Protein AF-0000000076553376 (afdb_homodimer)

Structure (mmCIF, N/CA/C/O backbone):
data_AF-0000000076553376-model_v1
#
loop_
_entity.id
_entity.type
_entity.pdbx_description
1 polymer 'DinB family protein'
#
loop_
_atom_site.group_PDB
_atom_site.id
_atom_site.type_symbol
_atom_site.label_atom_id
_atom_site.label_alt_id
_atom_site.label_comp_id
_atom_site.label_asym_id
_atom_site.label_entity_id
_atom_site.label_seq_id
_atom_site.pdbx_PDB_ins_code
_atom_site.Cartn_x
_atom_site.Cartn_y
_atom_site.Cartn_z
_atom_site.occupancy
_atom_site.B_iso_or_equiv
_atom_site.auth_seq_id
_atom_site.auth_comp_id
_atom_site.auth_asym_id
_atom_site.auth_atom_id
_atom_site.pdbx_PDB_model_num
ATOM 1 N N . MET A 1 1 ? -42.312 53.125 -124.375 1 21.48 1 MET A N 1
ATOM 2 C CA . MET A 1 1 ? -41.781 51.969 -123.688 1 21.48 1 MET A CA 1
ATOM 3 C C . MET A 1 1 ? -40.25 52.031 -123.562 1 21.48 1 MET A C 1
ATOM 5 O O . MET A 1 1 ? -39.625 51.219 -122.938 1 21.48 1 MET A O 1
ATOM 9 N N . GLU A 1 2 ? -39.625 52.812 -124.562 1 23.09 2 GLU A N 1
ATOM 10 C CA . GLU A 1 2 ? -38.375 53.094 -125.25 1 23.09 2 GLU A CA 1
ATOM 11 C C . GLU A 1 2 ? -37.406 53.844 -124.375 1 23.09 2 GLU A C 1
ATOM 13 O O . GLU A 1 2 ? -37.75 54.844 -123.75 1 23.09 2 GLU A O 1
ATOM 18 N N . SER A 1 3 ? -36.219 53.219 -123.938 1 23.19 3 SER A N 1
ATOM 19 C CA . SER A 1 3 ? -35.188 52.812 -122.938 1 23.19 3 SER A CA 1
ATOM 20 C C . SER A 1 3 ? -34.125 53.875 -122.812 1 23.19 3 SER A C 1
ATOM 22 O O . SER A 1 3 ? -32.969 53.562 -122.438 1 23.19 3 SER A O 1
ATOM 24 N N . CYS A 1 4 ? -34.344 55.125 -123.188 1 19.12 4 CYS A N 1
ATOM 25 C CA . CYS A 1 4 ? -33.375 56.031 -123.75 1 19.12 4 CYS A CA 1
ATOM 26 C C . CYS A 1 4 ? -32.5 56.688 -122.688 1 19.12 4 CYS A C 1
ATOM 28 O O . CYS A 1 4 ? -31.922 57.75 -122.938 1 19.12 4 CYS A O 1
ATOM 30 N N . TRP A 1 5 ? -32.812 56.281 -121.25 1 20.38 5 TRP A N 1
ATOM 31 C CA . TRP A 1 5 ? -32.562 57.312 -120.25 1 20.38 5 TRP A CA 1
ATOM 32 C C . TRP A 1 5 ? -31.062 57.469 -120 1 20.38 5 TRP A C 1
ATOM 34 O O . TRP A 1 5 ? -30.656 57.875 -118.938 1 20.38 5 TRP A O 1
ATOM 44 N N . ARG A 1 6 ? -30.172 56.812 -120.625 1 17.61 6 ARG A N 1
ATOM 45 C CA . ARG A 1 6 ? -28.953 56.156 -120.188 1 17.61 6 ARG A CA 1
ATOM 46 C C . ARG A 1 6 ? -27.875 57.156 -119.812 1 17.61 6 ARG A C 1
ATOM 48 O O . ARG A 1 6 ? -26.969 56.844 -119 1 17.61 6 ARG A O 1
ATOM 55 N N . PHE A 1 7 ? -27.781 58.406 -120.312 1 17.81 7 PHE A N 1
ATOM 56 C CA . PHE A 1 7 ? -26.484 58.562 -121 1 17.81 7 PHE A CA 1
ATOM 57 C C . PHE A 1 7 ? -25.453 59.062 -119.938 1 17.81 7 PHE A C 1
ATOM 59 O O . PHE A 1 7 ? -24.328 58.562 -119.938 1 17.81 7 PHE A O 1
ATOM 66 N N . VAL A 1 8 ? -25.703 60.281 -119.312 1 19.06 8 VAL A N 1
ATOM 67 C CA . VAL A 1 8 ? -24.625 61.25 -119.438 1 19.06 8 VAL A CA 1
ATOM 68 C C . VAL A 1 8 ? -23.578 61.062 -118.375 1 19.06 8 VAL A C 1
ATOM 70 O O . VAL A 1 8 ? -23.906 61.156 -117.188 1 19.06 8 VAL A O 1
ATOM 73 N N . ARG A 1 9 ? -22.297 60.562 -118.5 1 18.06 9 ARG A N 1
ATOM 74 C CA . ARG A 1 9 ? -21.109 59.844 -118.062 1 18.06 9 ARG A CA 1
ATOM 75 C C . ARG A 1 9 ? -20.156 60.75 -117.312 1 18.06 9 ARG A C 1
ATOM 77 O O . ARG A 1 9 ? -19.062 60.344 -116.938 1 18.06 9 ARG A O 1
ATOM 84 N N . HIS A 1 10 ? -20.562 62.094 -117.062 1 17.69 10 HIS A N 1
ATOM 85 C CA . HIS A 1 10 ? -19.391 62.938 -117.125 1 17.69 10 HIS A CA 1
ATOM 86 C C . HIS A 1 10 ? -18.469 62.688 -115.938 1 17.69 10 HIS A C 1
ATOM 88 O O . HIS A 1 10 ? -18.953 62.469 -114.812 1 17.69 10 HIS A O 1
ATOM 94 N N . PHE A 1 11 ? -17.125 62.594 -115.938 1 18.25 11 PHE A N 1
ATOM 95 C CA . PHE A 1 11 ? -15.828 62 -115.625 1 18.25 11 PHE A CA 1
ATOM 96 C C . PHE A 1 11 ? -15.258 62.594 -114.375 1 18.25 11 PHE A C 1
ATOM 98 O O . PHE A 1 11 ? -15.773 63.594 -113.812 1 18.25 11 PHE A O 1
ATOM 105 N N . LEU A 1 12 ? -13.93 63 -114.188 1 17.67 12 LEU A N 1
ATOM 106 C CA . LEU A 1 12 ? -12.711 62.438 -113.625 1 17.67 12 LEU A CA 1
ATOM 107 C C . LEU A 1 12 ? -12.227 63.25 -112.438 1 17.67 12 LEU A C 1
ATOM 109 O O . LEU A 1 12 ? -11.906 62.656 -111.375 1 17.67 12 LEU A O 1
ATOM 113 N N . LEU A 1 13 ? -11.727 64.562 -112.5 1 17.48 13 LEU A N 1
ATOM 114 C CA . LEU A 1 13 ? -10.281 64.688 -112.312 1 17.48 13 LEU A CA 1
ATOM 115 C C . LEU A 1 13 ? -9.938 64.938 -110.812 1 17.48 13 LEU A C 1
ATOM 117 O O . LEU A 1 13 ? -10.797 65.312 -110 1 17.48 13 LEU A O 1
ATOM 121 N N . ALA A 1 14 ? -8.711 65.625 -110.375 1 17.72 14 ALA A N 1
ATOM 122 C CA . ALA A 1 14 ? -7.41 65.375 -109.75 1 17.72 14 ALA A CA 1
ATOM 123 C C . ALA A 1 14 ? -7.344 66 -108.375 1 17.72 14 ALA A C 1
ATOM 125 O O . ALA A 1 14 ? -6.898 65.375 -107.438 1 17.72 14 ALA A O 1
ATOM 126 N N . ILE A 1 15 ? -7.496 67.375 -108.125 1 18.7 15 ILE A N 1
ATOM 127 C CA . ILE A 1 15 ? -6.277 68.062 -107.688 1 18.7 15 ILE A CA 1
ATOM 128 C C . ILE A 1 15 ? -6.152 67.938 -106.125 1 18.7 15 ILE A C 1
ATOM 130 O O . ILE A 1 15 ? -7.148 67.688 -105.438 1 18.7 15 ILE A O 1
ATOM 134 N N . ARG A 1 16 ? -5.367 68.875 -105.438 1 19.78 16 ARG A N 1
ATOM 135 C CA . ARG A 1 16 ? -4.168 69 -104.625 1 19.78 16 ARG A CA 1
ATOM 136 C C . ARG A 1 16 ? -4.523 69.125 -103.125 1 19.78 16 ARG A C 1
ATOM 138 O O . ARG A 1 16 ? -5.672 69.375 -102.812 1 19.78 16 ARG A O 1
ATOM 145 N N . TYR A 1 17 ? -3.547 69.438 -102.188 1 19.33 17 TYR A N 1
ATOM 146 C CA . TYR A 1 17 ? -2.801 69 -101 1 19.33 17 TYR A CA 1
ATOM 147 C C . TYR A 1 17 ? -3.326 69.625 -99.75 1 19.33 17 TYR A C 1
ATOM 149 O O . TYR A 1 17 ? -3.254 69.062 -98.625 1 19.33 17 TYR A O 1
ATOM 157 N N . SER A 1 18 ? -3.871 70.938 -99.75 1 17.12 18 SER A N 1
ATOM 158 C CA . SER A 1 18 ? -3.111 71.812 -98.875 1 17.12 18 SER A CA 1
ATOM 159 C C . SER A 1 18 ? -3.426 71.562 -97.375 1 17.12 18 SER A C 1
ATOM 161 O O . SER A 1 18 ? -2.52 71.312 -96.562 1 17.12 18 SER A O 1
ATOM 163 N N . ASN A 1 19 ? -4.18 72.5 -96.625 1 18.8 19 ASN A N 1
ATOM 164 C CA . ASN A 1 19 ? -3.803 73.375 -95.562 1 18.8 19 ASN A CA 1
ATOM 165 C C . ASN A 1 19 ? -4.238 72.875 -94.188 1 18.8 19 ASN A C 1
ATOM 167 O O . ASN A 1 19 ? -4.422 73.625 -93.25 1 18.8 19 ASN A O 1
ATOM 171 N N . ALA A 1 20 ? -4.629 71.625 -93.938 1 19.34 20 ALA A N 1
ATOM 172 C CA . ALA A 1 20 ? -5.512 71.25 -92.875 1 19.34 20 ALA A CA 1
ATOM 173 C C . ALA A 1 20 ? -4.762 71.312 -91.5 1 19.34 20 ALA A C 1
ATOM 175 O O . ALA A 1 20 ? -4.039 70.375 -91.188 1 19.34 20 ALA A O 1
ATOM 176 N N . CYS A 1 21 ? -4.312 72.438 -91 1 20.36 21 CYS A N 1
ATOM 177 C CA . CYS A 1 21 ? -3.383 72.688 -89.938 1 20.36 21 CYS A CA 1
ATOM 178 C C . CYS A 1 21 ? -4.012 72.375 -88.562 1 20.36 21 CYS A C 1
ATOM 180 O O . CYS A 1 21 ? -4.367 73.25 -87.812 1 20.36 21 CYS A O 1
ATOM 182 N N . ARG A 1 22 ? -5.242 71.75 -88.625 1 18.44 22 ARG A N 1
ATOM 183 C CA . ARG A 1 22 ? -6.027 71.875 -87.375 1 18.44 22 ARG A CA 1
ATOM 184 C C . ARG A 1 22 ? -5.199 71.5 -86.188 1 18.44 22 ARG A C 1
ATOM 186 O O . ARG A 1 22 ? -4.203 70.812 -86.25 1 18.44 22 ARG A O 1
ATOM 193 N N . LEU A 1 23 ? -5.949 71.5 -84.938 1 20.89 23 LEU A N 1
ATOM 194 C CA . LEU A 1 23 ? -5.953 71.875 -83.562 1 20.89 23 LEU A CA 1
ATOM 195 C C . LEU A 1 23 ? -5.32 70.75 -82.688 1 20.89 23 LEU A C 1
ATOM 197 O O . LEU A 1 23 ? -5.805 69.625 -82.688 1 20.89 23 LEU A O 1
ATOM 201 N N . VAL A 1 24 ? -4.09 70.875 -82.375 1 19.34 24 VAL A N 1
ATOM 202 C CA . VAL A 1 24 ? -2.961 70.062 -81.938 1 19.34 24 VAL A CA 1
ATOM 203 C C . VAL A 1 24 ? -3.322 69.312 -80.625 1 19.34 24 VAL A C 1
ATOM 205 O O . VAL A 1 24 ? -3.188 68.062 -80.562 1 19.34 24 VAL A O 1
ATOM 208 N N . LEU A 1 25 ? -3.029 69.875 -79.438 1 19.28 25 LEU A N 1
ATOM 209 C CA . LEU A 1 25 ? -1.933 69.375 -78.625 1 19.28 25 LEU A CA 1
ATOM 210 C C . LEU A 1 25 ? -2.451 68.438 -77.5 1 19.28 25 LEU A C 1
ATOM 212 O O . LEU A 1 25 ? -1.857 67.375 -77.25 1 19.28 25 LEU A O 1
ATOM 216 N N . MET A 1 26 ? -3.299 69 -76.5 1 21.97 26 MET A N 1
ATOM 217 C CA . MET A 1 26 ? -2.908 68.875 -75.062 1 21.97 26 MET A CA 1
ATOM 218 C C . MET A 1 26 ? -3.324 67.562 -74.438 1 21.97 26 MET A C 1
ATOM 220 O O . MET A 1 26 ? -4.508 67.25 -74.438 1 21.97 26 MET A O 1
ATOM 224 N N . PHE A 1 27 ? -2.574 66.5 -74.375 1 21 27 PHE A N 1
ATOM 225 C CA . PHE A 1 27 ? -2.629 65 -74.312 1 21 27 PHE A CA 1
ATOM 226 C C . PHE A 1 27 ? -3.199 64.562 -72.938 1 21 27 PHE A C 1
ATOM 228 O O . PHE A 1 27 ? -4.145 63.781 -72.875 1 21 27 PHE A O 1
ATOM 235 N N . GLU A 1 28 ? -2.354 64.312 -72 1 23.14 28 GLU A N 1
ATOM 236 C CA . GLU A 1 28 ? -2.121 63 -71.375 1 23.14 28 GLU A CA 1
ATOM 237 C C . GLU A 1 28 ? -2.926 62.875 -70.062 1 23.14 28 GLU A C 1
ATOM 239 O O . GLU A 1 28 ? -2.354 62.781 -68.938 1 23.14 28 GLU A O 1
ATOM 244 N N . VAL A 1 29 ? -3.811 63.625 -69.625 1 23.05 29 VAL A N 1
ATOM 245 C CA . VAL A 1 29 ? -4.137 63.844 -68.25 1 23.05 29 VAL A CA 1
ATOM 246 C C . VAL A 1 29 ? -4.492 62.531 -67.562 1 23.05 29 VAL A C 1
ATOM 248 O O . VAL A 1 29 ? -4.977 61.594 -68.25 1 23.05 29 VAL A O 1
ATOM 251 N N . ARG A 1 30 ? -4.414 62.438 -66.125 1 24.72 30 ARG A N 1
ATOM 252 C CA . ARG A 1 30 ? -4.125 61.656 -64.875 1 24.72 30 ARG A CA 1
ATOM 253 C C . ARG A 1 30 ? -5.32 60.781 -64.5 1 24.72 30 ARG A C 1
ATOM 255 O O . ARG A 1 30 ? -5.965 61.031 -63.469 1 24.72 30 ARG A O 1
ATOM 262 N N . MET A 1 31 ? -6.164 60.438 -65.25 1 23.36 31 MET A N 1
ATOM 263 C CA . MET A 1 31 ? -7.449 60.031 -64.688 1 23.36 31 MET A CA 1
ATOM 264 C C . MET A 1 31 ? -7.312 58.719 -63.906 1 23.36 31 MET A C 1
ATOM 266 O O . MET A 1 31 ? -8.312 58.125 -63.531 1 23.36 31 MET A O 1
ATOM 270 N N . MET A 1 32 ? -6.133 58.156 -63.844 1 24.84 32 MET A N 1
ATOM 271 C CA . MET A 1 32 ? -6.316 56.719 -63.562 1 24.84 32 MET A CA 1
ATOM 272 C C . MET A 1 32 ? -7.09 56.531 -62.281 1 24.84 32 MET A C 1
ATOM 274 O O . MET A 1 32 ? -6.879 57.25 -61.312 1 24.84 32 MET A O 1
ATOM 278 N N . ARG A 1 33 ? -8.195 55.656 -62.344 1 25.16 33 ARG A N 1
ATOM 279 C CA . ARG A 1 33 ? -9.195 55.062 -61.469 1 25.16 33 ARG A CA 1
ATOM 280 C C . ARG A 1 33 ? -8.539 54.375 -60.281 1 25.16 33 ARG A C 1
ATOM 282 O O . ARG A 1 33 ? -7.555 53.656 -60.438 1 25.16 33 ARG A O 1
ATOM 289 N N . LEU A 1 34 ? -8.562 54.969 -59.062 1 29.98 34 LEU A N 1
ATOM 290 C CA . LEU A 1 34 ? -8.211 54.531 -57.719 1 29.98 34 LEU A CA 1
ATOM 291 C C . LEU A 1 34 ? -8.781 53.156 -57.438 1 29.98 34 LEU A C 1
ATOM 293 O O . LEU A 1 34 ? -10 52.938 -57.469 1 29.98 34 LEU A O 1
ATOM 297 N N . VAL A 1 35 ? -8.234 52.156 -58 1 29.33 35 VAL A N 1
ATOM 298 C CA . VAL A 1 35 ? -8.602 50.781 -57.656 1 29.33 35 VAL A CA 1
ATOM 299 C C . VAL A 1 35 ? -8.484 50.594 -56.125 1 29.33 35 VAL A C 1
ATOM 301 O O . VAL A 1 35 ? -7.41 50.781 -55.562 1 29.33 35 VAL A O 1
ATOM 304 N N . ARG A 1 36 ? -9.602 50.969 -55.406 1 27.48 36 ARG A N 1
ATOM 305 C CA . ARG A 1 36 ? -9.742 50.688 -54 1 27.48 36 ARG A CA 1
ATOM 306 C C . ARG A 1 36 ? -9.406 49.219 -53.688 1 27.48 36 ARG A C 1
ATOM 308 O O . ARG A 1 36 ? -10.055 48.312 -54.188 1 27.48 36 ARG A O 1
ATOM 315 N N . VAL A 1 37 ? -8.156 48.875 -53.812 1 29.25 37 VAL A N 1
ATOM 316 C CA . VAL A 1 37 ? -7.812 47.531 -53.344 1 29.25 37 VAL A CA 1
ATOM 317 C C . VAL A 1 37 ? -8.328 47.312 -51.938 1 29.25 37 VAL A C 1
ATOM 319 O O . VAL A 1 37 ? -7.941 48.062 -51 1 29.25 37 VAL A O 1
ATOM 322 N N . ALA A 1 38 ? -9.625 46.969 -51.906 1 33.06 38 ALA A N 1
ATOM 323 C CA . ALA A 1 38 ? -10.148 46.5 -50.625 1 33.06 38 ALA A CA 1
ATOM 324 C C . ALA A 1 38 ? -9.234 45.469 -50 1 33.06 38 ALA A C 1
ATOM 326 O O . ALA A 1 38 ? -9.008 44.406 -50.562 1 33.06 38 ALA A O 1
ATOM 327 N N . CYS A 1 39 ? -8.133 45.969 -49.531 1 29.78 39 CYS A N 1
ATOM 328 C CA . CYS A 1 39 ? -7.34 45.062 -48.688 1 29.78 39 CYS A CA 1
ATOM 329 C C . CYS A 1 39 ? -8.219 44.312 -47.688 1 29.78 39 CYS A C 1
ATOM 331 O O . CYS A 1 39 ? -8.828 44.938 -46.812 1 29.78 39 CYS A O 1
ATOM 333 N N . VAL A 1 40 ? -8.953 43.344 -48.312 1 34.66 40 VAL A N 1
ATOM 334 C CA . VAL A 1 40 ? -9.602 42.406 -47.375 1 34.66 40 VAL A CA 1
ATOM 335 C C . VAL A 1 40 ? -8.609 42 -46.281 1 34.66 40 VAL A C 1
ATOM 337 O O . VAL A 1 40 ? -7.586 41.375 -46.562 1 34.66 40 VAL A O 1
ATOM 340 N N . ALA A 1 41 ? -8.398 42.938 -45.375 1 34.41 41 ALA A N 1
ATOM 341 C CA . ALA A 1 41 ? -7.734 42.469 -44.156 1 34.41 41 ALA A CA 1
ATOM 342 C C . ALA A 1 41 ? -8.305 41.125 -43.719 1 34.41 41 ALA A C 1
ATOM 344 O O . ALA A 1 41 ? -9.492 41 -43.375 1 34.41 41 ALA A O 1
ATOM 345 N N . LEU A 1 42 ? -7.848 40.062 -44.406 1 35.34 42 LEU A N 1
ATOM 346 C CA . LEU A 1 42 ? -8.062 38.781 -43.781 1 35.34 42 LEU A CA 1
ATOM 347 C C . LEU A 1 42 ? -7.641 38.812 -42.312 1 35.34 42 LEU A C 1
ATOM 349 O O . LEU A 1 42 ? -6.453 38.969 -42 1 35.34 42 LEU A O 1
ATOM 353 N N . ALA A 1 43 ? -8.508 39.469 -41.531 1 36.41 43 ALA A N 1
ATOM 354 C CA . ALA A 1 43 ? -8.312 39.219 -40.094 1 36.41 43 ALA A CA 1
ATOM 355 C C . ALA A 1 43 ? -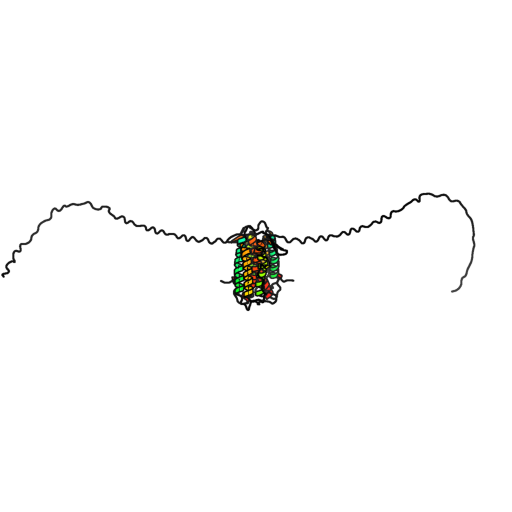8.039 37.75 -39.844 1 36.41 43 ALA A C 1
ATOM 357 O O . ALA A 1 43 ? -8.906 36.906 -40.062 1 36.41 43 ALA A O 1
ATOM 358 N N . VAL A 1 44 ? -6.766 37.344 -40.156 1 39.03 44 VAL A N 1
ATOM 359 C CA . VAL A 1 44 ? -6.387 36.094 -39.531 1 39.03 44 VAL A CA 1
ATOM 360 C C . VAL A 1 44 ? -6.797 36.094 -38.062 1 39.03 44 VAL A C 1
ATOM 362 O O . VAL A 1 44 ? -6.234 36.812 -37.25 1 39.03 44 VAL A O 1
ATOM 365 N N . SER A 1 45 ? -8.094 36.062 -37.812 1 40.62 45 SER A N 1
ATOM 366 C CA . SER A 1 45 ? -8.406 35.656 -36.438 1 40.62 45 SER A CA 1
ATOM 367 C C . SER A 1 45 ? -7.496 34.531 -35.969 1 40.62 45 SER A C 1
ATOM 369 O O . SER A 1 45 ? -7.562 33.406 -36.5 1 40.62 45 SER A O 1
ATOM 371 N N . GLY A 1 46 ? -6.285 34.938 -35.719 1 38.41 46 GLY A N 1
ATOM 372 C CA . GLY A 1 46 ? -5.605 33.938 -34.938 1 38.41 46 GLY A CA 1
ATOM 373 C C . GLY A 1 46 ? -6.484 33.344 -33.844 1 38.41 46 GLY A C 1
ATOM 374 O O . GLY A 1 46 ? -6.891 34.031 -32.906 1 38.41 46 GLY A O 1
ATOM 375 N N . VAL A 1 47 ? -7.273 32.406 -34.219 1 43.34 47 VAL A N 1
ATOM 376 C CA . VAL A 1 47 ? -7.766 31.547 -33.125 1 43.34 47 VAL A CA 1
ATOM 377 C C . VAL A 1 47 ? -6.625 31.219 -32.188 1 43.34 47 VAL A C 1
ATOM 379 O O . VAL A 1 47 ? -5.688 30.5 -32.531 1 43.34 47 VAL A O 1
ATOM 382 N N . ALA A 1 48 ? -6.301 32.25 -31.328 1 41.38 48 ALA A N 1
ATOM 383 C CA . ALA A 1 48 ? -5.574 31.703 -30.188 1 41.38 48 ALA A CA 1
ATOM 384 C C . ALA A 1 48 ? -6.199 30.406 -29.703 1 41.38 48 ALA A C 1
ATOM 386 O O . ALA A 1 48 ? -7.34 30.391 -29.234 1 41.38 48 ALA A O 1
ATOM 387 N N . PHE A 1 49 ? -5.859 29.266 -30.375 1 43 49 PHE A N 1
ATOM 388 C CA . PHE A 1 49 ? -6.027 28.078 -29.547 1 43 49 PHE A CA 1
ATOM 389 C C . PHE A 1 49 ? -5.562 28.328 -28.125 1 43 49 PHE A C 1
ATOM 391 O O . PHE A 1 49 ? -4.363 28.297 -27.844 1 43 49 PHE A O 1
ATOM 398 N N . GLY A 1 50 ? -6.273 29.219 -27.422 1 40.75 50 GLY A N 1
ATOM 399 C CA . GLY A 1 50 ? -6.016 29.078 -26 1 40.75 50 GLY A CA 1
ATOM 400 C C . GLY A 1 50 ? -5.805 27.641 -25.562 1 40.75 50 GLY A C 1
ATOM 401 O O . GLY A 1 50 ? -6.727 26.828 -25.625 1 40.75 50 GLY A O 1
ATOM 402 N N . GLN A 1 51 ? -4.676 27.125 -25.734 1 41.28 51 GLN A N 1
ATOM 403 C CA . GLN A 1 51 ? -4.523 25.891 -24.969 1 41.28 51 GLN A CA 1
ATOM 404 C C . GLN A 1 51 ? -5.195 26.016 -23.594 1 41.28 51 GLN A C 1
ATOM 406 O O . GLN A 1 51 ? -4.965 26.984 -22.875 1 41.28 51 GLN A O 1
ATOM 411 N N . ALA A 1 52 ? -6.43 25.484 -23.453 1 45.97 52 ALA A N 1
ATOM 412 C CA . ALA A 1 52 ? -6.996 25.375 -22.109 1 45.97 52 ALA A CA 1
ATOM 413 C C . ALA A 1 52 ? -5.906 25.141 -21.062 1 45.97 52 ALA A C 1
ATOM 415 O O . ALA A 1 52 ? -4.98 24.359 -21.297 1 45.97 52 ALA A O 1
ATOM 416 N N . PRO A 1 53 ? -5.711 25.938 -20.188 1 42.12 53 PRO A N 1
ATOM 417 C CA . PRO A 1 53 ? -4.723 25.578 -19.172 1 42.12 53 PRO A CA 1
ATOM 418 C C . PRO A 1 53 ? -4.797 24.109 -18.766 1 42.12 53 PRO A C 1
ATOM 420 O O . PRO A 1 53 ? -5.891 23.547 -18.656 1 42.12 53 PRO A O 1
ATOM 423 N N . VAL A 1 54 ? -3.859 23.359 -19.25 1 44.38 54 VAL A N 1
ATOM 424 C CA . VAL A 1 54 ? -3.793 22.047 -18.641 1 44.38 54 VAL A CA 1
ATOM 425 C C . VAL A 1 54 ? -4.195 22.141 -17.172 1 44.38 54 VAL A C 1
ATOM 427 O O . VAL A 1 54 ? -3.73 23.016 -16.438 1 44.38 54 VAL A O 1
ATOM 430 N N . ALA A 1 55 ? -5.504 21.859 -16.828 1 46.5 55 ALA A N 1
ATOM 431 C CA . ALA A 1 55 ? -6.031 21.906 -15.469 1 46.5 55 ALA A CA 1
ATOM 432 C C . ALA A 1 55 ? -4.945 21.578 -14.453 1 46.5 55 ALA A C 1
ATOM 434 O O . ALA A 1 55 ? -4.297 20.531 -14.539 1 46.5 55 ALA A O 1
ATOM 435 N N . SER A 1 56 ? -4.273 22.562 -13.977 1 54.09 56 SER A N 1
ATOM 436 C CA . SER A 1 56 ? -3.254 22.422 -12.945 1 54.09 56 SER A CA 1
ATOM 437 C C . SER A 1 56 ? -3.648 21.359 -11.922 1 54.09 56 SER A C 1
ATOM 439 O O . SER A 1 56 ? -4.746 21.406 -11.367 1 54.09 56 SER A O 1
ATOM 441 N N . VAL A 1 57 ? -3.072 20.109 -12.031 1 64.5 57 VAL A N 1
ATOM 442 C CA . VAL A 1 57 ? -3.275 19.109 -10.992 1 64.5 57 VAL A CA 1
ATOM 443 C C . VAL A 1 57 ? -3.111 19.75 -9.617 1 64.5 57 VAL A C 1
ATOM 445 O O . VAL A 1 57 ? -2.139 20.469 -9.375 1 64.5 57 VAL A O 1
ATOM 448 N N . ALA A 1 58 ? -4.285 19.797 -8.828 1 70.06 58 ALA A N 1
ATOM 449 C CA . ALA A 1 58 ? -4.219 20.344 -7.473 1 70.06 58 ALA A CA 1
ATOM 450 C C . ALA A 1 58 ? -2.967 19.859 -6.746 1 70.06 58 ALA A C 1
ATOM 452 O O . ALA A 1 58 ? -2.572 18.703 -6.887 1 70.06 58 ALA A O 1
ATOM 453 N N . THR A 1 59 ? -2.248 20.859 -6.172 1 82.31 59 THR A N 1
ATOM 454 C CA . THR A 1 59 ? -1.03 20.516 -5.445 1 82.31 59 THR A CA 1
ATOM 455 C C . THR A 1 59 ? -1.237 20.672 -3.939 1 82.31 59 THR A C 1
ATOM 457 O O . THR A 1 59 ? -2.236 21.25 -3.5 1 82.31 59 THR A O 1
ATOM 460 N N . GLY A 1 60 ? -0.502 19.953 -3.199 1 94.44 60 GLY A N 1
ATOM 461 C CA . GLY A 1 60 ? -0.561 20 -1.747 1 94.44 60 GLY A CA 1
ATOM 462 C C . GLY A 1 60 ? -0.833 18.641 -1.123 1 94.44 60 GLY A C 1
ATOM 463 O O . GLY A 1 60 ? -1.171 17.688 -1.824 1 94.44 60 GLY A O 1
ATOM 464 N N . PRO A 1 61 ? -0.667 18.625 0.187 1 97.56 61 PRO A N 1
ATOM 465 C CA . PRO A 1 61 ? -0.765 17.328 0.863 1 97.56 61 PRO A CA 1
ATOM 466 C C . PRO A 1 61 ? -2.143 16.688 0.714 1 97.56 61 PRO A C 1
ATOM 468 O O . PRO A 1 61 ? -2.246 15.484 0.511 1 97.56 61 PRO A O 1
ATOM 471 N N . ALA A 1 62 ? -3.23 17.438 0.792 1 98.44 62 ALA A N 1
ATOM 472 C CA . ALA A 1 62 ? -4.57 16.875 0.653 1 98.44 62 ALA A CA 1
ATOM 473 C C . ALA A 1 62 ? -4.793 16.344 -0.757 1 98.44 62 ALA A C 1
ATOM 475 O O . ALA A 1 62 ? -5.281 15.219 -0.931 1 98.44 62 ALA A O 1
ATOM 476 N N . ALA A 1 63 ? -4.43 17.078 -1.735 1 98.12 63 ALA A N 1
ATOM 477 C CA . ALA A 1 63 ? -4.633 16.703 -3.131 1 98.12 63 ALA A CA 1
ATOM 478 C C . ALA A 1 63 ? -3.844 15.438 -3.473 1 98.12 63 ALA A C 1
ATOM 480 O O . ALA A 1 63 ? -4.293 14.617 -4.277 1 98.12 63 ALA A O 1
ATOM 481 N N . GLU A 1 64 ? -2.676 15.281 -2.959 1 98.06 64 GLU A N 1
ATOM 482 C CA . GLU A 1 64 ? -1.857 14.102 -3.199 1 98.06 64 GLU A CA 1
ATOM 483 C C . GLU A 1 64 ? -2.559 12.836 -2.713 1 98.06 64 GLU A C 1
ATOM 485 O O . GLU A 1 64 ? -2.59 11.828 -3.42 1 98.06 64 GLU A O 1
ATOM 490 N N . ALA A 1 65 ? -3.107 12.883 -1.514 1 98.62 65 ALA A N 1
ATOM 491 C CA . ALA A 1 65 ? -3.844 11.742 -0.976 1 98.62 65 ALA A CA 1
ATOM 492 C C . ALA A 1 65 ? -5.102 11.461 -1.792 1 98.62 65 ALA A C 1
ATOM 494 O O . ALA A 1 65 ? -5.426 10.312 -2.08 1 98.62 65 ALA A O 1
ATOM 495 N N . GLN A 1 66 ? -5.77 12.555 -2.15 1 98.75 66 GLN A N 1
ATOM 496 C CA . GLN A 1 66 ? -7.008 12.43 -2.91 1 98.75 66 GLN A CA 1
ATOM 497 C C . GLN A 1 66 ? -6.75 11.82 -4.285 1 98.75 66 GLN A C 1
ATOM 499 O O . GLN A 1 66 ? -7.523 10.977 -4.746 1 98.75 66 GLN A O 1
ATOM 504 N N . ARG A 1 67 ? -5.711 12.164 -4.926 1 97.94 67 ARG A N 1
ATOM 505 C CA . ARG A 1 67 ? -5.371 11.602 -6.227 1 97.94 67 ARG A CA 1
ATOM 506 C C . ARG A 1 67 ? -5.016 10.125 -6.105 1 97.94 67 ARG A C 1
ATOM 508 O O . ARG A 1 67 ? -5.453 9.305 -6.918 1 97.94 67 ARG A O 1
ATOM 515 N N . SER A 1 68 ? -4.191 9.812 -5.113 1 98.31 68 SER A N 1
ATOM 516 C CA . SER A 1 68 ? -3.83 8.414 -4.895 1 98.31 68 SER A CA 1
ATOM 517 C C . SER A 1 68 ? -5.062 7.562 -4.613 1 98.31 68 SER A C 1
ATOM 519 O O . SER A 1 68 ? -5.199 6.465 -5.152 1 98.31 68 SER A O 1
ATOM 521 N N . TYR A 1 69 ? -5.996 8.109 -3.811 1 98.88 69 TYR A N 1
ATOM 522 C CA . TYR A 1 69 ? -7.238 7.43 -3.473 1 98.88 69 TYR A CA 1
ATOM 523 C C . TYR A 1 69 ? -8.086 7.191 -4.719 1 98.88 69 TYR A C 1
ATOM 525 O O . TYR A 1 69 ? -8.586 6.086 -4.93 1 98.88 69 TYR A O 1
ATOM 533 N N . ALA A 1 70 ? -8.219 8.164 -5.539 1 98.5 70 ALA A N 1
ATOM 534 C CA . ALA A 1 70 ? -9.086 8.078 -6.711 1 98.5 70 ALA A CA 1
ATOM 535 C C . ALA A 1 70 ? -8.609 6.98 -7.664 1 98.5 70 ALA A C 1
ATOM 537 O O . ALA A 1 70 ? -9.422 6.207 -8.18 1 98.5 70 ALA A O 1
ATOM 538 N N . GLY A 1 71 ? -7.309 6.938 -7.875 1 97.62 71 GLY A N 1
ATOM 539 C CA . GLY A 1 71 ? -6.77 5.891 -8.734 1 97.62 71 GLY A CA 1
ATOM 540 C C . GLY A 1 71 ? -6.992 4.496 -8.18 1 97.62 71 GLY A C 1
ATOM 541 O O . GLY A 1 71 ? -7.328 3.576 -8.93 1 97.62 71 GLY A O 1
ATOM 542 N N . LEU A 1 72 ? -6.879 4.336 -6.926 1 98.5 72 LEU A N 1
ATOM 543 C CA . LEU A 1 72 ? -7.031 3.037 -6.277 1 98.5 72 LEU A CA 1
ATOM 544 C C . LEU A 1 72 ? -8.492 2.594 -6.289 1 98.5 72 LEU A C 1
ATOM 546 O O . LEU A 1 72 ? -8.789 1.415 -6.5 1 98.5 72 LEU A O 1
ATOM 550 N N . LYS A 1 73 ? -9.375 3.561 -5.957 1 98.88 73 LYS A N 1
ATOM 551 C CA . LYS A 1 73 ? -10.805 3.256 -6.004 1 98.88 73 LYS A CA 1
ATOM 552 C C . LYS A 1 73 ? -11.188 2.639 -7.344 1 98.88 73 LYS A C 1
ATOM 554 O O . LYS A 1 73 ? -11.805 1.569 -7.387 1 98.88 73 LYS A O 1
ATOM 559 N N . ASP A 1 74 ? -10.758 3.221 -8.383 1 98.5 74 ASP A N 1
ATOM 560 C CA . ASP A 1 74 ? -11.086 2.736 -9.719 1 98.5 74 ASP A CA 1
ATOM 561 C C . ASP A 1 74 ? -10.516 1.338 -9.953 1 98.5 74 ASP A C 1
ATOM 563 O O . ASP A 1 74 ? -11.227 0.441 -10.406 1 98.5 74 ASP A O 1
ATOM 567 N N . ASN A 1 75 ? -9.305 1.146 -9.602 1 98.81 75 ASN A N 1
ATOM 568 C CA . ASN A 1 75 ? -8.625 -0.128 -9.789 1 98.81 75 ASN A CA 1
ATOM 569 C C . ASN A 1 75 ? -9.297 -1.251 -9.008 1 98.81 75 ASN A C 1
ATOM 571 O O . ASN A 1 75 ? -9.492 -2.348 -9.531 1 98.81 75 ASN A O 1
ATOM 575 N N . ILE A 1 76 ? -9.633 -0.996 -7.773 1 98.94 76 ILE A N 1
ATOM 576 C CA . ILE A 1 76 ? -10.172 -2.043 -6.914 1 98.94 76 ILE A CA 1
ATOM 577 C C . ILE A 1 76 ? -11.594 -2.391 -7.355 1 98.94 76 ILE A C 1
ATOM 579 O O . ILE A 1 76 ? -11.945 -3.566 -7.457 1 98.94 76 ILE A O 1
ATOM 583 N N . LEU A 1 77 ? -12.383 -1.393 -7.676 1 98.94 77 LEU A N 1
ATOM 584 C CA . LEU A 1 77 ? -13.742 -1.664 -8.125 1 98.94 77 LEU A CA 1
ATOM 585 C C . LEU A 1 77 ? -13.734 -2.426 -9.445 1 98.94 77 LEU A C 1
ATOM 587 O O . LEU A 1 77 ? -14.492 -3.383 -9.617 1 98.94 77 LEU A O 1
ATOM 591 N N . LYS A 1 78 ? -12.875 -2.084 -10.367 1 98.88 78 LYS A N 1
ATOM 592 C CA . LYS A 1 78 ? -12.766 -2.789 -11.641 1 98.88 78 LYS A CA 1
ATOM 593 C C . LYS A 1 78 ? -12.273 -4.219 -11.438 1 98.88 78 LYS A C 1
ATOM 595 O O . LYS A 1 78 ? -12.703 -5.133 -12.141 1 98.88 78 LYS A O 1
ATOM 600 N N . SER A 1 79 ? -11.391 -4.379 -10.508 1 98.94 79 SER A N 1
ATOM 601 C CA . SER A 1 79 ? -10.898 -5.723 -10.211 1 98.94 79 SER A CA 1
ATOM 602 C C . SER A 1 79 ? -12.016 -6.617 -9.695 1 98.94 79 SER A C 1
ATOM 604 O O . SER A 1 79 ? -12.141 -7.77 -10.109 1 98.94 79 SER A O 1
ATOM 606 N N . ALA A 1 80 ? -12.789 -6.066 -8.781 1 98.94 80 ALA A N 1
ATOM 607 C CA . ALA A 1 80 ? -13.906 -6.824 -8.234 1 98.94 80 ALA A CA 1
ATOM 608 C C . ALA A 1 80 ? -14.906 -7.195 -9.32 1 98.94 80 ALA A C 1
ATOM 610 O O . ALA A 1 80 ? -15.469 -8.297 -9.312 1 98.94 80 ALA A O 1
ATOM 611 N N . ASP A 1 81 ? -15.07 -6.293 -10.203 1 98.69 81 ASP A N 1
ATOM 612 C CA . ASP A 1 81 ? -15.992 -6.531 -11.305 1 98.69 81 ASP A CA 1
ATOM 613 C C . ASP A 1 81 ? -15.422 -7.555 -12.289 1 98.69 81 ASP A C 1
ATOM 615 O O . ASP A 1 81 ? -16.156 -8.406 -12.789 1 98.69 81 ASP A O 1
ATOM 619 N N . ARG A 1 82 ? -14.172 -7.559 -12.523 1 98.5 82 ARG A N 1
ATOM 620 C CA . ARG A 1 82 ? -13.5 -8.352 -13.547 1 98.5 82 ARG A CA 1
ATOM 621 C C . ARG A 1 82 ? -13.414 -9.82 -13.133 1 98.5 82 ARG A C 1
ATOM 623 O O . ARG A 1 82 ? -13.492 -10.719 -13.977 1 98.5 82 ARG A O 1
ATOM 630 N N . MET A 1 83 ? -13.266 -10.094 -11.875 1 98.88 83 MET A N 1
ATOM 631 C CA . MET A 1 83 ? -13.172 -11.477 -11.406 1 98.88 83 MET A CA 1
ATOM 632 C C . MET A 1 83 ? -14.508 -12.195 -11.578 1 98.88 83 MET A C 1
ATOM 634 O O . MET A 1 83 ? -15.531 -11.727 -11.086 1 98.88 83 MET A O 1
ATOM 638 N N . PRO A 1 84 ? -14.539 -13.312 -12.289 1 98.81 84 PRO A N 1
ATOM 639 C CA . PRO A 1 84 ? -15.789 -14.062 -12.43 1 98.81 84 PRO A CA 1
ATOM 640 C C . PRO A 1 84 ? -16.312 -14.602 -11.094 1 98.81 84 PRO A C 1
ATOM 642 O O . PRO A 1 84 ? -15.516 -14.961 -10.219 1 98.81 84 PRO A O 1
ATOM 645 N N . ALA A 1 85 ? -17.625 -14.641 -11.031 1 98.75 85 ALA A N 1
ATOM 646 C CA . ALA A 1 85 ? -18.266 -15.062 -9.789 1 98.75 85 ALA A CA 1
ATOM 647 C C . ALA A 1 85 ? -17.719 -16.406 -9.32 1 98.75 85 ALA A C 1
ATOM 649 O O . ALA A 1 85 ? -17.5 -16.609 -8.125 1 98.75 85 ALA A O 1
ATOM 650 N N . GLU A 1 86 ? -17.438 -17.359 -10.148 1 98.38 86 GLU A N 1
ATOM 651 C CA . GLU A 1 86 ? -17 -18.703 -9.805 1 98.38 86 GLU A CA 1
ATOM 652 C C . GLU A 1 86 ? -15.57 -18.688 -9.258 1 98.38 86 GLU A C 1
ATOM 654 O O . GLU A 1 86 ? -15.133 -19.656 -8.641 1 98.38 86 GLU A O 1
ATOM 659 N N . SER A 1 87 ? -14.859 -17.547 -9.445 1 98.69 87 SER A N 1
ATOM 660 C CA . SER A 1 87 ? -13.469 -17.453 -9.008 1 98.69 87 SER A CA 1
ATOM 661 C C . SER A 1 87 ? -13.336 -16.609 -7.746 1 98.69 87 SER A C 1
ATOM 663 O O . SER A 1 87 ? -12.219 -16.281 -7.328 1 98.69 87 SER A O 1
ATOM 665 N N . TYR A 1 88 ? -14.414 -16.219 -7.133 1 98.88 88 TYR A N 1
ATOM 666 C CA . TYR A 1 88 ? -14.352 -15.422 -5.91 1 98.88 88 TYR A CA 1
ATOM 667 C C . TYR A 1 88 ? -13.828 -16.25 -4.746 1 98.88 88 TYR A C 1
ATOM 669 O O . TYR A 1 88 ? -13.375 -15.703 -3.738 1 98.88 88 TYR A O 1
ATOM 677 N N . SER A 1 89 ? -13.859 -17.578 -4.828 1 98.62 89 SER A N 1
ATOM 678 C CA . SER A 1 89 ? -13.312 -18.438 -3.783 1 98.62 89 SER A CA 1
ATOM 679 C C . SER A 1 89 ? -11.859 -18.812 -4.074 1 98.62 89 SER A C 1
ATOM 681 O O . SER A 1 89 ? -11.25 -19.562 -3.318 1 98.62 89 SER A O 1
ATOM 683 N N . PHE A 1 90 ? -11.336 -18.234 -5.098 1 98.75 90 PHE A N 1
ATOM 684 C CA . PHE A 1 90 ? -9.977 -18.562 -5.523 1 98.75 90 PHE A CA 1
ATOM 685 C C . PHE A 1 90 ? -8.961 -18.062 -4.512 1 98.75 90 PHE A C 1
ATOM 687 O O . PHE A 1 90 ? -9.055 -16.922 -4.039 1 98.75 90 PHE A O 1
ATOM 694 N N . LYS A 1 91 ? -7.996 -18.859 -4.195 1 98.38 91 LYS A N 1
ATOM 695 C CA . LYS A 1 91 ? -6.754 -18.531 -3.502 1 98.38 91 LYS A CA 1
ATOM 696 C C . LYS A 1 91 ? -5.586 -19.344 -4.051 1 98.38 91 LYS A C 1
ATOM 698 O O . LYS A 1 91 ? -5.746 -20.531 -4.391 1 98.38 91 LYS A O 1
ATOM 703 N N . PRO A 1 92 ? -4.438 -18.703 -4.137 1 97.62 92 PRO A N 1
ATOM 704 C CA . PRO A 1 92 ? -3.33 -19.406 -4.793 1 97.62 92 PRO A CA 1
ATOM 705 C C . PRO A 1 92 ? -2.707 -20.484 -3.906 1 97.62 92 PRO A C 1
ATOM 707 O O . PRO A 1 92 ? -2.107 -21.438 -4.414 1 97.62 92 PRO A O 1
ATOM 710 N N . THR A 1 93 ? -2.709 -20.234 -2.625 1 96.81 93 THR A N 1
ATOM 711 C CA . THR A 1 93 ? -2.25 -21.219 -1.65 1 96.81 93 THR A CA 1
ATOM 712 C C . THR A 1 93 ? -3.234 -21.328 -0.49 1 96.81 93 THR A C 1
ATOM 714 O O . THR A 1 93 ? -4.012 -20.406 -0.237 1 96.81 93 THR A O 1
ATOM 717 N N . PRO A 1 94 ? -3.229 -22.422 0.255 1 96.5 94 PRO A N 1
ATOM 718 C CA . PRO A 1 94 ? -4.23 -22.609 1.304 1 96.5 94 PRO A CA 1
ATOM 719 C C . PRO A 1 94 ? -4.094 -21.609 2.447 1 96.5 94 PRO A C 1
ATOM 721 O O . PRO A 1 94 ? -5.055 -21.375 3.178 1 96.5 94 PRO A O 1
ATOM 724 N N . GLU A 1 95 ? -2.934 -20.953 2.559 1 94.75 95 GLU A N 1
ATOM 725 C CA . GLU A 1 95 ? -2.619 -20.141 3.738 1 94.75 95 GLU A CA 1
ATOM 726 C C . GLU A 1 95 ? -3.037 -18.688 3.545 1 94.75 95 GLU A C 1
ATOM 728 O O . GLU A 1 95 ? -2.939 -17.891 4.469 1 94.75 95 GLU A O 1
ATOM 733 N N . VAL A 1 96 ? -3.537 -18.438 2.342 1 97.06 96 VAL A N 1
ATOM 734 C CA . VAL A 1 96 ? -3.828 -17.031 2.084 1 97.06 96 VAL A CA 1
ATOM 735 C C . VAL A 1 96 ? -5.332 -16.828 1.912 1 97.06 96 VAL A C 1
ATOM 737 O O . VAL A 1 96 ? -6.082 -17.797 1.814 1 97.06 96 VAL A O 1
ATOM 740 N N . ARG A 1 97 ? -5.719 -15.555 1.94 1 98.25 97 ARG A N 1
ATOM 741 C CA . ARG A 1 97 ? -7.121 -15.18 1.759 1 98.25 97 ARG A CA 1
ATOM 742 C C . ARG A 1 97 ? -7.598 -15.516 0.349 1 98.25 97 ARG A C 1
ATOM 744 O O . ARG A 1 97 ? -6.832 -15.406 -0.613 1 98.25 97 ARG A O 1
ATOM 751 N N . THR A 1 98 ? -8.953 -15.898 0.258 1 98.81 98 THR A N 1
ATOM 752 C CA . THR A 1 98 ? -9.594 -15.969 -1.05 1 98.81 98 THR A CA 1
ATOM 753 C C . THR A 1 98 ? -9.75 -14.578 -1.653 1 98.81 98 THR A C 1
ATOM 755 O O . THR A 1 98 ? -9.602 -13.57 -0.957 1 98.81 98 THR A O 1
ATOM 758 N N . PHE A 1 99 ? -10.031 -14.539 -2.961 1 98.94 99 PHE A N 1
ATOM 759 C CA . PHE A 1 99 ? -10.336 -13.266 -3.607 1 98.94 99 PHE A CA 1
ATOM 760 C C . PHE A 1 99 ? -11.445 -12.531 -2.867 1 98.94 99 PHE A C 1
ATOM 762 O O . PHE A 1 99 ? -11.312 -11.344 -2.561 1 98.94 99 PHE A O 1
ATOM 769 N N . ALA A 1 100 ? -12.508 -13.219 -2.535 1 98.94 100 ALA A N 1
ATOM 770 C CA . ALA A 1 100 ? -13.648 -12.648 -1.822 1 98.94 100 ALA A CA 1
ATOM 771 C C . ALA A 1 100 ? -13.219 -12.07 -0.477 1 98.94 100 ALA A C 1
ATOM 773 O O . ALA A 1 100 ? -13.641 -10.969 -0.104 1 98.94 100 ALA A O 1
ATOM 774 N N . ARG A 1 101 ? -12.406 -12.773 0.206 1 98.88 101 ARG A N 1
ATOM 775 C CA . ARG A 1 101 ? -11.969 -12.328 1.527 1 98.88 101 ARG A CA 1
ATOM 776 C C . ARG A 1 101 ? -11.086 -11.094 1.428 1 98.88 101 ARG A C 1
ATOM 778 O O . ARG A 1 101 ? -11.141 -10.219 2.293 1 98.88 101 ARG A O 1
ATOM 785 N N . VAL A 1 102 ? -10.242 -10.992 0.372 1 98.94 102 VAL A N 1
ATOM 786 C CA . VAL A 1 102 ? -9.445 -9.789 0.157 1 98.94 102 VAL A CA 1
ATOM 787 C C . VAL A 1 102 ? -10.359 -8.594 -0.065 1 98.94 102 VAL A C 1
ATOM 789 O O . VAL A 1 102 ? -10.156 -7.527 0.522 1 98.94 102 VAL A O 1
ATOM 792 N N . VAL A 1 103 ? -11.391 -8.773 -0.872 1 98.94 103 VAL A N 1
ATOM 793 C CA . VAL A 1 103 ? -12.336 -7.695 -1.146 1 98.94 103 VAL A CA 1
ATOM 794 C C . VAL A 1 103 ? -13.039 -7.285 0.147 1 98.94 103 VAL A C 1
ATOM 796 O O . VAL A 1 103 ? -13.125 -6.094 0.463 1 98.94 103 VAL A O 1
ATOM 799 N N . ASN A 1 104 ? -13.453 -8.258 0.877 1 98.94 104 ASN A N 1
ATOM 800 C CA . ASN A 1 104 ? -14.102 -7.961 2.148 1 98.94 104 ASN A CA 1
ATOM 801 C C . ASN A 1 104 ? -13.156 -7.258 3.113 1 98.94 104 ASN A C 1
ATOM 803 O O . ASN A 1 104 ? -13.578 -6.402 3.893 1 98.94 104 ASN A O 1
ATOM 807 N N . HIS A 1 105 ? -11.922 -7.648 3.107 1 98.94 105 HIS A N 1
ATOM 808 C CA . HIS A 1 105 ? -10.938 -7.02 3.98 1 98.94 105 HIS A CA 1
ATOM 809 C C . HIS A 1 105 ? -10.773 -5.539 3.643 1 98.94 105 HIS A C 1
ATOM 811 O O . HIS A 1 105 ? -10.625 -4.707 4.539 1 98.94 105 HIS A O 1
ATOM 817 N N . VAL A 1 106 ? -10.812 -5.195 2.369 1 98.94 106 VAL A N 1
ATOM 818 C CA . VAL A 1 106 ? -10.805 -3.795 1.957 1 98.94 106 VAL A CA 1
ATOM 819 C C . VAL A 1 106 ? -12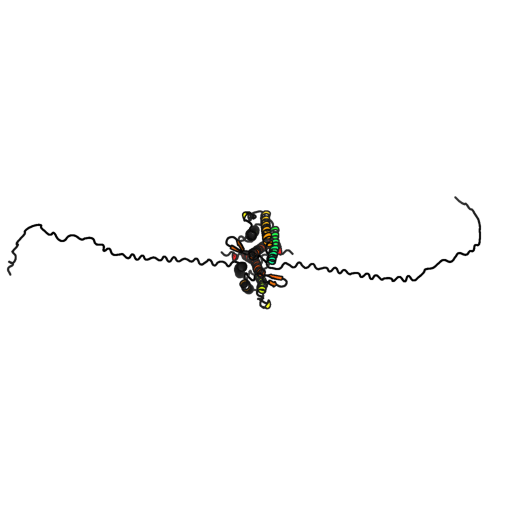.023 -3.078 2.537 1 98.94 106 VAL A C 1
ATOM 821 O O . VAL A 1 106 ? -11.891 -2.01 3.139 1 98.94 106 VAL A O 1
ATOM 824 N N . THR A 1 107 ? -13.141 -3.693 2.385 1 98.94 107 THR A N 1
ATOM 825 C CA . THR A 1 107 ? -14.398 -3.123 2.857 1 98.94 107 THR A CA 1
ATOM 826 C C . THR A 1 107 ? -14.344 -2.865 4.359 1 98.94 107 THR A C 1
ATOM 828 O O . THR A 1 107 ? -14.672 -1.771 4.82 1 98.94 107 THR A O 1
ATOM 831 N N . GLU A 1 108 ? -13.891 -3.83 5.066 1 98.75 108 GLU A N 1
ATOM 832 C CA . GLU A 1 108 ? -13.812 -3.73 6.52 1 98.75 108 GLU A CA 1
ATOM 833 C C . GLU A 1 108 ? -12.875 -2.6 6.945 1 98.75 108 GLU A C 1
ATOM 835 O O . GLU A 1 108 ? -13.219 -1.8 7.816 1 98.75 108 GLU A O 1
ATOM 840 N N . ALA A 1 109 ? -11.719 -2.58 6.402 1 98.69 109 ALA A N 1
ATOM 841 C CA . ALA A 1 109 ? -10.734 -1.561 6.742 1 98.69 109 ALA A CA 1
ATOM 842 C C . ALA A 1 109 ? -11.258 -0.161 6.438 1 98.69 109 ALA A C 1
ATOM 844 O O . ALA A 1 109 ? -11.094 0.761 7.238 1 98.69 109 ALA A O 1
ATOM 845 N N . GLN A 1 110 ? -11.914 -0.02 5.312 1 98.88 110 GLN A N 1
ATOM 846 C CA . GLN A 1 110 ? -12.453 1.273 4.906 1 98.88 110 GLN A CA 1
ATOM 847 C C . GLN A 1 110 ? -13.562 1.726 5.848 1 98.88 110 GLN A C 1
ATOM 849 O O . GLN A 1 110 ? -13.633 2.9 6.219 1 98.88 110 GLN A O 1
ATOM 854 N N . LEU A 1 111 ? -14.453 0.833 6.141 1 98.75 111 LEU A N 1
ATOM 855 C CA . LEU A 1 111 ? -15.531 1.194 7.055 1 98.75 111 LEU A CA 1
ATOM 856 C C . LEU A 1 111 ? -14.977 1.609 8.414 1 98.75 111 LEU A C 1
ATOM 858 O O . LEU A 1 111 ? -15.516 2.51 9.062 1 98.75 111 LEU A O 1
ATOM 862 N N . ARG A 1 112 ? -13.93 0.971 8.797 1 98.06 112 ARG A N 1
ATOM 863 C CA . ARG A 1 112 ? -13.289 1.345 10.055 1 98.06 112 ARG A CA 1
ATOM 864 C C . ARG A 1 112 ? -12.656 2.729 9.953 1 98.06 112 ARG A C 1
ATOM 866 O O . ARG A 1 112 ? -12.938 3.604 10.781 1 98.06 112 ARG A O 1
ATOM 873 N N . THR A 1 113 ? -11.82 3.016 9.016 1 98.56 113 THR A N 1
ATOM 874 C CA . THR A 1 113 ? -11.016 4.227 8.961 1 98.56 113 THR A CA 1
ATOM 875 C C . THR A 1 113 ? -11.836 5.402 8.43 1 98.56 113 THR A C 1
ATOM 877 O O . THR A 1 113 ? -11.875 6.465 9.047 1 98.56 113 THR A O 1
ATOM 880 N N . CYS A 1 114 ? -12.539 5.238 7.285 1 98.75 114 CYS A N 1
ATOM 881 C CA . CYS A 1 114 ? -13.344 6.316 6.73 1 98.75 114 CYS A CA 1
ATOM 882 C C . CYS A 1 114 ? -14.586 6.566 7.582 1 98.75 114 CYS A C 1
ATOM 884 O O . CYS A 1 114 ? -15.039 7.707 7.715 1 98.75 114 CYS A O 1
ATOM 886 N N . GLY A 1 115 ? -15.125 5.457 8.133 1 98.44 115 GLY A N 1
ATOM 887 C CA . GLY A 1 115 ? -16.203 5.641 9.094 1 98.44 115 GLY A CA 1
ATOM 888 C C . GLY A 1 115 ? -15.797 6.508 10.281 1 98.44 115 GLY A C 1
ATOM 889 O O . GLY A 1 115 ? -16.547 7.379 10.703 1 98.44 115 GLY A O 1
ATOM 890 N N . ALA A 1 116 ? -14.625 6.25 10.82 1 98.06 116 ALA A N 1
ATOM 891 C CA . ALA A 1 116 ? -14.117 7.059 11.93 1 98.06 116 ALA A CA 1
ATOM 892 C C . ALA A 1 116 ? -13.953 8.516 11.516 1 98.06 116 ALA A C 1
ATOM 894 O O . ALA A 1 116 ? -14.359 9.422 12.242 1 98.06 116 ALA A O 1
ATOM 895 N N . ALA A 1 117 ? -13.406 8.75 10.344 1 98.38 117 ALA A N 1
ATOM 896 C CA . ALA A 1 117 ? -13.188 10.109 9.844 1 98.38 117 ALA A CA 1
ATOM 897 C C . ALA A 1 117 ? -14.5 10.859 9.711 1 98.38 117 ALA A C 1
ATOM 899 O O . ALA A 1 117 ? -14.555 12.078 9.906 1 98.38 117 ALA A O 1
ATOM 900 N N . ASN A 1 118 ? -15.5 10.141 9.383 1 98.44 118 ASN A N 1
ATOM 901 C CA . ASN A 1 118 ? -16.812 10.75 9.148 1 98.44 118 ASN A CA 1
ATOM 902 C C . ASN A 1 118 ? -17.656 10.742 10.422 1 98.44 118 ASN A C 1
ATOM 904 O O . ASN A 1 118 ? -18.781 11.266 10.422 1 98.44 118 ASN A O 1
ATOM 908 N N . HIS A 1 119 ? -17.172 10.109 11.445 1 97.44 119 HIS A N 1
ATOM 909 C CA . HIS A 1 119 ? -17.922 9.906 12.68 1 97.44 119 HIS A CA 1
ATOM 910 C C . HIS A 1 119 ? -19.219 9.133 12.422 1 97.44 119 HIS A C 1
ATOM 912 O O . HIS A 1 119 ? -20.25 9.445 13.008 1 97.44 119 HIS A O 1
ATOM 918 N N . THR A 1 120 ? -19.109 8.211 11.5 1 97.62 120 THR A N 1
ATOM 919 C CA . THR A 1 120 ? -20.266 7.359 11.219 1 97.62 120 THR A CA 1
ATOM 920 C C . THR A 1 120 ? -20.422 6.289 12.289 1 97.62 120 THR A C 1
ATOM 922 O O . THR A 1 120 ? -19.484 5.527 12.562 1 97.62 120 THR A O 1
ATOM 925 N N . ALA A 1 121 ? -21.578 6.18 12.875 1 95.88 121 ALA A N 1
ATOM 926 C CA . ALA A 1 121 ? -21.828 5.141 13.867 1 95.88 121 ALA A CA 1
ATOM 927 C C . ALA A 1 121 ? -21.734 3.75 13.25 1 95.88 121 ALA A C 1
ATOM 929 O O . ALA A 1 121 ? -22.172 3.529 12.125 1 95.88 121 ALA A O 1
ATOM 930 N N . PRO A 1 122 ? -21.125 2.846 13.992 1 93.06 122 PRO A N 1
ATOM 931 C CA . PRO A 1 122 ? -21.031 1.481 13.469 1 93.06 122 PRO A CA 1
ATOM 932 C C . PRO A 1 122 ? -22.375 0.926 13.023 1 93.06 122 PRO A C 1
ATOM 934 O O . PRO A 1 122 ? -22.453 0.215 12.016 1 93.06 122 PRO A O 1
ATOM 937 N N . SER A 1 123 ? -23.391 1.3 13.688 1 95.75 123 SER A N 1
ATOM 938 C CA . SER A 1 123 ? -24.719 0.795 13.383 1 95.75 123 SER A CA 1
ATOM 939 C C . SER A 1 123 ? -25.234 1.351 12.055 1 95.75 123 SER A C 1
ATOM 941 O O . SER A 1 123 ? -26.156 0.798 11.461 1 95.75 123 SER A O 1
ATOM 943 N N . ALA A 1 124 ? -24.688 2.387 11.555 1 97.25 124 ALA A N 1
ATOM 944 C CA . ALA A 1 124 ? -25.125 3.033 10.32 1 97.25 124 ALA A CA 1
ATOM 945 C C . ALA A 1 124 ? -24.312 2.545 9.133 1 97.25 124 ALA A C 1
ATOM 947 O O . ALA A 1 124 ? -24.594 2.898 7.984 1 97.25 124 ALA A O 1
ATOM 948 N N . GLN A 1 125 ? -23.312 1.744 9.383 1 96.94 125 GLN A N 1
ATOM 949 C CA . GLN A 1 125 ? -22.453 1.242 8.32 1 96.94 125 GLN A CA 1
ATOM 950 C C . GLN A 1 125 ? -23.031 -0.03 7.703 1 96.94 125 GLN A C 1
ATOM 952 O O . GLN A 1 125 ? -23.75 -0.774 8.367 1 96.94 125 GLN A O 1
ATOM 957 N N . VAL A 1 126 ? -22.672 -0.192 6.484 1 97.38 126 VAL A N 1
ATOM 958 C CA . VAL A 1 126 ? -23.062 -1.418 5.801 1 97.38 126 VAL A CA 1
ATOM 959 C C . VAL A 1 126 ? -22.453 -2.627 6.512 1 97.38 126 VAL A C 1
ATOM 961 O O . VAL A 1 126 ? -21.344 -2.551 7.035 1 97.38 126 VAL A O 1
ATOM 964 N N . LYS A 1 127 ? -23.25 -3.707 6.512 1 97.5 127 LYS A N 1
ATOM 965 C CA . LYS A 1 127 ? -22.703 -4.965 7.023 1 97.5 127 LYS A CA 1
ATOM 966 C C . LYS A 1 127 ? -21.875 -5.688 5.965 1 97.5 127 LYS A C 1
ATOM 968 O O . LYS A 1 127 ? -22.312 -5.816 4.816 1 97.5 127 LYS A O 1
ATOM 973 N N . VAL A 1 128 ? -20.719 -6.102 6.367 1 98.62 128 VAL A N 1
ATOM 974 C CA . VAL A 1 128 ? -19.859 -6.859 5.457 1 98.62 128 VAL A CA 1
ATOM 975 C C . VAL A 1 128 ? -20.391 -8.289 5.328 1 98.62 128 VAL A C 1
ATOM 977 O O . VAL A 1 128 ? -20.562 -8.984 6.332 1 98.62 128 VAL A O 1
ATOM 980 N N . PRO A 1 129 ? -20.625 -8.734 4.113 1 98.69 129 PRO A N 1
ATOM 981 C CA . PRO A 1 129 ? -21.141 -10.094 3.938 1 98.69 129 PRO A CA 1
ATOM 982 C C . PRO A 1 129 ? -20.094 -11.164 4.242 1 98.69 129 PRO A C 1
ATOM 984 O O . PRO A 1 129 ? -18.891 -10.852 4.328 1 98.69 129 PRO A O 1
ATOM 987 N N . ALA A 1 130 ? -20.625 -12.391 4.418 1 98.44 130 ALA A N 1
ATOM 988 C CA . ALA A 1 130 ? -19.688 -13.516 4.508 1 98.44 130 ALA A CA 1
ATOM 989 C C . ALA A 1 130 ? -18.875 -13.656 3.229 1 98.44 130 ALA A C 1
ATOM 991 O O . ALA A 1 130 ? -19.312 -13.242 2.152 1 98.44 130 ALA A O 1
ATOM 992 N N . GLU A 1 131 ? -17.656 -14.242 3.391 1 96.31 131 GLU A N 1
ATOM 993 C CA . GLU A 1 131 ? -16.828 -14.406 2.201 1 96.31 131 GLU A CA 1
ATOM 994 C C . GLU A 1 131 ? -17.438 -15.438 1.252 1 96.31 131 GLU A C 1
ATOM 996 O O . GLU A 1 131 ? -17.016 -15.547 0.096 1 96.31 131 GLU A O 1
ATOM 1001 N N . THR A 1 132 ? -18.453 -16.172 1.679 1 97.88 132 THR A N 1
ATOM 1002 C CA . THR A 1 132 ? -19.141 -17.172 0.857 1 97.88 132 THR A CA 1
ATOM 1003 C C . THR A 1 132 ? -20.359 -16.562 0.183 1 97.88 132 THR A C 1
ATOM 1005 O O . THR A 1 132 ? -21.062 -17.25 -0.572 1 97.88 132 THR A O 1
ATOM 1008 N N . ALA A 1 133 ? -20.656 -15.297 0.485 1 98.44 133 ALA A N 1
ATOM 1009 C CA . ALA A 1 133 ? -21.766 -14.641 -0.191 1 98.44 133 ALA A CA 1
ATOM 1010 C C . ALA A 1 133 ? -21.516 -14.539 -1.693 1 98.44 133 ALA A C 1
ATOM 1012 O O . ALA A 1 133 ? -20.391 -14.766 -2.158 1 98.44 133 ALA A O 1
ATOM 1013 N N . ASP A 1 134 ? -22.641 -14.273 -2.447 1 98.25 134 ASP A N 1
ATOM 1014 C CA . ASP A 1 134 ? -22.484 -14.133 -3.891 1 98.25 134 ASP A CA 1
ATOM 1015 C C . ASP A 1 134 ? -21.719 -12.859 -4.238 1 98.25 134 ASP A C 1
ATOM 1017 O O . ASP A 1 134 ? -21.641 -11.938 -3.426 1 98.25 134 ASP A O 1
ATOM 1021 N N . LYS A 1 135 ? -21.188 -12.781 -5.441 1 98.75 135 LYS A N 1
ATOM 1022 C CA . LYS A 1 135 ? -20.391 -11.664 -5.949 1 98.75 135 LYS A CA 1
ATOM 1023 C C . LYS A 1 135 ? -21.141 -10.344 -5.824 1 98.75 135 LYS A C 1
ATOM 1025 O O . LYS A 1 135 ? -20.562 -9.328 -5.426 1 98.75 135 LYS A O 1
ATOM 1030 N N . ALA A 1 136 ? -22.359 -10.328 -6.16 1 98.75 136 ALA A N 1
ATOM 1031 C CA . ALA A 1 136 ? -23.141 -9.102 -6.16 1 98.75 136 ALA A CA 1
ATOM 1032 C C . ALA A 1 136 ? -23.172 -8.469 -4.766 1 98.75 136 ALA A C 1
ATOM 1034 O O . ALA A 1 136 ? -23 -7.258 -4.621 1 98.75 136 ALA A O 1
ATOM 1035 N N . ALA A 1 137 ? -23.375 -9.289 -3.754 1 98.81 137 ALA A N 1
ATOM 1036 C CA . ALA A 1 137 ? -23.422 -8.805 -2.379 1 98.81 137 ALA A CA 1
ATOM 1037 C C . ALA A 1 137 ? -22.078 -8.258 -1.934 1 98.81 137 ALA A C 1
ATOM 1039 O O . ALA A 1 137 ? -22 -7.227 -1.259 1 98.81 137 ALA A O 1
ATOM 1040 N N . ILE A 1 138 ? -21.016 -8.953 -2.275 1 98.94 138 ILE A N 1
ATOM 1041 C CA . ILE A 1 138 ? -19.656 -8.539 -1.91 1 98.94 138 ILE A CA 1
ATOM 1042 C C . ILE A 1 138 ? -19.312 -7.223 -2.596 1 98.94 138 ILE A C 1
ATOM 1044 O O . ILE A 1 138 ? -18.797 -6.301 -1.958 1 98.94 138 ILE A O 1
ATOM 1048 N N . VAL A 1 139 ? -19.656 -7.066 -3.844 1 98.94 139 VAL A N 1
ATOM 1049 C CA . VAL A 1 139 ? -19.359 -5.859 -4.605 1 98.94 139 VAL A CA 1
ATOM 1050 C C . VAL A 1 139 ? -20.203 -4.695 -4.098 1 98.94 139 VAL A C 1
ATOM 1052 O O . VAL A 1 139 ? -19.75 -3.555 -4.051 1 98.94 139 VAL A O 1
ATOM 1055 N N . GLU A 1 140 ? -21.422 -4.977 -3.75 1 98.75 140 GLU A N 1
ATOM 1056 C CA . GLU A 1 140 ? -22.281 -3.939 -3.184 1 98.75 140 GLU A CA 1
ATOM 1057 C C . GLU A 1 140 ? -21.688 -3.373 -1.897 1 98.75 140 GLU A C 1
ATOM 1059 O O . GLU A 1 140 ? -21.656 -2.156 -1.705 1 98.75 140 GLU A O 1
ATOM 1064 N N . ALA A 1 141 ? -21.234 -4.258 -1.032 1 98.88 141 ALA A N 1
ATOM 1065 C CA . ALA A 1 141 ? -20.625 -3.805 0.212 1 98.88 141 ALA A CA 1
ATOM 1066 C C . ALA A 1 141 ? -19.344 -3.014 -0.064 1 98.88 141 ALA A C 1
ATOM 1068 O O . ALA A 1 141 ? -19.094 -1.994 0.579 1 98.88 141 ALA A O 1
ATOM 1069 N N . LEU A 1 142 ? -18.547 -3.449 -0.981 1 98.94 142 LEU A N 1
ATOM 1070 C CA . LEU A 1 142 ? -17.344 -2.729 -1.384 1 98.94 142 LEU A CA 1
ATOM 1071 C C . LEU A 1 142 ? -17.688 -1.328 -1.877 1 98.94 142 LEU A C 1
ATOM 1073 O O . LEU A 1 142 ? -17.047 -0.35 -1.478 1 98.94 142 LEU A O 1
ATOM 1077 N N . THR A 1 143 ? -18.688 -1.263 -2.727 1 98.94 143 THR A N 1
ATOM 1078 C CA . THR A 1 143 ? -19.109 0.02 -3.277 1 98.94 143 THR A CA 1
ATOM 1079 C C . THR A 1 143 ? -19.562 0.965 -2.164 1 98.94 143 THR A C 1
ATOM 1081 O O . THR A 1 143 ? -19.203 2.148 -2.172 1 98.94 143 THR A O 1
ATOM 1084 N N . ALA A 1 144 ? -20.234 0.438 -1.239 1 98.81 144 ALA A N 1
ATOM 1085 C CA . ALA A 1 144 ? -20.703 1.246 -0.111 1 98.81 144 ALA A CA 1
ATOM 1086 C C . ALA A 1 144 ? -19.516 1.754 0.713 1 98.81 144 ALA A C 1
ATOM 1088 O O . ALA A 1 144 ? -19.547 2.879 1.217 1 98.81 144 ALA A O 1
ATOM 1089 N N . SER A 1 145 ? -18.547 0.905 0.92 1 98.88 145 SER A N 1
ATOM 1090 C CA . SER A 1 145 ? -17.375 1.356 1.678 1 98.88 145 SER A CA 1
ATOM 1091 C C . SER A 1 145 ? -16.625 2.453 0.933 1 98.88 145 SER A C 1
ATOM 1093 O O . SER A 1 145 ? -16.094 3.377 1.552 1 98.88 145 SER A O 1
ATOM 1095 N N . PHE A 1 146 ? -16.594 2.406 -0.397 1 98.94 146 PHE A N 1
ATOM 1096 C CA . PHE A 1 146 ? -15.969 3.471 -1.176 1 98.94 146 PHE A CA 1
ATOM 1097 C C . PHE A 1 146 ? -16.797 4.746 -1.107 1 98.94 146 PHE A C 1
ATOM 1099 O O . PHE A 1 146 ? -16.25 5.852 -1.129 1 98.94 146 PHE A O 1
ATOM 1106 N N . ASP A 1 147 ? -18.109 4.613 -1.024 1 98.88 147 ASP A N 1
ATOM 1107 C CA . ASP A 1 147 ? -18.938 5.793 -0.792 1 98.88 147 ASP A CA 1
ATOM 1108 C C . ASP A 1 147 ? -18.578 6.477 0.522 1 98.88 147 ASP A C 1
ATOM 1110 O O . ASP A 1 147 ? -18.516 7.703 0.594 1 98.88 147 ASP A O 1
ATOM 1114 N N . GLU A 1 148 ? -18.406 5.633 1.561 1 98.88 148 GLU A N 1
ATOM 1115 C CA . GLU A 1 148 ? -17.969 6.164 2.848 1 98.88 148 GLU A CA 1
ATOM 1116 C C . GLU A 1 148 ? -16.625 6.879 2.719 1 98.88 148 GLU A C 1
ATOM 1118 O O . GLU A 1 148 ? -16.438 7.957 3.281 1 98.88 148 GLU A O 1
ATOM 1123 N N . CYS A 1 149 ? -15.719 6.332 1.965 1 98.94 149 CYS A N 1
ATOM 1124 C CA . CYS A 1 149 ? -14.398 6.91 1.789 1 98.94 149 CYS A CA 1
ATOM 1125 C C . CYS A 1 149 ? -14.453 8.148 0.904 1 98.94 149 CYS A C 1
ATOM 1127 O O . CYS A 1 149 ? -13.695 9.102 1.104 1 98.94 149 CYS A O 1
ATOM 1129 N N . ASP A 1 150 ? -15.344 8.133 -0.083 1 98.94 150 ASP A N 1
ATOM 1130 C CA . ASP A 1 150 ? -15.531 9.336 -0.887 1 98.94 150 ASP A CA 1
ATOM 1131 C C . ASP A 1 150 ? -15.828 10.547 -0.004 1 98.94 150 ASP A C 1
ATOM 1133 O O . ASP A 1 150 ? -15.25 11.617 -0.195 1 98.94 150 ASP A O 1
ATOM 1137 N N . LYS A 1 151 ? -16.688 10.391 0.936 1 98.88 151 LYS A N 1
ATOM 1138 C CA . LYS A 1 151 ? -17.016 11.469 1.866 1 98.88 151 LYS A CA 1
ATOM 1139 C C . LYS A 1 151 ? -15.805 11.891 2.684 1 98.88 151 LYS A C 1
ATOM 1141 O O . LYS A 1 151 ? -15.539 13.086 2.826 1 98.88 151 LYS A O 1
ATOM 1146 N N . ALA A 1 152 ? -15.078 10.93 3.211 1 98.94 152 ALA A N 1
ATOM 1147 C CA . ALA A 1 152 ? -13.93 11.211 4.066 1 98.94 152 ALA A CA 1
ATOM 1148 C C . ALA A 1 152 ? -12.844 11.961 3.299 1 98.94 152 ALA A C 1
ATOM 1150 O O . ALA A 1 152 ? -12.281 12.93 3.803 1 98.94 152 ALA A O 1
ATOM 1151 N N . PHE A 1 153 ? -12.516 11.516 2.09 1 98.94 153 PHE A N 1
ATOM 1152 C CA . PHE A 1 153 ? -11.453 12.117 1.297 1 98.94 153 PHE A CA 1
ATOM 1153 C C . PHE A 1 153 ? -11.867 13.484 0.773 1 98.94 153 PHE A C 1
ATOM 1155 O O . PHE A 1 153 ? -11.031 14.383 0.635 1 98.94 153 PHE A O 1
ATOM 1162 N N . ALA A 1 154 ? -13.195 13.648 0.472 1 98.81 154 ALA A N 1
ATOM 1163 C CA . ALA A 1 154 ? -13.695 14.945 0.04 1 98.81 154 ALA A CA 1
ATOM 1164 C C . ALA A 1 154 ? -13.547 15.992 1.146 1 98.81 154 ALA A C 1
ATOM 1166 O O . ALA A 1 154 ? -13.383 17.188 0.867 1 98.81 154 ALA A O 1
ATOM 1167 N N . ALA A 1 155 ? -13.539 15.57 2.395 1 98.75 155 ALA A N 1
ATOM 1168 C CA . ALA A 1 155 ? -13.469 16.484 3.539 1 98.75 155 ALA A CA 1
ATOM 1169 C C . ALA A 1 155 ? -12.023 16.812 3.889 1 98.75 155 ALA A C 1
ATOM 1171 O O . ALA A 1 155 ? -11.766 17.688 4.719 1 98.75 155 ALA A O 1
ATOM 1172 N N . LEU A 1 156 ? -11.047 16.141 3.311 1 98.75 156 LEU A N 1
ATOM 1173 C CA . LEU A 1 156 ? -9.633 16.359 3.578 1 98.75 156 LEU A CA 1
ATOM 1174 C C . LEU A 1 156 ? -9.164 17.672 2.951 1 98.75 156 LEU A C 1
ATOM 1176 O O . LEU A 1 156 ? -9.375 17.906 1.757 1 98.75 156 LEU A O 1
ATOM 1180 N N . THR A 1 157 ? -8.586 18.562 3.738 1 98.38 157 THR A N 1
ATOM 1181 C CA . THR A 1 157 ? -7.988 19.812 3.279 1 98.38 157 THR A CA 1
ATOM 1182 C C . THR A 1 157 ? -6.594 20 3.877 1 98.38 157 THR A C 1
ATOM 1184 O O . THR A 1 157 ? -6.223 19.312 4.824 1 98.38 157 THR A O 1
ATOM 1187 N N . ASP A 1 158 ? -5.883 20.953 3.312 1 97.62 158 ASP A N 1
ATOM 1188 C CA . ASP A 1 158 ? -4.539 21.203 3.822 1 97.62 158 ASP A CA 1
ATOM 1189 C C . ASP A 1 158 ? -4.59 21.812 5.227 1 97.62 158 ASP A C 1
ATOM 1191 O O . ASP A 1 158 ? -3.584 21.812 5.938 1 97.62 158 ASP A O 1
ATOM 1195 N N . THR A 1 159 ? -5.703 22.234 5.688 1 97.38 159 THR A N 1
ATOM 1196 C CA . THR A 1 159 ? -5.789 22.922 6.969 1 97.38 159 THR A CA 1
ATOM 1197 C C . THR A 1 159 ? -6.242 21.969 8.07 1 97.38 159 THR A C 1
ATOM 1199 O O . THR A 1 159 ? -6.172 22.297 9.258 1 97.38 159 THR A O 1
ATOM 1202 N N . ASN A 1 160 ? -6.699 20.734 7.73 1 98.12 160 ASN A N 1
ATOM 1203 C CA . ASN A 1 160 ? -7.199 19.844 8.781 1 98.12 160 ASN A CA 1
ATOM 1204 C C . ASN A 1 160 ? -6.402 18.547 8.844 1 98.12 160 ASN A C 1
ATOM 1206 O O . ASN A 1 160 ? -6.879 17.547 9.375 1 98.12 160 ASN A O 1
ATOM 1210 N N . LEU A 1 161 ? -5.176 18.5 8.312 1 98.5 161 LEU A N 1
ATOM 1211 C CA . LEU A 1 161 ? -4.332 17.312 8.219 1 98.5 161 LEU A CA 1
ATOM 1212 C C . LEU A 1 161 ? -4.113 16.703 9.602 1 98.5 161 LEU A C 1
ATOM 1214 O O . LEU A 1 161 ? -4.055 15.469 9.734 1 98.5 161 LEU A O 1
ATOM 1218 N N . THR A 1 162 ? -4.082 17.531 10.633 1 98.06 162 THR A N 1
ATOM 1219 C CA . THR A 1 162 ? -3.576 17.062 11.922 1 98.06 162 THR A CA 1
ATOM 1220 C C . THR A 1 162 ? -4.723 16.828 12.898 1 98.06 162 THR A C 1
ATOM 1222 O O . THR A 1 162 ? -4.492 16.516 14.07 1 98.06 162 THR A O 1
ATOM 1225 N N . GLU A 1 163 ? -5.93 17.031 12.398 1 97.94 163 GLU A N 1
ATOM 1226 C CA . GLU A 1 163 ? -7.059 16.672 13.242 1 97.94 163 GLU A CA 1
ATOM 1227 C C . GLU A 1 163 ? -6.945 15.219 13.719 1 97.94 163 GLU A C 1
ATOM 1229 O O . GLU A 1 163 ? -6.594 14.328 12.938 1 97.94 163 GLU A O 1
ATOM 1234 N N . MET A 1 164 ? -7.285 15.008 15.008 1 97.5 164 MET A N 1
ATOM 1235 C CA . MET A 1 164 ? -7.098 13.68 15.586 1 97.5 164 MET A CA 1
ATOM 1236 C C . MET A 1 164 ? -8.43 12.953 15.734 1 97.5 164 MET A C 1
ATOM 1238 O O . MET A 1 164 ? -9.453 13.578 16 1 97.5 164 MET A O 1
ATOM 1242 N N . PHE A 1 165 ? -8.352 11.633 15.555 1 97.44 165 PHE A N 1
ATOM 1243 C CA . PHE A 1 165 ? -9.508 10.75 15.656 1 97.44 165 PHE A CA 1
ATOM 1244 C C . PHE A 1 165 ? -9.195 9.555 16.547 1 97.44 165 PHE A C 1
ATOM 1246 O O . PHE A 1 165 ? -8.062 9.062 16.562 1 97.44 165 PHE A O 1
ATOM 1253 N N . ASP A 1 166 ? -10.203 9.086 17.219 1 93.25 166 ASP A N 1
ATOM 1254 C CA . ASP A 1 166 ? -10.094 7.848 17.984 1 93.25 166 ASP A CA 1
ATOM 1255 C C . ASP A 1 166 ? -10.453 6.637 17.125 1 93.25 166 ASP A C 1
ATOM 1257 O O . ASP A 1 166 ? -11.477 6.641 16.438 1 93.25 166 ASP A O 1
ATOM 1261 N N . LEU A 1 167 ? -9.633 5.66 17.141 1 93.94 167 LEU A N 1
ATOM 1262 C CA . LEU A 1 167 ? -9.867 4.348 16.547 1 93.94 167 LEU A CA 1
ATOM 1263 C C . LEU A 1 167 ? -9.633 3.238 17.562 1 93.94 167 LEU A C 1
ATOM 1265 O O . LEU A 1 167 ? -8.555 2.639 17.594 1 93.94 167 LEU A O 1
ATOM 1269 N N . GLY A 1 168 ? -10.703 2.922 18.266 1 88.75 168 GLY A N 1
ATOM 1270 C CA . GLY A 1 168 ? -10.492 2.084 19.438 1 88.75 168 GLY A CA 1
ATOM 1271 C C . GLY A 1 168 ? -9.508 2.678 20.422 1 88.75 168 GLY A C 1
ATOM 1272 O O . GLY A 1 168 ? -9.688 3.811 20.875 1 88.75 168 GLY A O 1
ATOM 1273 N N . GLN A 1 169 ? -8.391 1.918 20.578 1 87.69 169 GLN A N 1
ATOM 1274 C CA . GLN A 1 169 ? -7.383 2.375 21.531 1 87.69 169 GLN A CA 1
ATOM 1275 C C . GLN A 1 169 ? -6.336 3.246 20.844 1 87.69 169 GLN A C 1
ATOM 1277 O O . GLN A 1 169 ? -5.484 3.846 21.5 1 87.69 169 GLN A O 1
ATOM 1282 N N . ALA A 1 170 ? -6.488 3.324 19.594 1 90.5 170 ALA A N 1
ATOM 1283 C CA . ALA A 1 170 ? -5.512 4.094 18.828 1 90.5 170 ALA A CA 1
ATOM 1284 C C . ALA A 1 170 ? -6.031 5.5 18.531 1 90.5 170 ALA A C 1
ATOM 1286 O O . ALA A 1 170 ? -7.246 5.719 18.469 1 90.5 170 ALA A O 1
ATOM 1287 N N . LYS A 1 171 ? -5.07 6.383 18.5 1 94.88 171 LYS A N 1
ATOM 1288 C CA . LYS A 1 171 ? -5.344 7.727 18 1 94.88 171 LYS A CA 1
ATOM 1289 C C . LYS A 1 171 ? -4.609 7.977 16.688 1 94.88 171 LYS A C 1
ATOM 1291 O O . LYS A 1 171 ? -3.43 7.645 16.547 1 94.88 171 LYS A O 1
ATOM 1296 N N . ARG A 1 172 ? -5.398 8.594 15.758 1 97.5 172 ARG A N 1
ATOM 1297 C CA . ARG A 1 172 ? -4.824 8.828 14.438 1 97.5 172 ARG A CA 1
ATOM 1298 C C . ARG A 1 172 ? -5.141 10.234 13.945 1 97.5 172 ARG A C 1
ATOM 1300 O O . ARG A 1 172 ? -6.227 10.758 14.203 1 97.5 172 ARG A O 1
ATOM 1307 N N . SER A 1 173 ? -4.191 10.797 13.273 1 98.44 173 SER A N 1
ATOM 1308 C CA . SER A 1 173 ? -4.445 12.062 12.586 1 98.44 173 SER A CA 1
ATOM 1309 C C . SER A 1 173 ? -5.266 11.844 11.32 1 98.44 173 SER A C 1
ATOM 1311 O O . SER A 1 173 ? -5.32 10.734 10.789 1 98.44 173 SER A O 1
ATOM 1313 N N . ARG A 1 174 ? -5.895 12.93 10.852 1 98.62 174 ARG A N 1
ATOM 1314 C CA . ARG A 1 174 ? -6.66 12.828 9.617 1 98.62 174 ARG A CA 1
ATOM 1315 C C . ARG A 1 174 ? -5.773 12.398 8.453 1 98.62 174 ARG A C 1
ATOM 1317 O O . ARG A 1 174 ? -6.141 11.508 7.684 1 98.62 174 ARG A O 1
ATOM 1324 N N . VAL A 1 175 ? -4.613 13 8.312 1 98.75 175 VAL A N 1
ATOM 1325 C CA . VAL A 1 175 ? -3.721 12.656 7.211 1 98.75 175 VAL A CA 1
ATOM 1326 C C . VAL A 1 175 ? -3.232 11.219 7.371 1 98.75 175 VAL A C 1
ATOM 1328 O O . VAL A 1 175 ? -3.057 10.5 6.383 1 98.75 175 VAL A O 1
ATOM 1331 N N . GLY A 1 176 ? -3.035 10.797 8.57 1 98.38 176 GLY A N 1
ATOM 1332 C CA . GLY A 1 176 ? -2.68 9.406 8.836 1 98.38 176 GLY A CA 1
ATOM 1333 C C . GLY A 1 176 ? -3.781 8.43 8.469 1 98.38 176 GLY A C 1
ATOM 1334 O O . GLY A 1 176 ? -3.512 7.363 7.914 1 98.38 176 GLY A O 1
ATOM 1335 N N . LEU A 1 177 ? -4.988 8.781 8.758 1 98.5 177 LEU A N 1
ATOM 1336 C CA . LEU A 1 177 ? -6.121 7.938 8.383 1 98.5 177 LEU A CA 1
ATOM 1337 C C . LEU A 1 177 ? -6.234 7.816 6.871 1 98.5 177 LEU A C 1
ATOM 1339 O O . LEU A 1 177 ? -6.387 6.711 6.344 1 98.5 177 LEU A O 1
ATOM 1343 N N . MET A 1 178 ? -6.137 8.914 6.215 1 98.88 178 MET A N 1
ATOM 1344 C CA . MET A 1 178 ? -6.336 8.938 4.77 1 98.88 178 MET A CA 1
ATOM 1345 C C . MET A 1 178 ? -5.223 8.172 4.059 1 98.88 178 MET A C 1
ATOM 1347 O O . MET A 1 178 ? -5.496 7.234 3.301 1 98.88 178 MET A O 1
ATOM 1351 N N . TRP A 1 179 ? -4.02 8.492 4.402 1 98.88 179 TRP A N 1
ATOM 1352 C CA . TRP A 1 179 ? -2.9 7.832 3.742 1 98.88 179 TRP A CA 1
ATOM 1353 C C . TRP A 1 179 ? -2.787 6.379 4.199 1 98.88 179 TRP A C 1
ATOM 1355 O O . TRP A 1 179 ? -2.391 5.508 3.42 1 98.88 179 TRP A O 1
ATOM 1365 N N . GLY A 1 180 ? -3.123 6.156 5.453 1 98.62 180 GLY A N 1
ATOM 1366 C CA . GLY A 1 180 ? -3.182 4.77 5.887 1 98.62 180 GLY A CA 1
ATOM 1367 C C . GLY A 1 180 ? -4.168 3.938 5.09 1 98.62 180 GLY A C 1
ATOM 1368 O O . GLY A 1 180 ? -3.883 2.789 4.742 1 98.62 180 GLY A O 1
ATOM 1369 N N . THR A 1 181 ? -5.301 4.488 4.82 1 98.94 181 THR A N 1
ATOM 1370 C CA . THR A 1 181 ? -6.305 3.828 3.99 1 98.94 181 THR A CA 1
ATOM 1371 C C . THR A 1 181 ? -5.77 3.596 2.58 1 98.94 181 THR A C 1
ATOM 1373 O O . THR A 1 181 ? -5.898 2.496 2.035 1 98.94 181 THR A O 1
ATOM 1376 N N . VAL A 1 182 ? -5.105 4.609 2.008 1 98.94 182 VAL A N 1
ATOM 1377 C CA . VAL A 1 182 ? -4.512 4.488 0.682 1 98.94 182 VAL A CA 1
ATOM 1378 C C . VAL A 1 182 ? -3.465 3.377 0.683 1 98.94 182 VAL A C 1
ATOM 1380 O O . VAL A 1 182 ? -3.445 2.533 -0.217 1 98.94 182 VAL A O 1
ATOM 1383 N N . SER A 1 183 ? -2.639 3.367 1.687 1 98.88 183 SER A N 1
ATOM 1384 C CA . SER A 1 183 ? -1.585 2.363 1.785 1 98.88 183 SER A CA 1
ATOM 1385 C C . SER A 1 183 ? -2.168 0.959 1.902 1 98.88 183 SER A C 1
ATOM 1387 O O . SER A 1 183 ? -1.752 0.047 1.186 1 98.88 183 SER A O 1
ATOM 1389 N N . HIS A 1 184 ? -3.117 0.784 2.768 1 98.88 184 HIS A N 1
ATOM 1390 C CA . HIS A 1 184 ? -3.785 -0.5 2.943 1 98.88 184 HIS A CA 1
ATOM 1391 C C . HIS A 1 184 ? -4.438 -0.964 1.645 1 98.88 184 HIS A C 1
ATOM 1393 O O . HIS A 1 184 ? -4.262 -2.113 1.233 1 98.88 184 HIS A O 1
ATOM 1399 N N . ASP A 1 185 ? -5.18 -0.078 1.062 1 98.94 185 ASP A N 1
ATOM 1400 C CA . ASP A 1 185 ? -5.906 -0.438 -0.149 1 98.94 185 ASP A CA 1
ATOM 1401 C C . ASP A 1 185 ? -4.949 -0.761 -1.292 1 98.94 185 ASP A C 1
ATOM 1403 O O . ASP A 1 185 ? -5.238 -1.617 -2.131 1 98.94 185 ASP A O 1
ATOM 1407 N N . ASN A 1 186 ? -3.859 -0.043 -1.352 1 98.88 186 ASN A N 1
ATOM 1408 C CA . ASN A 1 186 ? -2.871 -0.326 -2.385 1 98.88 186 ASN A CA 1
ATOM 1409 C C . ASN A 1 186 ? -2.227 -1.695 -2.186 1 98.88 186 ASN A C 1
ATOM 1411 O O . ASN A 1 186 ? -1.95 -2.402 -3.154 1 98.88 186 ASN A O 1
ATOM 1415 N N . GLU A 1 187 ? -1.961 -2.049 -0.952 1 98.81 187 GLU A N 1
ATOM 1416 C CA . GLU A 1 187 ? -1.503 -3.396 -0.627 1 98.81 187 GLU A CA 1
ATOM 1417 C C . GLU A 1 187 ? -2.492 -4.449 -1.122 1 98.81 187 GLU A C 1
ATOM 1419 O O . GLU A 1 187 ? -2.1 -5.418 -1.778 1 98.81 187 GLU A O 1
ATOM 1424 N N . GLN A 1 188 ? -3.725 -4.238 -0.859 1 98.94 188 GLN A N 1
ATOM 1425 C CA . GLN A 1 188 ? -4.73 -5.227 -1.228 1 98.94 188 GLN A CA 1
ATOM 1426 C C . GLN A 1 188 ? -4.961 -5.242 -2.736 1 98.94 188 GLN A C 1
ATOM 1428 O O . GLN A 1 188 ? -5.238 -6.293 -3.316 1 98.94 188 GLN A O 1
ATOM 1433 N N . TYR A 1 189 ? -4.809 -4.105 -3.34 1 98.88 189 TYR A N 1
ATOM 1434 C CA . TYR A 1 189 ? -4.918 -4.094 -4.793 1 98.88 189 TYR A CA 1
ATOM 1435 C C . TYR A 1 189 ? -3.826 -4.949 -5.43 1 98.88 189 TYR A C 1
ATOM 1437 O O . TYR A 1 189 ? -4.074 -5.648 -6.414 1 98.88 189 TYR A O 1
ATOM 1445 N N . ALA A 1 190 ? -2.621 -4.836 -4.938 1 98.75 190 ALA A N 1
ATOM 1446 C CA . ALA A 1 190 ? -1.557 -5.68 -5.473 1 98.75 190 ALA A CA 1
ATOM 1447 C C . ALA A 1 190 ? -1.938 -7.156 -5.398 1 98.75 190 ALA A C 1
ATOM 1449 O O . ALA A 1 190 ? -1.689 -7.918 -6.336 1 98.75 190 ALA A O 1
ATOM 1450 N N . THR A 1 191 ? -2.549 -7.551 -4.312 1 98.75 191 THR A N 1
ATOM 1451 C CA . THR A 1 191 ? -3.008 -8.922 -4.133 1 98.75 191 THR A CA 1
ATOM 1452 C C . THR A 1 191 ? -4.094 -9.273 -5.145 1 98.75 191 THR A C 1
ATOM 1454 O O . THR A 1 191 ? -4.004 -10.289 -5.836 1 98.75 191 THR A O 1
ATOM 1457 N N . LEU A 1 192 ? -5.031 -8.375 -5.297 1 98.88 192 LEU A N 1
ATOM 1458 C CA . LEU A 1 192 ? -6.117 -8.602 -6.25 1 98.88 192 LEU A CA 1
ATOM 1459 C C . LEU A 1 192 ? -5.578 -8.711 -7.672 1 98.88 192 LEU A C 1
ATOM 1461 O O . LEU A 1 192 ? -6 -9.578 -8.438 1 98.88 192 LEU A O 1
ATOM 1465 N N . ALA A 1 193 ? -4.66 -7.848 -8 1 98.69 193 ALA A N 1
ATOM 1466 C CA . ALA A 1 193 ? -4.082 -7.82 -9.344 1 98.69 193 ALA A CA 1
ATOM 1467 C C . ALA A 1 193 ? -3.357 -9.125 -9.648 1 98.69 193 ALA A C 1
ATOM 1469 O O . ALA A 1 193 ? -3.482 -9.672 -10.75 1 98.69 193 ALA A O 1
ATOM 1470 N N . LEU A 1 194 ? -2.67 -9.617 -8.68 1 98.5 194 LEU A N 1
ATOM 1471 C CA . LEU A 1 194 ? -1.953 -10.867 -8.898 1 98.5 194 LEU A CA 1
ATOM 1472 C C . LEU A 1 194 ? -2.926 -12.039 -9.023 1 98.5 194 LEU A C 1
ATOM 1474 O O . LEU A 1 194 ? -2.717 -12.945 -9.836 1 98.5 194 LEU A O 1
ATOM 1478 N N . TYR A 1 195 ? -3.998 -12.039 -8.219 1 98.75 195 TYR A N 1
ATOM 1479 C CA . TYR A 1 195 ? -5.016 -13.07 -8.352 1 98.75 195 TYR A CA 1
ATOM 1480 C C . TYR A 1 195 ? -5.621 -13.07 -9.75 1 98.75 195 TYR A C 1
ATOM 1482 O O . TYR A 1 195 ? -5.812 -14.125 -10.359 1 98.75 195 TYR A O 1
ATOM 1490 N N . LEU A 1 196 ? -5.914 -11.867 -10.25 1 98.69 196 LEU A N 1
ATOM 1491 C CA . LEU A 1 196 ? -6.434 -11.75 -11.609 1 98.69 196 LEU A CA 1
ATOM 1492 C C . LEU A 1 196 ? -5.461 -12.352 -12.609 1 98.69 196 LEU A C 1
ATOM 1494 O O . LEU A 1 196 ? -5.859 -13.141 -13.477 1 98.69 196 LEU A O 1
ATOM 1498 N N . ARG A 1 197 ? -4.219 -12.117 -12.484 1 98.31 197 ARG A N 1
ATOM 1499 C CA . ARG A 1 197 ? -3.211 -12.641 -13.398 1 98.31 197 ARG A CA 1
ATOM 1500 C C . ARG A 1 197 ? -3.145 -14.164 -13.328 1 98.31 197 ARG A C 1
ATOM 1502 O O . ARG A 1 197 ? -3.014 -14.836 -14.352 1 98.31 197 ARG A O 1
ATOM 1509 N N . LEU A 1 198 ? -3.211 -14.656 -12.078 1 98.25 198 LEU A N 1
ATOM 1510 C CA . LEU A 1 198 ? -3.131 -16.094 -11.883 1 98.25 198 LEU A CA 1
ATOM 1511 C C . LEU A 1 198 ? -4.34 -16.797 -12.5 1 98.25 198 LEU A C 1
ATOM 1513 O O . LEU A 1 198 ? -4.305 -18 -12.75 1 98.25 198 LEU A O 1
ATOM 1517 N N . LYS A 1 199 ? -5.406 -16.047 -12.766 1 98.25 199 LYS A N 1
ATOM 1518 C CA . LYS A 1 199 ? -6.598 -16.562 -13.445 1 98.25 199 LYS A CA 1
ATOM 1519 C C . LYS A 1 199 ? -6.586 -16.188 -14.93 1 98.25 199 LYS A C 1
ATOM 1521 O O . LYS A 1 199 ? -7.594 -16.344 -15.617 1 98.25 199 LYS A O 1
ATOM 1526 N N . GLY A 1 200 ? -5.473 -15.617 -15.43 1 97.19 200 GLY A N 1
ATOM 1527 C CA . GLY A 1 200 ? -5.32 -15.289 -16.828 1 97.19 200 GLY A CA 1
ATOM 1528 C C . GLY A 1 200 ? -6.008 -13.992 -17.219 1 97.19 200 GLY A C 1
ATOM 1529 O O . GLY A 1 200 ? -6.293 -13.758 -18.406 1 97.19 200 GLY A O 1
ATOM 1530 N N . LEU A 1 201 ? -6.336 -13.188 -16.219 1 98 201 LEU A N 1
ATOM 1531 C CA . LEU A 1 201 ? -7.023 -11.922 -16.438 1 98 201 LEU A CA 1
ATOM 1532 C C . LEU A 1 201 ? -6.059 -10.75 -16.312 1 98 201 LEU A C 1
ATOM 1534 O O . LEU A 1 201 ? -5.117 -10.805 -15.516 1 98 201 LEU A O 1
ATOM 1538 N N . VAL A 1 202 ? -6.316 -9.648 -17.062 1 97.06 202 VAL A N 1
ATOM 1539 C CA . VAL A 1 202 ? -5.473 -8.461 -17.031 1 97.06 202 VAL A CA 1
ATOM 1540 C C . VAL A 1 202 ? -5.973 -7.496 -15.961 1 97.06 202 VAL A C 1
ATOM 1542 O O . VAL A 1 202 ? -7.117 -7.047 -16 1 97.06 202 VAL A O 1
ATOM 1545 N N . PRO A 1 203 ? -5.117 -7.191 -15.023 1 98.06 203 PRO A N 1
ATOM 1546 C CA . PRO A 1 203 ? -5.551 -6.227 -14.008 1 98.06 203 PRO A CA 1
ATOM 1547 C C . PRO A 1 203 ? -5.797 -4.832 -14.586 1 98.06 203 PRO A C 1
ATOM 1549 O O . PRO A 1 203 ? -5.18 -4.457 -15.586 1 98.06 203 PRO A O 1
ATOM 1552 N N . PRO A 1 204 ? -6.586 -4.023 -13.898 1 97.56 204 PRO A N 1
ATOM 1553 C CA . PRO A 1 204 ? -6.965 -2.697 -14.391 1 97.56 204 PRO A CA 1
ATOM 1554 C C . PRO A 1 204 ? -5.766 -1.775 -14.586 1 97.56 204 PRO A C 1
ATOM 1556 O O . PRO A 1 204 ? -5.738 -0.985 -15.539 1 97.56 204 PRO A O 1
ATOM 1559 N N . SER A 1 205 ? -4.805 -1.853 -13.781 1 93.31 205 SER A N 1
ATOM 1560 C CA . SER A 1 205 ? -3.656 -0.957 -13.875 1 93.31 205 SER A CA 1
ATOM 1561 C C . SER A 1 205 ? -2.801 -1.277 -15.094 1 93.31 205 SER A C 1
ATOM 1563 O O . SER A 1 205 ? -1.904 -0.509 -15.453 1 93.31 205 SER A O 1
ATOM 1565 N N . SER A 1 206 ? -3.068 -2.354 -15.664 1 88.5 206 SER A N 1
ATOM 1566 C CA . SER A 1 206 ? -2.287 -2.779 -16.812 1 88.5 206 SER A CA 1
ATOM 1567 C C . SER A 1 206 ? -3.092 -2.646 -18.109 1 88.5 206 SER A C 1
ATOM 1569 O O . SER A 1 206 ? -2.641 -3.074 -19.172 1 88.5 206 SER A O 1
ATOM 1571 N N . GLU A 1 207 ? -4.215 -2.199 -17.922 1 77.75 207 GLU A N 1
ATOM 1572 C CA . GLU A 1 207 ? -5.035 -2.014 -19.125 1 77.75 207 GLU A CA 1
ATOM 1573 C C . GLU A 1 207 ? -4.523 -0.855 -19.969 1 77.75 207 GLU A C 1
ATOM 1575 O O . GLU A 1 207 ? -4.098 0.172 -19.438 1 77.75 207 GLU A O 1
ATOM 1580 N N . LYS A 1 208 ? -4.074 -1.181 -21.094 1 60.44 208 LYS A N 1
ATOM 1581 C CA . LYS A 1 208 ? -3.654 -0.209 -22.094 1 60.44 208 LYS A CA 1
ATOM 1582 C C . LYS A 1 208 ? -4.859 0.49 -22.719 1 60.44 208 LYS A C 1
ATOM 1584 O O . LYS A 1 208 ? -5.949 -0.081 -22.781 1 60.44 208 LYS A O 1
ATOM 1589 N N . MET B 1 1 ? 54.094 -64.25 83.875 1 17.5 1 MET B N 1
ATOM 1590 C CA . MET B 1 1 ? 54.344 -64.625 85.25 1 17.5 1 MET B CA 1
ATOM 1591 C C . MET B 1 1 ? 53.375 -63.938 86.25 1 17.5 1 MET B C 1
ATOM 1593 O O . MET B 1 1 ? 52.75 -62.938 85.875 1 17.5 1 MET B O 1
ATOM 1597 N N . GLU B 1 2 ? 53.562 -64.062 87.562 1 17.27 2 GLU B N 1
ATOM 1598 C CA . GLU B 1 2 ? 52.75 -64.312 88.75 1 17.27 2 GLU B CA 1
ATOM 1599 C C . GLU B 1 2 ? 52.125 -63.062 89.25 1 17.27 2 GLU B C 1
ATOM 1601 O O . GLU B 1 2 ? 50.906 -62.969 89.5 1 17.27 2 GLU B O 1
ATOM 1606 N N . SER B 1 3 ? 52.688 -62.469 90.5 1 15.77 3 SER B N 1
ATOM 1607 C CA . SER B 1 3 ? 52.438 -62.438 91.938 1 15.77 3 SER B CA 1
ATOM 1608 C C . SER B 1 3 ? 52.156 -61 92.375 1 15.77 3 SER B C 1
ATOM 1610 O O . SER B 1 3 ? 51.344 -60.781 93.312 1 15.77 3 SER B O 1
ATOM 1612 N N . CYS B 1 4 ? 53.094 -60.031 92.438 1 16.47 4 CYS B N 1
ATOM 1613 C CA . CYS B 1 4 ? 53.469 -59.375 93.688 1 16.47 4 CYS B CA 1
ATOM 1614 C C . CYS B 1 4 ? 52.375 -58.438 94.188 1 16.47 4 CYS B C 1
ATOM 1616 O O . CYS B 1 4 ? 51.781 -57.719 93.375 1 16.47 4 CYS B O 1
ATOM 1618 N N . TRP B 1 5 ? 52.312 -58 95.5 1 15.74 5 TRP B N 1
ATOM 1619 C CA . TRP B 1 5 ? 51.719 -57.875 96.812 1 15.74 5 TRP B CA 1
ATOM 1620 C C . TRP B 1 5 ? 51.25 -56.438 97.125 1 15.74 5 TRP B C 1
ATOM 1622 O O . TRP B 1 5 ? 50.125 -56.188 97.5 1 15.74 5 TRP B O 1
ATOM 1632 N N . ARG B 1 6 ? 52.219 -55.5 97.688 1 15.12 6 ARG B N 1
ATOM 1633 C CA . ARG B 1 6 ? 52.094 -55.062 99.062 1 15.12 6 ARG B CA 1
ATOM 1634 C C . ARG B 1 6 ? 51.125 -53.906 99.188 1 15.12 6 ARG B C 1
ATOM 1636 O O . ARG B 1 6 ? 50.844 -53.188 98.25 1 15.12 6 ARG B O 1
ATOM 1643 N N . PHE B 1 7 ? 51.312 -52.938 100.312 1 15.95 7 PHE B N 1
ATOM 1644 C CA . PHE B 1 7 ? 50.781 -52.656 101.625 1 15.95 7 PHE B CA 1
ATOM 1645 C C . PHE B 1 7 ? 50.031 -51.344 101.688 1 15.95 7 PHE B C 1
ATOM 1647 O O . PHE B 1 7 ? 50.125 -50.531 100.75 1 15.95 7 PHE B O 1
ATOM 1654 N N . VAL B 1 8 ? 50.406 -50.375 102.75 1 15.45 8 VAL B N 1
ATOM 1655 C CA . VAL B 1 8 ? 49.781 -50 104 1 15.45 8 VAL B CA 1
ATOM 1656 C C . VAL B 1 8 ? 49.094 -48.656 103.812 1 15.45 8 VAL B C 1
ATOM 1658 O O . VAL B 1 8 ? 47.906 -48.531 104.125 1 15.45 8 VAL B O 1
ATOM 1661 N N . ARG B 1 9 ? 49.719 -47.438 104.438 1 14.93 9 ARG B N 1
ATOM 1662 C CA . ARG B 1 9 ? 49.375 -46.844 105.75 1 14.93 9 ARG B CA 1
ATOM 1663 C C . ARG B 1 9 ? 48.344 -45.719 105.562 1 14.93 9 ARG B C 1
ATOM 1665 O O . ARG B 1 9 ? 48.188 -45.188 104.5 1 14.93 9 ARG B O 1
ATOM 1672 N N . HIS B 1 10 ? 48.531 -44.469 106.438 1 15.86 10 HIS B N 1
ATOM 1673 C CA . HIS B 1 10 ? 47.969 -43.906 107.625 1 15.86 10 HIS B CA 1
ATOM 1674 C C . HIS B 1 10 ? 47.031 -42.75 107.312 1 15.86 10 HIS B C 1
ATOM 1676 O O . HIS B 1 10 ? 47.094 -42.188 106.25 1 15.86 10 HIS B O 1
ATOM 1682 N N . PHE B 1 11 ? 46.781 -41.75 108.438 1 15.47 11 PHE B N 1
ATOM 1683 C CA . PHE B 1 11 ? 45.75 -41.344 109.375 1 15.47 11 PHE B CA 1
ATOM 1684 C C . PHE B 1 11 ? 45.25 -39.938 109.062 1 15.47 11 PHE B C 1
ATOM 1686 O O . PHE B 1 11 ? 44.062 -39.625 109.188 1 15.47 11 PHE B O 1
ATOM 1693 N N . LEU B 1 12 ? 46.125 -38.844 109 1 16.19 12 LEU B N 1
ATOM 1694 C CA . LEU B 1 12 ? 46 -37.812 110 1 16.19 12 LEU B CA 1
ATOM 1695 C C . LEU B 1 12 ? 44.781 -36.938 109.75 1 16.19 12 LEU B C 1
ATOM 1697 O O . LEU B 1 12 ? 44.438 -36.688 108.562 1 16.19 12 LEU B O 1
ATOM 1701 N N . LEU B 1 13 ? 44.219 -36.219 110.812 1 16.72 13 LEU B N 1
ATOM 1702 C CA . LEU B 1 13 ? 43.156 -35.719 111.625 1 16.72 13 LEU B CA 1
ATOM 1703 C C . LEU B 1 13 ? 42.531 -34.438 111.125 1 16.72 13 LEU B C 1
ATOM 1705 O O . LEU B 1 13 ? 43.094 -33.812 110.188 1 16.72 13 LEU B O 1
ATOM 1709 N N . ALA B 1 14 ? 42.219 -33.438 112.062 1 16.23 14 ALA B N 1
ATOM 1710 C CA . ALA B 1 14 ? 41.062 -32.844 112.75 1 16.23 14 ALA B CA 1
ATOM 1711 C C . ALA B 1 14 ? 40.75 -31.453 112.188 1 16.23 14 ALA B C 1
ATOM 1713 O O . ALA B 1 14 ? 39.625 -31.156 111.812 1 16.23 14 ALA B O 1
ATOM 1714 N N . ILE B 1 15 ? 41.469 -30.328 112.75 1 17.02 15 ILE B N 1
ATOM 1715 C CA . ILE B 1 15 ? 40.844 -29.422 113.688 1 17.02 15 ILE B CA 1
ATOM 1716 C C . ILE B 1 15 ? 40.094 -28.312 113 1 17.02 15 ILE B C 1
ATOM 1718 O O . ILE B 1 15 ? 38.906 -28.109 113.188 1 17.02 15 ILE B O 1
ATOM 1722 N N . ARG B 1 16 ? 40.5 -26.953 113.312 1 16.48 16 ARG B N 1
ATOM 1723 C CA . ARG B 1 16 ? 39.938 -25.922 114.188 1 16.48 16 ARG B CA 1
ATOM 1724 C C . ARG B 1 16 ? 39.219 -24.844 113.375 1 16.48 16 ARG B C 1
ATOM 1726 O O . ARG B 1 16 ? 38.094 -24.484 113.625 1 16.48 16 ARG B O 1
ATOM 1733 N N . TYR B 1 17 ? 40 -23.812 112.75 1 16.48 17 TYR B N 1
ATOM 1734 C CA . TYR B 1 17 ? 39.969 -22.453 113.25 1 16.48 17 TYR B CA 1
ATOM 1735 C C . TYR B 1 17 ? 38.781 -21.672 112.688 1 16.48 17 TYR B C 1
ATOM 1737 O O . TYR B 1 17 ? 38.25 -22.016 111.625 1 16.48 17 TYR B O 1
ATOM 1745 N N . SER B 1 18 ? 38.438 -20.375 113.25 1 16.31 18 SER B N 1
ATOM 1746 C CA . SER B 1 18 ? 37.531 -19.422 113.875 1 16.31 18 SER B CA 1
ATOM 1747 C C . SER B 1 18 ? 36.938 -18.469 112.875 1 16.31 18 SER B C 1
ATOM 1749 O O . SER B 1 18 ? 35.719 -18.281 112.812 1 16.31 18 SER B O 1
ATOM 1751 N N . ASN B 1 19 ? 37.688 -17.406 112.438 1 16.97 19 ASN B N 1
ATOM 1752 C CA . ASN B 1 19 ? 37.406 -16.016 112.812 1 16.97 19 ASN B CA 1
ATOM 1753 C C . ASN B 1 19 ? 36.375 -15.391 111.875 1 16.97 19 ASN B C 1
ATOM 1755 O O . ASN B 1 19 ? 36.094 -15.914 110.812 1 16.97 19 ASN B O 1
ATOM 1759 N N . ALA B 1 20 ? 36.344 -13.914 111.75 1 17.55 20 ALA B N 1
ATOM 1760 C CA . ALA B 1 20 ? 35.594 -12.672 112 1 17.55 20 ALA B CA 1
ATOM 1761 C C . ALA B 1 20 ? 35.125 -12.086 110.625 1 17.55 20 ALA B C 1
ATOM 1763 O O . ALA B 1 20 ? 34.375 -11.094 110.625 1 17.55 20 ALA B O 1
ATOM 1764 N N . CYS B 1 21 ? 35.438 -12.57 109.438 1 16.88 21 CYS B N 1
ATOM 1765 C CA . CYS B 1 21 ? 35.625 -11.453 108.5 1 16.88 21 CYS B CA 1
ATOM 1766 C C . CYS B 1 21 ? 34.312 -10.766 108.25 1 16.88 21 CYS B C 1
ATOM 1768 O O . CYS B 1 21 ? 33.281 -11.43 108 1 16.88 21 CYS B O 1
ATOM 1770 N N . ARG B 1 22 ? 34.406 -9.383 107.75 1 17.81 22 ARG B N 1
ATOM 1771 C CA . ARG B 1 22 ? 33.812 -8.047 107.875 1 17.81 22 ARG B CA 1
ATOM 1772 C C . ARG B 1 22 ? 32.625 -7.914 106.875 1 17.81 22 ARG B C 1
ATOM 1774 O O . ARG B 1 22 ? 32.5 -8.703 105.938 1 17.81 22 ARG B O 1
ATOM 1781 N N . LEU B 1 23 ? 32.094 -6.621 106.562 1 18.86 23 LEU B N 1
ATOM 1782 C CA . LEU B 1 23 ? 30.922 -5.738 106.562 1 18.86 23 LEU B CA 1
ATOM 1783 C C . LEU B 1 23 ? 30.375 -5.535 105.188 1 18.86 23 LEU B C 1
ATOM 1785 O O . LEU B 1 23 ? 29.344 -4.875 105 1 18.86 23 LEU B O 1
ATOM 1789 N N . VAL B 1 24 ? 30.812 -6.164 104.062 1 17.92 24 VAL B N 1
ATOM 1790 C CA . VAL B 1 24 ? 30.828 -5.293 102.875 1 17.92 24 VAL B CA 1
ATOM 1791 C C . VAL B 1 24 ? 29.391 -4.926 102.5 1 17.92 24 VAL B C 1
ATOM 1793 O O . VAL B 1 24 ? 28.469 -5.711 102.688 1 17.92 24 VAL B O 1
ATOM 1796 N N . LEU B 1 25 ? 29.234 -3.896 101.438 1 19.34 25 LEU B N 1
ATOM 1797 C CA . LEU B 1 25 ? 28.562 -2.668 101 1 19.34 25 LEU B CA 1
ATOM 1798 C C . LEU B 1 25 ? 27.25 -2.977 100.312 1 19.34 25 LEU B C 1
ATOM 1800 O O . LEU B 1 25 ? 27.031 -4.105 99.875 1 19.34 25 LEU B O 1
ATOM 1804 N N . MET B 1 26 ? 26.781 -1.966 99.25 1 18.7 26 MET B N 1
ATOM 1805 C CA . MET B 1 26 ? 25.688 -1.011 99.062 1 18.7 26 MET B CA 1
ATOM 1806 C C . MET B 1 26 ? 24.656 -1.548 98.125 1 18.7 26 MET B C 1
ATOM 1808 O O . MET B 1 26 ? 23.453 -1.554 98.375 1 18.7 26 MET B O 1
ATOM 1812 N N . PHE B 1 27 ? 24.7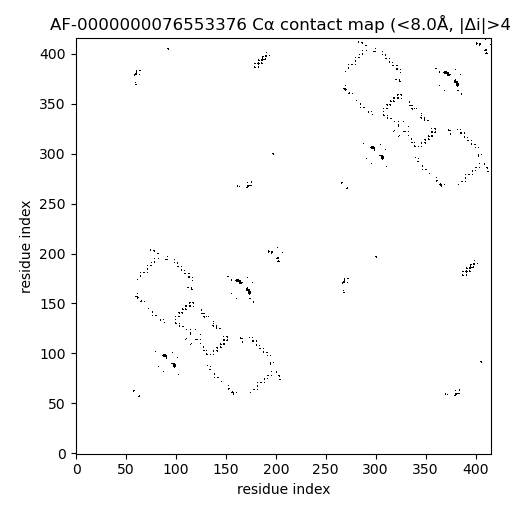81 -1.236 96.625 1 22.05 27 PHE B N 1
ATOM 1813 C CA . PHE B 1 27 ? 24 -0.371 95.75 1 22.05 27 PHE B CA 1
ATOM 1814 C C . PHE B 1 27 ? 23 -1.184 94.938 1 22.05 27 PHE B C 1
ATOM 1816 O O . PHE B 1 27 ? 23.359 -1.831 93.938 1 22.05 27 PHE B O 1
ATOM 1823 N N . GLU B 1 28 ? 22.047 -1.825 95.312 1 22.17 28 GLU B N 1
ATOM 1824 C CA . GLU B 1 28 ? 21.359 -2.832 94.5 1 22.17 28 GLU B CA 1
ATOM 1825 C C . GLU B 1 28 ? 20.297 -2.195 93.625 1 22.17 28 GLU B C 1
ATOM 1827 O O . GLU B 1 28 ? 19.438 -2.889 93.062 1 22.17 28 GLU B O 1
ATOM 1832 N N . VAL B 1 29 ? 20.266 -0.84 93.562 1 22.45 29 VAL B N 1
ATOM 1833 C CA . VAL B 1 29 ? 18.891 -0.48 93.25 1 22.45 29 VAL B CA 1
ATOM 1834 C C . VAL B 1 29 ? 18.469 -1.14 91.938 1 22.45 29 VAL B C 1
ATOM 1836 O O . VAL B 1 29 ? 19.312 -1.617 91.188 1 22.45 29 VAL B O 1
ATOM 1839 N N . ARG B 1 30 ? 17.234 -0.455 91.25 1 22.41 30 ARG B N 1
ATOM 1840 C CA . ARG B 1 30 ? 15.938 -0.692 90.625 1 22.41 30 ARG B CA 1
ATOM 1841 C C . ARG B 1 30 ? 16.078 -0.85 89.062 1 22.41 30 ARG B C 1
ATOM 1843 O O . ARG B 1 30 ? 16.188 0.14 88.375 1 22.41 30 ARG B O 1
ATOM 1850 N N . MET B 1 31 ? 16.922 -1.556 88.5 1 23.08 31 MET B N 1
ATOM 1851 C CA . MET B 1 31 ? 17.172 -1.488 87.062 1 23.08 31 MET B CA 1
ATOM 1852 C C . MET B 1 31 ? 15.961 -2.008 86.312 1 23.08 31 MET B C 1
ATOM 1854 O O . MET B 1 31 ? 15.75 -3.219 86.188 1 23.08 31 MET B O 1
ATOM 1858 N N . MET B 1 32 ? 14.672 -1.521 86.562 1 24.83 32 MET B N 1
ATOM 1859 C CA . MET B 1 32 ? 13.539 -2.037 85.812 1 24.83 32 MET B CA 1
ATOM 1860 C C . MET B 1 32 ? 13.766 -1.85 84.312 1 24.83 32 MET B C 1
ATOM 1862 O O . MET B 1 32 ? 13.852 -0.719 83.812 1 24.83 32 MET B O 1
ATOM 1866 N N . ARG B 1 33 ? 14.594 -2.592 83.688 1 25.38 33 ARG B N 1
ATOM 1867 C CA . ARG B 1 33 ? 14.922 -2.539 82.25 1 25.38 33 ARG B CA 1
ATOM 1868 C C . ARG B 1 33 ? 13.664 -2.67 81.375 1 25.38 33 ARG B C 1
ATOM 1870 O O . ARG B 1 33 ? 12.891 -3.611 81.562 1 25.38 33 ARG B O 1
ATOM 1877 N N . LEU B 1 34 ? 13.086 -1.5 81 1 31.03 34 LEU B N 1
ATOM 1878 C CA . LEU B 1 34 ? 12.062 -1.263 79.938 1 31.03 34 LEU B CA 1
ATOM 1879 C C . LEU B 1 34 ? 12.383 -2.014 78.688 1 31.03 34 LEU B C 1
ATOM 1881 O O . LEU B 1 34 ? 13.477 -1.857 78.125 1 31.03 34 LEU B O 1
ATOM 1885 N N . VAL B 1 35 ? 11.984 -3.23 78.625 1 29.7 35 VAL B N 1
ATOM 1886 C CA . VAL B 1 35 ? 12.109 -4.031 77.375 1 29.7 35 VAL B CA 1
ATOM 1887 C C . VAL B 1 35 ? 11.43 -3.316 76.25 1 29.7 35 VAL B C 1
ATOM 1889 O O . VAL B 1 35 ? 10.219 -3.094 76.25 1 29.7 35 VAL B O 1
ATOM 1892 N N . ARG B 1 36 ? 12.078 -2.244 75.688 1 27.56 36 ARG B N 1
ATOM 1893 C CA . ARG B 1 36 ? 11.609 -1.589 74.438 1 27.56 36 ARG B CA 1
ATOM 1894 C C . ARG B 1 36 ? 11.406 -2.6 73.375 1 27.56 36 ARG B C 1
ATOM 1896 O O . ARG B 1 36 ? 12.336 -3.326 73 1 27.56 36 ARG B O 1
ATOM 1903 N N . VAL B 1 37 ? 10.25 -3.27 73.375 1 30.5 37 VAL B N 1
ATOM 1904 C CA . VAL B 1 37 ? 9.883 -4.098 72.25 1 30.5 37 VAL B CA 1
ATOM 1905 C C . VAL B 1 37 ? 10.047 -3.299 70.938 1 30.5 37 VAL B C 1
ATOM 1907 O O . VAL B 1 37 ? 9.438 -2.242 70.75 1 30.5 37 VAL B O 1
ATOM 1910 N N . ALA B 1 38 ? 11.25 -3.312 70.438 1 32.06 38 ALA B N 1
ATOM 1911 C CA . ALA B 1 38 ? 11.523 -2.752 69.062 1 32.06 38 ALA B CA 1
ATOM 1912 C C . ALA B 1 38 ? 10.586 -3.332 68.062 1 32.06 38 ALA B C 1
ATOM 1914 O O . ALA B 1 38 ? 10.594 -4.539 67.75 1 32.06 38 ALA B O 1
ATOM 1915 N N . CYS B 1 39 ? 9.352 -2.865 68.062 1 30.83 39 CYS B N 1
ATOM 1916 C CA . CYS B 1 39 ? 8.5 -3.201 66.938 1 30.83 39 CYS B CA 1
ATOM 1917 C C . CYS B 1 39 ? 9.227 -2.943 65.625 1 30.83 39 CYS B C 1
ATOM 1919 O O . CYS B 1 39 ? 9.594 -1.807 65.312 1 30.83 39 CYS B O 1
ATOM 1921 N N . VAL B 1 40 ? 10.039 -3.926 65.25 1 34.44 40 VAL B N 1
ATOM 1922 C CA . VAL B 1 40 ? 10.625 -3.885 63.938 1 34.44 40 VAL B CA 1
ATOM 1923 C C . VAL B 1 40 ? 9.523 -3.648 62.906 1 34.44 40 VAL B C 1
ATOM 1925 O O . VAL B 1 40 ? 8.633 -4.484 62.719 1 34.44 40 VAL B O 1
ATOM 1928 N N . ALA B 1 41 ? 9.023 -2.385 62.844 1 35.12 41 ALA B N 1
ATOM 1929 C CA . ALA B 1 41 ? 8.25 -2.061 61.656 1 35.12 41 ALA B CA 1
ATOM 1930 C C . ALA B 1 41 ? 8.93 -2.582 60.406 1 35.12 41 ALA B C 1
ATOM 1932 O O . ALA B 1 41 ? 10.031 -2.154 60.062 1 35.12 41 ALA B O 1
ATOM 1933 N N . LEU B 1 42 ? 8.68 -3.836 60.094 1 35.88 42 LEU B N 1
ATOM 1934 C CA . LEU B 1 42 ? 9 -4.285 58.75 1 35.88 42 LEU B CA 1
ATOM 1935 C C . LEU B 1 42 ? 8.414 -3.334 57.719 1 35.88 42 LEU B C 1
ATOM 1937 O O . LEU B 1 42 ? 7.195 -3.223 57.594 1 35.88 42 LEU B O 1
ATOM 1941 N N . ALA B 1 43 ? 9.094 -2.188 57.562 1 37.84 43 ALA B N 1
ATOM 1942 C CA . ALA B 1 43 ? 8.773 -1.416 56.344 1 37.84 43 ALA B CA 1
ATOM 1943 C C . ALA B 1 43 ? 8.672 -2.322 55.125 1 37.84 43 ALA B C 1
ATOM 1945 O O . ALA B 1 43 ? 9.664 -2.902 54.688 1 37.84 43 ALA B O 1
ATOM 1946 N N . VAL B 1 44 ? 7.48 -2.994 54.969 1 39.94 44 VAL B N 1
ATOM 1947 C CA . VAL B 1 44 ? 7.203 -3.545 53.656 1 39.94 44 VAL B CA 1
ATOM 1948 C C . VAL B 1 44 ? 7.477 -2.49 52.594 1 39.94 44 VAL B C 1
ATOM 1950 O O . VAL B 1 44 ? 6.777 -1.479 52.5 1 39.94 44 VAL B O 1
ATOM 1953 N N . SER B 1 45 ? 8.742 -2.201 52.344 1 41 45 SER B N 1
ATOM 1954 C CA . SER B 1 45 ? 9 -1.485 51.094 1 41 45 SER B CA 1
ATOM 1955 C C . SER B 1 45 ? 8.164 -2.051 49.938 1 41 45 SER B C 1
ATOM 1957 O O . SER B 1 45 ? 8.383 -3.18 49.5 1 41 45 SER B O 1
ATOM 1959 N N . GLY B 1 46 ? 6.898 -1.773 50.062 1 39.5 46 GLY B N 1
ATOM 1960 C CA . GLY B 1 46 ? 6.258 -2.02 48.781 1 39.5 46 GLY B CA 1
ATOM 1961 C C . GLY B 1 46 ? 7.07 -1.519 47.594 1 39.5 46 GLY B C 1
ATOM 1962 O O . GLY B 1 46 ? 7.27 -0.312 47.438 1 39.5 46 GLY B O 1
ATOM 1963 N N . VAL B 1 47 ? 7.977 -2.277 47.156 1 44.12 47 VAL B N 1
ATOM 1964 C CA . VAL B 1 47 ? 8.461 -2.012 45.781 1 44.12 47 VAL B CA 1
ATOM 1965 C C . VAL B 1 47 ? 7.281 -1.707 44.875 1 44.12 47 VAL B C 1
ATOM 1967 O O . VAL B 1 47 ? 6.465 -2.588 44.594 1 44.12 47 VAL B O 1
ATOM 1970 N N . ALA B 1 48 ? 6.77 -0.418 45 1 42.69 48 ALA B N 1
ATOM 1971 C CA . ALA B 1 48 ? 5.992 -0.072 43.812 1 42.69 48 ALA B CA 1
ATOM 1972 C C . ALA B 1 48 ? 6.699 -0.537 42.531 1 42.69 48 ALA B C 1
ATOM 1974 O O . ALA B 1 48 ? 7.785 -0.053 42.219 1 42.69 48 ALA B O 1
ATOM 1975 N N . PHE B 1 49 ? 6.512 -1.799 42.156 1 44.25 49 PHE B N 1
ATOM 1976 C CA . PHE B 1 49 ? 6.734 -2.012 40.719 1 44.25 49 PHE B CA 1
ATOM 1977 C C . PHE B 1 49 ? 6.156 -0.861 39.906 1 44.25 49 PHE B C 1
ATOM 1979 O O . PHE B 1 49 ? 4.945 -0.793 39.688 1 44.25 49 PHE B O 1
ATOM 1986 N N . GLY B 1 50 ? 6.754 0.311 40.031 1 42.16 50 GLY B N 1
ATOM 1987 C CA . GLY B 1 50 ? 6.41 1.218 38.969 1 42.16 50 GLY B CA 1
ATOM 1988 C C . GLY B 1 50 ? 6.254 0.519 37.625 1 42.16 50 GLY B C 1
ATOM 1989 O O . GLY B 1 50 ? 7.223 -0 37.062 1 42.16 50 GLY B O 1
ATOM 1990 N N . GLN B 1 51 ? 5.172 -0.05 37.312 1 41.97 51 GLN B N 1
ATOM 1991 C CA . GLN B 1 51 ? 5.039 -0.364 35.906 1 41.97 51 GLN B CA 1
ATOM 1992 C C . GLN B 1 51 ? 5.625 0.748 35.031 1 41.97 51 GLN B C 1
ATOM 1994 O O . GLN B 1 51 ? 5.312 1.924 35.219 1 41.97 51 GLN B O 1
ATOM 1999 N N . ALA B 1 52 ? 6.848 0.548 34.5 1 47.44 52 ALA B N 1
ATOM 2000 C CA . ALA B 1 52 ? 7.355 1.482 33.5 1 47.44 52 ALA B CA 1
ATOM 2001 C C . ALA B 1 52 ? 6.23 2.004 32.625 1 47.44 52 ALA B C 1
ATOM 2003 O O . ALA B 1 52 ? 5.344 1.245 32.219 1 47.44 52 ALA B O 1
ATOM 2004 N N . PRO B 1 53 ? 5.977 3.188 32.594 1 43.25 53 PRO B N 1
ATOM 2005 C CA . PRO B 1 53 ? 4.957 3.623 31.625 1 43.25 53 PRO B CA 1
ATOM 2006 C C . PRO B 1 53 ? 5.07 2.908 30.281 1 43.25 53 PRO B C 1
ATOM 2008 O O . PRO B 1 53 ? 6.176 2.641 29.812 1 43.25 53 PRO B O 1
ATOM 2011 N N . VAL B 1 54 ? 4.172 2.006 30.047 1 44.47 54 VAL B N 1
ATOM 2012 C CA . VAL B 1 54 ? 4.129 1.542 28.656 1 44.47 54 VAL B CA 1
ATOM 2013 C C . VAL B 1 54 ? 4.492 2.689 27.719 1 44.47 54 VAL B C 1
ATOM 2015 O O . VAL B 1 54 ? 3.988 3.805 27.859 1 44.47 54 VAL B O 1
ATOM 2018 N N . ALA B 1 55 ? 5.789 2.795 27.297 1 46.62 55 ALA B N 1
ATOM 2019 C CA . ALA B 1 55 ? 6.281 3.832 26.391 1 46.62 55 ALA B CA 1
ATOM 2020 C C . ALA B 1 55 ? 5.18 4.297 25.453 1 46.62 55 ALA B C 1
ATOM 2022 O O . ALA B 1 55 ? 4.578 3.488 24.734 1 46.62 55 ALA B O 1
ATOM 2023 N N . SER B 1 56 ? 4.453 5.277 25.828 1 54.53 56 SER B N 1
ATOM 2024 C CA . SER B 1 56 ? 3.408 5.879 25.016 1 54.53 56 SER B CA 1
ATOM 2025 C C . SER B 1 56 ? 3.82 5.926 23.547 1 54.53 56 SER B C 1
ATOM 2027 O O . SER B 1 56 ? 4.902 6.414 23.219 1 54.53 56 SER B O 1
ATOM 2029 N N . VAL B 1 57 ? 3.307 4.996 22.688 1 64.06 57 VAL B N 1
ATOM 2030 C CA . VAL B 1 57 ? 3.531 5.086 21.25 1 64.06 57 VAL B CA 1
ATOM 2031 C C . VAL B 1 57 ? 3.342 6.531 20.797 1 64.06 57 VAL B C 1
ATOM 2033 O O . VAL B 1 57 ? 2.344 7.172 21.125 1 64.06 57 VAL B O 1
ATOM 2036 N N . ALA B 1 58 ? 4.508 7.152 20.312 1 69.94 58 ALA B N 1
ATOM 2037 C CA . ALA B 1 58 ? 4.418 8.516 19.797 1 69.94 58 ALA B CA 1
ATOM 2038 C C . ALA B 1 58 ? 3.178 8.695 18.938 1 69.94 58 ALA B C 1
ATOM 2040 O O . ALA B 1 58 ? 2.816 7.805 18.156 1 69.94 58 ALA B O 1
ATOM 2041 N N . THR B 1 59 ? 2.416 9.766 19.266 1 82.31 59 THR B N 1
ATOM 2042 C CA . THR B 1 59 ? 1.202 10.039 18.5 1 82.31 59 THR B CA 1
ATOM 2043 C C . THR B 1 59 ? 1.391 11.25 17.609 1 82.31 59 THR B C 1
ATOM 2045 O O . THR B 1 59 ? 2.365 11.992 17.75 1 82.31 59 THR B O 1
ATOM 2048 N N . GLY B 1 60 ? 0.694 11.305 16.547 1 94.56 60 GLY B N 1
ATOM 2049 C CA . GLY B 1 60 ? 0.738 12.398 15.602 1 94.56 60 GLY B CA 1
ATOM 2050 C C . GLY B 1 60 ? 1.039 11.945 14.188 1 94.56 60 GLY B C 1
ATOM 2051 O O . GLY B 1 60 ? 1.409 10.797 13.961 1 94.56 60 GLY B O 1
ATOM 2052 N N . PRO B 1 61 ? 0.854 12.906 13.297 1 97.56 61 PRO B N 1
ATOM 2053 C CA . PRO B 1 61 ? 0.979 12.531 11.883 1 97.56 61 PRO B CA 1
ATOM 2054 C C . PRO B 1 61 ? 2.371 12.016 11.531 1 97.56 61 PRO B C 1
ATOM 2056 O O . PRO B 1 61 ? 2.5 11.047 10.781 1 97.56 61 PRO B O 1
ATOM 2059 N N . ALA B 1 62 ? 3.438 12.602 12.047 1 98.44 62 ALA B N 1
ATOM 2060 C CA . ALA B 1 62 ? 4.789 12.141 11.742 1 98.44 62 ALA B CA 1
ATOM 2061 C C . ALA B 1 62 ? 5.035 10.742 12.305 1 98.44 62 ALA B C 1
ATOM 2063 O O . ALA B 1 62 ? 5.547 9.867 11.602 1 98.44 62 ALA B O 1
ATOM 2064 N N . ALA B 1 63 ? 4.66 10.516 13.5 1 98.12 63 ALA B N 1
ATOM 2065 C CA . ALA B 1 63 ? 4.879 9.234 14.172 1 98.12 63 ALA B CA 1
ATOM 2066 C C . ALA B 1 63 ? 4.121 8.117 13.469 1 98.12 63 ALA B C 1
ATOM 2068 O O . ALA B 1 63 ? 4.594 6.977 13.414 1 98.12 63 ALA B O 1
ATOM 2069 N N . GLU B 1 64 ? 2.957 8.367 12.992 1 98.06 64 GLU B N 1
ATOM 2070 C CA . GLU B 1 64 ? 2.162 7.375 12.281 1 98.06 64 GLU B CA 1
ATOM 2071 C C . GLU B 1 64 ? 2.885 6.891 11.023 1 98.06 64 GLU B C 1
ATOM 2073 O O . GLU B 1 64 ? 2.941 5.688 10.758 1 98.06 64 GLU B O 1
ATOM 2078 N N . ALA B 1 65 ? 3.424 7.809 10.25 1 98.69 65 ALA B N 1
ATOM 2079 C CA . ALA B 1 65 ? 4.176 7.445 9.047 1 98.69 65 ALA B CA 1
ATOM 2080 C C . ALA B 1 65 ? 5.449 6.688 9.414 1 98.69 65 ALA B C 1
ATOM 2082 O O . ALA B 1 65 ? 5.793 5.695 8.766 1 98.69 65 ALA B O 1
ATOM 2083 N N . GLN B 1 66 ? 6.102 7.176 10.469 1 98.75 66 GLN B N 1
ATOM 2084 C CA . GLN B 1 66 ? 7.348 6.559 10.906 1 98.75 66 GLN B CA 1
ATOM 2085 C C . GLN B 1 66 ? 7.117 5.129 11.375 1 98.75 66 GLN B C 1
ATOM 2087 O O . GLN B 1 66 ? 7.91 4.23 11.078 1 98.75 66 GLN B O 1
ATOM 2092 N N . ARG B 1 67 ? 6.078 4.867 12.062 1 97.94 67 ARG B N 1
ATOM 2093 C CA . ARG B 1 67 ? 5.762 3.521 12.523 1 97.94 67 ARG B CA 1
ATOM 2094 C C . ARG B 1 67 ? 5.434 2.604 11.352 1 97.94 67 ARG B C 1
ATOM 2096 O O . ARG B 1 67 ? 5.891 1.459 11.305 1 97.94 67 ARG B O 1
ATOM 2103 N N . SER B 1 68 ? 4.594 3.104 10.445 1 98.25 68 SER B N 1
ATOM 2104 C CA . SER B 1 68 ? 4.254 2.312 9.266 1 98.25 68 SER B CA 1
ATOM 2105 C C . SER B 1 68 ? 5.5 1.967 8.461 1 98.25 68 SER B C 1
ATOM 2107 O O . SER B 1 68 ? 5.66 0.829 8.016 1 98.25 68 SER B O 1
ATOM 2109 N N . TYR B 1 69 ? 6.422 2.947 8.328 1 98.88 69 TYR B N 1
ATOM 2110 C CA . TYR B 1 69 ? 7.676 2.758 7.605 1 98.88 69 TYR B CA 1
ATOM 2111 C C . TYR B 1 69 ? 8.539 1.697 8.281 1 98.88 69 TYR B C 1
ATOM 2113 O O . TYR B 1 69 ? 9.062 0.802 7.613 1 98.88 69 TYR B O 1
ATOM 2121 N N . ALA B 1 70 ? 8.664 1.751 9.547 1 98.5 70 ALA B N 1
ATOM 2122 C CA . ALA B 1 70 ? 9.539 0.85 10.281 1 98.5 70 ALA B CA 1
ATOM 2123 C C . ALA B 1 70 ? 9.102 -0.603 10.125 1 98.5 70 ALA B C 1
ATOM 2125 O O . ALA B 1 70 ? 9.93 -1.489 9.906 1 98.5 70 ALA B O 1
ATOM 2126 N N . GLY B 1 71 ? 7.801 -0.817 10.227 1 97.69 71 GLY B N 1
ATOM 2127 C CA . GLY B 1 71 ? 7.289 -2.164 10.031 1 97.69 71 GLY B CA 1
ATOM 2128 C C . GLY B 1 71 ? 7.535 -2.703 8.641 1 97.69 71 GLY B C 1
ATOM 2129 O O . GLY B 1 71 ? 7.898 -3.869 8.469 1 97.69 71 GLY B O 1
ATOM 2130 N N . LEU B 1 72 ? 7.406 -1.893 7.668 1 98.5 72 LEU B N 1
ATOM 2131 C CA . LEU B 1 72 ? 7.578 -2.289 6.277 1 98.5 72 LEU B CA 1
ATOM 2132 C C . LEU B 1 72 ? 9.047 -2.57 5.969 1 98.5 72 LEU B C 1
ATOM 2134 O O . LEU B 1 72 ? 9.359 -3.52 5.25 1 98.5 72 LEU B O 1
ATOM 2138 N N . LYS B 1 73 ? 9.914 -1.648 6.457 1 98.88 73 LYS B N 1
ATOM 2139 C CA . LYS B 1 73 ? 11.344 -1.857 6.273 1 98.88 73 LYS B CA 1
ATOM 2140 C C . LYS B 1 73 ? 11.758 -3.254 6.73 1 98.88 73 LYS B C 1
ATOM 2142 O O . LYS B 1 73 ? 12.391 -3.996 5.977 1 98.88 73 LYS B O 1
ATOM 2147 N N . ASP B 1 74 ? 11.328 -3.633 7.859 1 98.5 74 ASP B N 1
ATOM 2148 C CA . ASP B 1 74 ? 11.672 -4.938 8.414 1 98.5 74 ASP B CA 1
ATOM 2149 C C . ASP B 1 74 ? 11.133 -6.066 7.535 1 98.5 74 ASP B C 1
ATOM 2151 O O . ASP B 1 74 ? 11.867 -7 7.195 1 98.5 74 ASP B O 1
ATOM 2155 N N . ASN B 1 75 ? 9.93 -5.965 7.148 1 98.81 75 ASN B N 1
ATOM 2156 C CA . ASN B 1 75 ? 9.266 -6.988 6.34 1 98.81 75 ASN B CA 1
ATOM 2157 C C . ASN B 1 75 ? 9.945 -7.156 4.984 1 98.81 75 ASN B C 1
ATOM 2159 O O . ASN B 1 75 ? 10.172 -8.281 4.535 1 98.81 75 ASN B O 1
ATOM 2163 N N . ILE B 1 76 ? 10.266 -6.066 4.336 1 98.94 76 ILE B N 1
ATOM 2164 C CA . ILE B 1 76 ? 10.82 -6.133 2.988 1 98.94 76 ILE B CA 1
ATOM 2165 C C . ILE B 1 76 ? 12.25 -6.668 3.043 1 98.94 76 ILE B C 1
ATOM 2167 O O . ILE B 1 76 ? 12.625 -7.531 2.248 1 98.94 76 ILE B O 1
ATOM 2171 N N . LEU B 1 77 ? 13.023 -6.215 4 1 98.94 77 LEU B N 1
ATOM 2172 C CA . LEU B 1 77 ? 14.391 -6.703 4.117 1 98.94 77 LEU B CA 1
ATOM 2173 C C . LEU B 1 77 ? 14.414 -8.188 4.453 1 98.94 77 LEU B C 1
ATOM 2175 O O . LEU B 1 77 ? 15.188 -8.953 3.871 1 98.94 77 LEU B O 1
ATOM 2179 N N . LYS B 1 78 ? 13.562 -8.648 5.324 1 98.88 78 LYS B N 1
ATOM 2180 C CA . LYS B 1 78 ? 13.477 -10.062 5.668 1 98.88 78 LYS B CA 1
ATOM 2181 C C . LYS B 1 78 ? 13.008 -10.891 4.473 1 98.88 78 LYS B C 1
ATOM 2183 O O . LYS B 1 78 ? 13.461 -12.023 4.281 1 98.88 78 LYS B O 1
ATOM 2188 N N . SER B 1 79 ? 12.117 -10.336 3.715 1 98.94 79 SER B N 1
ATOM 2189 C CA . SER B 1 79 ? 11.648 -11.047 2.525 1 98.94 79 SER B CA 1
ATOM 2190 C C . SER B 1 79 ? 12.781 -11.242 1.522 1 98.94 79 SER B C 1
ATOM 2192 O O . SER B 1 79 ? 12.93 -12.328 0.957 1 98.94 79 SER B O 1
ATOM 2194 N N . ALA B 1 80 ? 13.531 -10.188 1.316 1 98.94 80 ALA B N 1
ATOM 2195 C CA . ALA B 1 80 ? 14.664 -10.266 0.396 1 98.94 80 ALA B CA 1
ATOM 2196 C C . ALA B 1 80 ? 15.68 -11.305 0.87 1 98.94 80 ALA B C 1
ATOM 2198 O O . ALA B 1 80 ? 16.266 -12.023 0.059 1 98.94 80 ALA B O 1
ATOM 2199 N N . ASP B 1 81 ? 15.828 -11.336 2.129 1 98.69 81 ASP B N 1
ATOM 2200 C CA . ASP B 1 81 ? 16.766 -12.297 2.709 1 98.69 81 ASP B CA 1
ATOM 2201 C C . ASP B 1 81 ? 16.234 -13.719 2.615 1 98.69 81 ASP B C 1
ATOM 2203 O O . ASP B 1 81 ? 16.984 -14.656 2.334 1 98.69 81 ASP B O 1
ATOM 2207 N N . ARG B 1 82 ? 14.984 -13.914 2.762 1 98.5 82 ARG B N 1
ATOM 2208 C CA . ARG B 1 82 ? 14.344 -15.219 2.865 1 98.5 82 ARG B CA 1
ATOM 2209 C C . ARG B 1 82 ? 14.273 -15.906 1.505 1 98.5 82 ARG B C 1
ATOM 2211 O O . ARG B 1 82 ? 14.391 -17.141 1.417 1 98.5 82 ARG B O 1
ATOM 2218 N N . MET B 1 83 ? 14.117 -15.18 0.445 1 98.88 83 MET B N 1
ATOM 2219 C CA . MET B 1 83 ? 14.047 -15.773 -0.887 1 98.88 83 MET B CA 1
ATOM 2220 C C . MET B 1 83 ? 15.391 -16.359 -1.293 1 98.88 83 MET B C 1
ATOM 2222 O O . MET B 1 83 ? 16.406 -15.664 -1.271 1 98.88 83 MET B O 1
ATOM 2226 N N . PRO B 1 84 ? 15.453 -17.625 -1.632 1 98.81 84 PRO B N 1
ATOM 2227 C CA . PRO B 1 84 ? 16.719 -18.219 -2.084 1 98.81 84 PRO B CA 1
ATOM 2228 C C . PRO B 1 84 ? 17.234 -17.594 -3.375 1 98.81 84 PRO B C 1
ATOM 2230 O O . PRO B 1 84 ? 16.438 -17.219 -4.242 1 98.81 84 PRO B O 1
ATOM 2233 N N . ALA B 1 85 ? 18.531 -17.562 -3.434 1 98.75 85 ALA B N 1
ATOM 2234 C CA . ALA B 1 85 ? 19.188 -16.922 -4.578 1 98.75 85 ALA B CA 1
ATOM 2235 C C . ALA B 1 85 ? 18.656 -17.5 -5.891 1 98.75 85 ALA B C 1
ATOM 2237 O O . ALA B 1 85 ? 18.438 -16.766 -6.852 1 98.75 85 ALA B O 1
ATOM 2238 N N . GLU B 1 86 ? 18.406 -18.75 -6.012 1 98.38 86 GLU B N 1
ATOM 2239 C CA . GLU B 1 86 ? 17.984 -19.422 -7.242 1 98.38 86 GLU B CA 1
ATOM 2240 C C . GLU B 1 86 ? 16.562 -19.031 -7.617 1 98.38 86 GLU B C 1
ATOM 2242 O O . GLU B 1 86 ? 16.141 -19.25 -8.758 1 98.38 86 GLU B O 1
ATOM 2247 N N . SER B 1 87 ? 15.828 -18.406 -6.668 1 98.69 87 SER B N 1
ATOM 2248 C CA . SER B 1 87 ? 14.43 -18.047 -6.91 1 98.69 87 SER B CA 1
ATOM 2249 C C . SER B 1 87 ? 14.273 -16.547 -7.137 1 98.69 87 SER B C 1
ATOM 2251 O O . SER B 1 87 ? 13.148 -16.047 -7.191 1 98.69 87 SER B O 1
ATOM 2253 N N . TYR B 1 88 ? 15.344 -15.82 -7.254 1 98.88 88 TYR B N 1
ATOM 2254 C CA . TYR B 1 88 ? 15.258 -14.383 -7.496 1 98.88 88 TYR B CA 1
ATOM 2255 C C . TYR B 1 88 ? 14.734 -14.102 -8.898 1 98.88 88 TYR B C 1
ATOM 2257 O O . TYR B 1 88 ? 14.273 -12.992 -9.18 1 98.88 88 TYR B O 1
ATOM 2265 N N . SER B 1 89 ? 14.805 -15.062 -9.82 1 98.69 89 SER B N 1
ATOM 2266 C CA . SER B 1 89 ? 14.266 -14.883 -11.164 1 98.69 89 SER B CA 1
ATOM 2267 C C . SER B 1 89 ? 12.828 -15.375 -11.25 1 98.69 89 SER B C 1
ATOM 2269 O O . SER B 1 89 ? 12.219 -15.336 -12.328 1 98.69 89 SER B O 1
ATOM 2271 N N . PHE B 1 90 ? 12.289 -15.75 -10.148 1 98.75 90 PHE B N 1
ATOM 2272 C CA . PHE B 1 90 ? 10.945 -16.312 -10.109 1 98.75 90 PHE B CA 1
ATOM 2273 C C . PHE B 1 90 ? 9.906 -15.25 -10.43 1 98.75 90 PHE B C 1
ATOM 2275 O O . PHE B 1 90 ? 9.977 -14.133 -9.922 1 98.75 90 PHE B O 1
ATOM 2282 N N . LYS B 1 91 ? 8.961 -15.578 -11.242 1 98.38 91 LYS B N 1
ATOM 2283 C CA . LYS B 1 91 ? 7.703 -14.875 -11.484 1 98.38 91 LYS B CA 1
ATOM 2284 C C . LYS B 1 91 ? 6.559 -15.859 -11.711 1 98.38 91 LYS B C 1
ATOM 2286 O O . LYS B 1 91 ? 6.746 -16.906 -12.344 1 98.38 91 LYS B O 1
ATOM 2291 N N . PRO B 1 92 ? 5.391 -15.508 -11.203 1 97.69 92 PRO B N 1
ATOM 2292 C CA . PRO B 1 92 ? 4.305 -16.484 -11.281 1 97.69 92 PRO B CA 1
ATOM 2293 C C . PRO B 1 92 ? 3.691 -16.578 -12.68 1 97.69 92 PRO B C 1
ATOM 2295 O O . PRO B 1 92 ? 3.117 -17.609 -13.039 1 97.69 92 PRO B O 1
ATOM 2298 N N . THR B 1 93 ? 3.67 -15.469 -13.359 1 96.81 93 THR B N 1
ATOM 2299 C CA . THR B 1 93 ? 3.225 -15.43 -14.75 1 96.81 93 THR B CA 1
ATOM 2300 C C . THR B 1 93 ? 4.195 -14.625 -15.609 1 96.81 93 THR B C 1
ATOM 2302 O O . THR B 1 93 ? 4.945 -13.789 -15.094 1 96.81 93 THR B O 1
ATOM 2305 N N . PRO B 1 94 ? 4.215 -14.805 -16.906 1 96.56 94 PRO B N 1
ATOM 2306 C CA . PRO B 1 94 ? 5.211 -14.148 -17.75 1 96.56 94 PRO B CA 1
ATOM 2307 C C . PRO B 1 94 ? 5.047 -12.633 -17.797 1 96.56 94 PRO B C 1
ATOM 2309 O O . PRO B 1 94 ? 5.996 -11.906 -18.109 1 96.56 94 PRO B O 1
ATOM 2312 N N . GLU B 1 95 ? 3.861 -12.117 -17.391 1 94.88 95 GLU B N 1
ATOM 2313 C CA . GLU B 1 95 ? 3.52 -10.711 -17.609 1 94.88 95 GLU B CA 1
ATOM 2314 C C . GLU B 1 95 ? 3.91 -9.859 -16.391 1 94.88 95 GLU B C 1
ATOM 2316 O O . GLU B 1 95 ? 3.783 -8.633 -16.422 1 94.88 95 GLU B O 1
ATOM 2321 N N . VAL B 1 96 ? 4.426 -10.562 -15.383 1 97.06 96 VAL B N 1
ATOM 2322 C CA . VAL B 1 96 ? 4.691 -9.797 -14.172 1 97.06 96 VAL B CA 1
ATOM 2323 C C . VAL B 1 96 ? 6.191 -9.75 -13.898 1 97.06 96 VAL B C 1
ATOM 2325 O O . VAL B 1 96 ? 6.965 -10.469 -14.547 1 97.06 96 VAL B O 1
ATOM 2328 N N . ARG B 1 97 ? 6.551 -8.875 -12.977 1 98.25 97 ARG B N 1
ATOM 2329 C CA . ARG B 1 97 ? 7.945 -8.727 -12.57 1 98.25 97 ARG B CA 1
ATOM 2330 C C . ARG B 1 97 ? 8.445 -9.984 -11.859 1 98.25 97 ARG B C 1
ATOM 2332 O O . ARG B 1 97 ? 7.684 -10.633 -11.141 1 98.25 97 ARG B O 1
ATOM 2339 N N . THR B 1 98 ? 9.812 -10.281 -12.078 1 98.81 98 THR B N 1
ATOM 2340 C CA . THR B 1 98 ? 10.469 -11.281 -11.234 1 98.81 98 THR B CA 1
ATOM 2341 C C . THR B 1 98 ? 10.602 -10.773 -9.805 1 98.81 98 THR B C 1
ATOM 2343 O O . THR B 1 98 ? 10.422 -9.586 -9.531 1 98.81 98 THR B O 1
ATOM 2346 N N . PHE B 1 99 ? 10.891 -11.703 -8.883 1 98.94 99 PHE B N 1
ATOM 2347 C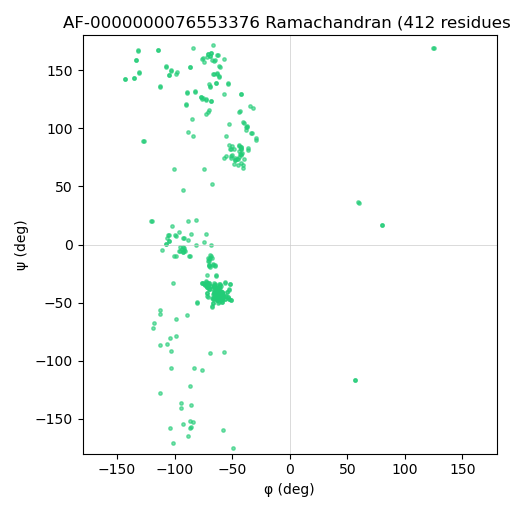 CA . PHE B 1 99 ? 11.172 -11.312 -7.508 1 98.94 99 PHE B CA 1
ATOM 2348 C C . PHE B 1 99 ? 12.266 -10.242 -7.461 1 98.94 99 PHE B C 1
ATOM 2350 O O . PHE B 1 99 ? 12.109 -9.219 -6.793 1 98.94 99 PHE B O 1
ATOM 2357 N N . ALA B 1 100 ? 13.336 -10.445 -8.18 1 98.94 100 ALA B N 1
ATOM 2358 C CA . ALA B 1 100 ? 14.453 -9.508 -8.234 1 98.94 100 ALA B CA 1
ATOM 2359 C C . ALA B 1 100 ? 14 -8.133 -8.719 1 98.94 100 ALA B C 1
ATOM 2361 O O . ALA B 1 100 ? 14.398 -7.105 -8.164 1 98.94 100 ALA B O 1
ATOM 2362 N N . ARG B 1 101 ? 13.195 -8.125 -9.711 1 98.88 101 ARG B N 1
ATOM 2363 C CA . ARG B 1 101 ? 12.742 -6.863 -10.281 1 98.88 101 ARG B CA 1
ATOM 2364 C C . ARG B 1 101 ? 11.836 -6.117 -9.312 1 98.88 101 ARG B C 1
ATOM 2366 O O . ARG B 1 101 ? 11.859 -4.887 -9.258 1 98.88 101 ARG B O 1
ATOM 2373 N N . VAL B 1 102 ? 10.992 -6.844 -8.531 1 98.94 102 VAL B N 1
ATOM 2374 C CA . VAL B 1 102 ? 10.18 -6.203 -7.504 1 98.94 102 VAL B CA 1
ATOM 2375 C C . VAL B 1 102 ? 11.078 -5.535 -6.465 1 98.94 102 VAL B C 1
ATOM 2377 O O . VAL B 1 102 ? 10.852 -4.383 -6.086 1 98.94 102 VAL B O 1
ATOM 2380 N N . VAL B 1 103 ? 12.117 -6.227 -6.047 1 98.94 103 VAL B N 1
ATOM 2381 C CA . VAL B 1 103 ? 13.047 -5.68 -5.062 1 98.94 103 VAL B CA 1
ATOM 2382 C C . VAL B 1 103 ? 13.727 -4.438 -5.629 1 98.94 103 VAL B C 1
ATOM 2384 O O . VAL B 1 103 ? 13.789 -3.398 -4.969 1 98.94 103 VAL B O 1
ATOM 2387 N N . ASN B 1 104 ? 14.156 -4.559 -6.84 1 98.94 104 ASN B N 1
ATOM 2388 C CA . ASN B 1 104 ? 14.797 -3.412 -7.477 1 98.94 104 ASN B CA 1
ATOM 2389 C C . ASN B 1 104 ? 13.82 -2.242 -7.621 1 98.94 104 ASN B C 1
ATOM 2391 O O . ASN B 1 104 ? 14.219 -1.082 -7.508 1 98.94 104 ASN B O 1
ATOM 2395 N N . HIS B 1 105 ? 12.594 -2.529 -7.91 1 98.94 105 HIS B N 1
ATOM 2396 C CA . HIS B 1 105 ? 11.594 -1.479 -8.047 1 98.94 105 HIS B CA 1
ATOM 2397 C C . HIS B 1 105 ? 11.398 -0.73 -6.73 1 98.94 105 HIS B C 1
ATOM 2399 O O . HIS B 1 105 ? 11.234 0.491 -6.727 1 98.94 105 HIS B O 1
ATOM 2405 N N . VAL B 1 106 ? 11.438 -1.438 -5.613 1 98.94 106 VAL B N 1
ATOM 2406 C CA . VAL B 1 106 ? 11.406 -0.794 -4.305 1 98.94 106 VAL B CA 1
ATOM 2407 C C . VAL B 1 106 ? 12.602 0.143 -4.156 1 98.94 106 VAL B C 1
ATOM 2409 O O . VAL B 1 106 ? 12.445 1.307 -3.781 1 98.94 106 VAL B O 1
ATOM 2412 N N . THR B 1 107 ? 13.742 -0.362 -4.496 1 98.94 107 THR B N 1
ATOM 2413 C CA . THR B 1 107 ? 14.984 0.397 -4.387 1 98.94 107 THR B CA 1
ATOM 2414 C C . THR B 1 107 ? 14.906 1.675 -5.219 1 98.94 107 THR B C 1
ATOM 2416 O O . THR B 1 107 ? 15.211 2.762 -4.727 1 98.94 107 THR B O 1
ATOM 2419 N N . 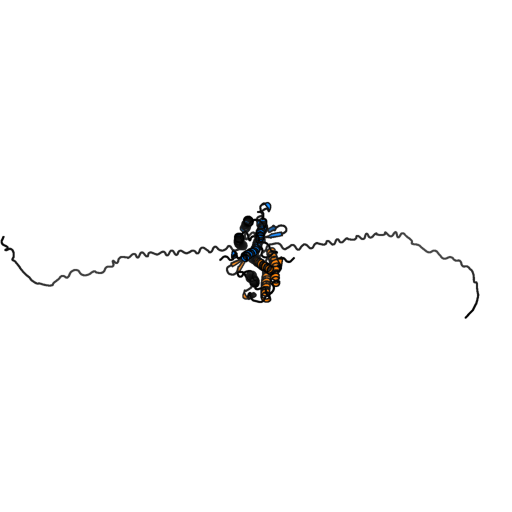GLU B 1 108 ? 14.477 1.531 -6.418 1 98.75 108 GLU B N 1
ATOM 2420 C CA . GLU B 1 108 ? 14.383 2.666 -7.332 1 98.75 108 GLU B CA 1
ATOM 2421 C C . GLU B 1 108 ? 13.422 3.727 -6.797 1 98.75 108 GLU B C 1
ATOM 2423 O O . GLU B 1 108 ? 13.742 4.918 -6.797 1 98.75 108 GLU B O 1
ATOM 2428 N N . ALA B 1 109 ? 12.273 3.322 -6.418 1 98.75 109 ALA B N 1
ATOM 2429 C CA . ALA B 1 109 ? 11.258 4.246 -5.91 1 98.75 109 ALA B CA 1
ATOM 2430 C C . ALA B 1 109 ? 11.758 4.977 -4.668 1 98.75 109 ALA B C 1
ATOM 2432 O O . ALA B 1 109 ? 11.57 6.188 -4.535 1 98.75 109 ALA B O 1
ATOM 2433 N N . GLN B 1 110 ? 12.422 4.258 -3.799 1 98.88 110 GLN B N 1
ATOM 2434 C CA . GLN B 1 110 ? 12.938 4.848 -2.566 1 98.88 110 GLN B CA 1
ATOM 2435 C C . GLN B 1 110 ? 14.031 5.867 -2.863 1 98.88 110 GLN B C 1
ATOM 2437 O O . GLN B 1 110 ? 14.078 6.934 -2.248 1 98.88 110 GLN B O 1
ATOM 2442 N N . LEU B 1 111 ? 14.938 5.492 -3.711 1 98.75 111 LEU B N 1
ATOM 2443 C CA . LEU B 1 111 ? 16 6.434 -4.055 1 98.75 111 LEU B CA 1
ATOM 2444 C C . LEU B 1 111 ? 15.422 7.703 -4.668 1 98.75 111 LEU B C 1
ATOM 2446 O O . LEU B 1 111 ? 15.938 8.797 -4.434 1 98.75 111 LEU B O 1
ATOM 2450 N N . ARG B 1 112 ? 14.391 7.535 -5.41 1 98.06 112 ARG B N 1
ATOM 2451 C CA . ARG B 1 112 ? 13.734 8.703 -5.988 1 98.06 112 ARG B CA 1
ATOM 2452 C C . ARG B 1 112 ? 13.07 9.555 -4.91 1 98.06 112 ARG B C 1
ATOM 2454 O O . ARG B 1 112 ? 13.328 10.758 -4.82 1 98.06 112 ARG B O 1
ATOM 2461 N N . THR B 1 113 ? 12.242 9.031 -4.066 1 98.56 113 THR B N 1
ATOM 2462 C CA . THR B 1 113 ? 11.414 9.797 -3.141 1 98.56 113 THR B CA 1
ATOM 2463 C C . THR B 1 113 ? 12.211 10.219 -1.914 1 98.56 113 THR B C 1
ATOM 2465 O O . THR B 1 113 ? 12.227 11.398 -1.551 1 98.56 113 THR B O 1
ATOM 2468 N N . CYS B 1 114 ? 12.93 9.273 -1.26 1 98.75 114 CYS B N 1
ATOM 2469 C CA . CYS B 1 114 ? 13.719 9.617 -0.082 1 98.75 114 CYS B CA 1
ATOM 2470 C C . CYS B 1 114 ? 14.945 10.438 -0.466 1 98.75 114 CYS B C 1
ATOM 2472 O O . CYS B 1 114 ? 15.367 11.312 0.285 1 98.75 114 CYS B O 1
ATOM 2474 N N . GLY B 1 115 ? 15.5 10.102 -1.65 1 98.44 115 GLY B N 1
ATOM 2475 C CA . GLY B 1 115 ? 16.562 10.953 -2.158 1 98.44 115 GLY B CA 1
ATOM 2476 C C . GLY B 1 115 ? 16.141 12.398 -2.326 1 98.44 115 GLY B C 1
ATOM 2477 O O . GLY B 1 115 ? 16.875 13.32 -1.964 1 98.44 115 GLY B O 1
ATOM 2478 N N . ALA B 1 116 ? 14.969 12.609 -2.893 1 98.06 116 ALA B N 1
ATOM 2479 C CA . ALA B 1 116 ? 14.438 13.961 -3.053 1 98.06 116 ALA B CA 1
ATOM 2480 C C . ALA B 1 116 ? 14.25 14.641 -1.7 1 98.06 116 ALA B C 1
ATOM 2482 O O . ALA B 1 116 ? 14.625 15.805 -1.525 1 98.06 116 ALA B O 1
ATOM 2483 N N . ALA B 1 117 ? 13.711 13.93 -0.74 1 98.38 117 ALA B N 1
ATOM 2484 C CA . ALA B 1 117 ? 13.461 14.477 0.593 1 98.38 117 ALA B CA 1
ATOM 2485 C C . ALA B 1 117 ? 14.766 14.914 1.252 1 98.38 117 ALA B C 1
ATOM 2487 O O . ALA B 1 117 ? 14.789 15.883 2.016 1 98.38 117 ALA B O 1
ATOM 2488 N N . ASN B 1 118 ? 15.773 14.195 0.956 1 98.44 118 ASN B N 1
ATOM 2489 C CA . ASN B 1 118 ? 17.062 14.461 1.569 1 98.44 118 ASN B CA 1
ATOM 2490 C C . ASN B 1 118 ? 17.906 15.406 0.715 1 98.44 118 ASN B C 1
ATOM 2492 O O . ASN B 1 118 ? 19.016 15.781 1.104 1 98.44 118 ASN B O 1
ATOM 2496 N N . HIS B 1 119 ? 17.438 15.719 -0.457 1 97.44 119 HIS B N 1
ATOM 2497 C CA . HIS B 1 119 ? 18.188 16.5 -1.435 1 97.44 119 HIS B CA 1
ATOM 2498 C C . HIS B 1 119 ? 19.484 15.812 -1.815 1 97.44 119 HIS B C 1
ATOM 2500 O O . HIS B 1 119 ? 20.516 16.469 -1.979 1 97.44 119 HIS B O 1
ATOM 2506 N N . THR B 1 120 ? 19.406 14.516 -1.872 1 97.62 120 THR B N 1
ATOM 2507 C CA . THR B 1 120 ? 20.562 13.75 -2.297 1 97.62 120 THR B CA 1
ATOM 2508 C C . THR B 1 120 ? 20.734 13.812 -3.812 1 97.62 120 THR B C 1
ATOM 2510 O O . THR B 1 120 ? 19.812 13.469 -4.559 1 97.62 120 THR B O 1
ATOM 2513 N N . ALA B 1 121 ? 21.906 14.188 -4.277 1 95.88 121 ALA B N 1
ATOM 2514 C CA . ALA B 1 121 ? 22.172 14.227 -5.711 1 95.88 121 ALA B CA 1
ATOM 2515 C C . ALA B 1 121 ? 22.094 12.828 -6.32 1 95.88 121 ALA B C 1
ATOM 2517 O O . ALA B 1 121 ? 22.562 11.859 -5.715 1 95.88 121 ALA B O 1
ATOM 2518 N N . PRO B 1 122 ? 21.484 12.75 -7.5 1 93.06 122 PRO B N 1
ATOM 2519 C CA . PRO B 1 122 ? 21.422 11.438 -8.148 1 93.06 122 PRO B CA 1
ATOM 2520 C C . PRO B 1 122 ? 22.781 10.758 -8.25 1 93.06 122 PRO B C 1
ATOM 2522 O O . PRO B 1 122 ? 22.891 9.539 -8.086 1 93.06 122 PRO B O 1
ATOM 2525 N N . SER B 1 123 ? 23.797 11.516 -8.422 1 95.75 123 SER B N 1
ATOM 2526 C CA . SER B 1 123 ? 25.141 10.977 -8.57 1 95.75 123 SER B CA 1
ATOM 2527 C C . SER B 1 123 ? 25.656 10.391 -7.262 1 95.75 123 SER B C 1
ATOM 2529 O O . SER B 1 123 ? 26.594 9.594 -7.254 1 95.75 123 SER B O 1
ATOM 2531 N N . ALA B 1 124 ? 25.078 10.711 -6.164 1 97.25 124 ALA B N 1
ATOM 2532 C CA . ALA B 1 124 ? 25.516 10.25 -4.848 1 97.25 124 ALA B CA 1
ATOM 2533 C C . ALA B 1 124 ? 24.719 9.031 -4.402 1 97.25 124 ALA B C 1
ATOM 2535 O O . ALA B 1 124 ? 25.016 8.43 -3.367 1 97.25 124 ALA B O 1
ATOM 2536 N N . GLN B 1 125 ? 23.734 8.656 -5.16 1 97 125 GLN B N 1
ATOM 2537 C CA . GLN B 1 125 ? 22.891 7.516 -4.812 1 97 125 GLN B CA 1
ATOM 2538 C C . GLN B 1 125 ? 23.5 6.211 -5.32 1 97 125 GLN B C 1
ATOM 2540 O O . GLN B 1 125 ? 24.234 6.207 -6.312 1 97 125 GLN B O 1
ATOM 2545 N N . VAL B 1 126 ? 23.156 5.207 -4.625 1 97.38 126 VAL B N 1
ATOM 2546 C CA . VAL B 1 126 ? 23.578 3.881 -5.059 1 97.38 126 VAL B CA 1
ATOM 2547 C C . VAL B 1 126 ? 23 3.574 -6.434 1 97.38 126 VAL B C 1
ATOM 2549 O O . VAL B 1 126 ? 21.875 3.99 -6.742 1 97.38 126 VAL B O 1
ATOM 2552 N N . LYS B 1 127 ? 23.812 2.848 -7.211 1 97.5 127 LYS B N 1
ATOM 2553 C CA . LYS B 1 127 ? 23.297 2.363 -8.492 1 97.5 127 LYS B CA 1
ATOM 2554 C C . LYS B 1 127 ? 22.484 1.08 -8.312 1 97.5 127 LYS B C 1
ATOM 2556 O O . LYS B 1 127 ? 22.922 0.156 -7.621 1 97.5 127 LYS B O 1
ATOM 2561 N N . VAL B 1 128 ? 21.328 1.075 -8.906 1 98.62 128 VAL B N 1
ATOM 2562 C CA . VAL B 1 128 ? 20.5 -0.122 -8.852 1 98.62 128 VAL B CA 1
ATOM 2563 C C . VAL B 1 128 ? 21.047 -1.174 -9.812 1 98.62 128 VAL B C 1
ATOM 2565 O O . VAL B 1 128 ? 21.234 -0.904 -11 1 98.62 128 VAL B O 1
ATOM 2568 N N . PRO B 1 129 ? 21.312 -2.359 -9.312 1 98.69 129 PRO B N 1
ATOM 2569 C CA . PRO B 1 129 ? 21.859 -3.404 -10.188 1 98.69 129 PRO B CA 1
ATOM 2570 C C . PRO B 1 129 ? 20.812 -3.922 -11.188 1 98.69 129 PRO B C 1
ATOM 2572 O O . PRO B 1 129 ? 19.625 -3.668 -11.031 1 98.69 129 PRO B O 1
ATOM 2575 N N . ALA B 1 130 ? 21.375 -4.609 -12.203 1 98.38 130 ALA B N 1
ATOM 2576 C CA . ALA B 1 130 ? 20.469 -5.328 -13.102 1 98.38 130 ALA B CA 1
ATOM 2577 C C . ALA B 1 130 ? 19.656 -6.375 -12.344 1 98.38 130 ALA B C 1
ATOM 2579 O O . ALA B 1 130 ? 20.109 -6.883 -11.305 1 98.38 130 ALA B O 1
ATOM 2580 N N . GLU B 1 131 ? 18.453 -6.676 -12.898 1 96.25 131 GLU B N 1
ATOM 2581 C CA . GLU B 1 131 ? 17.641 -7.676 -12.219 1 96.25 131 GLU B CA 1
ATOM 2582 C C . GLU B 1 131 ? 18.266 -9.062 -12.336 1 96.25 131 GLU B C 1
ATOM 2584 O O . GLU B 1 131 ? 17.859 -9.992 -11.625 1 96.25 131 GLU B O 1
ATOM 2589 N N . THR B 1 132 ? 19.312 -9.227 -13.156 1 97.88 132 THR B N 1
ATOM 2590 C CA . THR B 1 132 ? 20.016 -10.492 -13.32 1 97.88 132 THR B CA 1
ATOM 2591 C C . THR B 1 132 ? 21.234 -10.555 -12.414 1 97.88 132 THR B C 1
ATOM 2593 O O . THR B 1 132 ? 21.953 -11.562 -12.398 1 97.88 132 THR B O 1
ATOM 2596 N N . ALA B 1 133 ? 21.484 -9.477 -11.688 1 98.44 133 ALA B N 1
ATOM 2597 C CA . ALA B 1 133 ? 22.594 -9.508 -10.734 1 98.44 133 ALA B CA 1
ATOM 2598 C C . ALA B 1 133 ? 22.359 -10.547 -9.648 1 98.44 133 ALA B C 1
ATOM 2600 O O . ALA B 1 133 ? 21.25 -11.062 -9.508 1 98.44 133 ALA B O 1
ATOM 2601 N N . ASP B 1 134 ? 23.484 -10.898 -8.93 1 98.25 134 ASP B N 1
ATOM 2602 C CA . ASP B 1 134 ? 23.344 -11.867 -7.852 1 98.25 134 ASP B CA 1
ATOM 2603 C C . ASP B 1 134 ? 22.547 -11.273 -6.684 1 98.25 134 ASP B C 1
ATOM 2605 O O . ASP B 1 134 ? 22.453 -10.055 -6.555 1 98.25 134 ASP B O 1
ATOM 2609 N N . LYS B 1 135 ? 22.031 -12.125 -5.816 1 98.75 135 LYS B N 1
ATOM 2610 C CA . LYS B 1 135 ? 21.203 -11.766 -4.66 1 98.75 135 LYS B CA 1
ATOM 2611 C C . LYS B 1 135 ? 21.938 -10.766 -3.766 1 98.75 135 LYS B C 1
ATOM 2613 O O . LYS B 1 135 ? 21.344 -9.797 -3.293 1 98.75 135 LYS B O 1
ATOM 2618 N N . ALA B 1 136 ? 23.156 -10.977 -3.514 1 98.75 136 ALA B N 1
ATOM 2619 C CA . ALA B 1 136 ? 23.922 -10.125 -2.602 1 98.75 136 ALA B CA 1
ATOM 2620 C C . ALA B 1 136 ? 23.938 -8.68 -3.082 1 98.75 136 ALA B C 1
ATOM 2622 O O . ALA B 1 136 ? 23.734 -7.75 -2.291 1 98.75 136 ALA B O 1
ATOM 2623 N N . ALA B 1 137 ? 24.125 -8.484 -4.375 1 98.81 137 ALA B N 1
ATOM 2624 C CA . ALA B 1 137 ? 24.156 -7.141 -4.949 1 98.81 137 ALA B CA 1
ATOM 2625 C C . ALA B 1 137 ? 22.797 -6.469 -4.855 1 98.81 137 ALA B C 1
ATOM 2627 O O . ALA B 1 137 ? 22.703 -5.273 -4.555 1 98.81 137 ALA B O 1
ATOM 2628 N N . ILE B 1 138 ? 21.734 -7.203 -5.141 1 98.94 138 ILE B N 1
ATOM 2629 C CA . ILE B 1 138 ? 20.375 -6.684 -5.102 1 98.94 138 ILE B CA 1
ATOM 2630 C C . ILE B 1 138 ? 20.016 -6.301 -3.666 1 98.94 138 ILE B C 1
ATOM 2632 O O . ILE B 1 138 ? 19.469 -5.219 -3.424 1 98.94 138 ILE B O 1
ATOM 2636 N N . VAL B 1 139 ? 20.391 -7.105 -2.709 1 98.94 139 VAL B N 1
ATOM 2637 C CA . VAL B 1 139 ? 20.062 -6.855 -1.308 1 98.94 139 VAL B CA 1
ATOM 2638 C C . VAL B 1 139 ? 20.891 -5.676 -0.792 1 98.94 139 VAL B C 1
ATOM 2640 O O . VAL B 1 139 ? 20.406 -4.875 0.011 1 98.94 139 VAL B O 1
ATOM 2643 N N . GLU B 1 140 ? 22.094 -5.582 -1.226 1 98.75 140 GLU B N 1
ATOM 2644 C CA . GLU B 1 140 ? 22.938 -4.445 -0.84 1 98.75 140 GLU B CA 1
ATOM 2645 C C . GLU B 1 140 ? 22.312 -3.129 -1.303 1 98.75 140 GLU B C 1
ATOM 2647 O O . GLU B 1 140 ? 22.266 -2.16 -0.541 1 98.75 140 GLU B O 1
ATOM 2652 N N . ALA B 1 141 ? 21.875 -3.102 -2.533 1 98.88 141 ALA B N 1
ATOM 2653 C CA . ALA B 1 141 ? 21.234 -1.894 -3.051 1 98.88 141 ALA B CA 1
ATOM 2654 C C . ALA B 1 141 ? 19.953 -1.584 -2.291 1 98.88 141 ALA B C 1
ATOM 2656 O O . ALA B 1 141 ? 19.672 -0.424 -1.979 1 98.88 141 ALA B O 1
ATOM 2657 N N . LEU B 1 142 ? 19.172 -2.566 -1.995 1 98.94 142 LEU B N 1
ATOM 2658 C CA . LEU B 1 142 ? 17.953 -2.396 -1.201 1 98.94 142 LEU B CA 1
ATOM 2659 C C . LEU B 1 142 ? 18.281 -1.801 0.164 1 98.94 142 LEU B C 1
ATOM 2661 O O . LEU B 1 142 ? 17.625 -0.856 0.607 1 98.94 142 LEU B O 1
ATOM 2665 N N . THR B 1 143 ? 19.281 -2.361 0.793 1 98.94 143 THR B N 1
ATOM 2666 C CA . THR B 1 143 ? 19.688 -1.889 2.111 1 98.94 143 THR B CA 1
ATOM 2667 C C . THR B 1 143 ? 20.109 -0.421 2.057 1 98.94 143 THR B C 1
ATOM 2669 O O . THR B 1 143 ? 19.734 0.367 2.93 1 98.94 143 THR B O 1
ATOM 2672 N N . ALA B 1 144 ? 20.797 -0.085 1.05 1 98.81 144 ALA B N 1
ATOM 2673 C CA . ALA B 1 144 ? 21.219 1.301 0.883 1 98.81 144 ALA B CA 1
ATOM 2674 C C . ALA B 1 144 ? 20.031 2.227 0.692 1 98.81 144 ALA B C 1
ATOM 2676 O O . ALA B 1 144 ? 20.031 3.361 1.179 1 98.81 144 ALA B O 1
ATOM 2677 N N . SER B 1 145 ? 19.062 1.785 -0.081 1 98.94 145 SER B N 1
ATOM 2678 C CA . SER B 1 145 ? 17.891 2.625 -0.271 1 98.94 145 SER B CA 1
ATOM 2679 C C . SER B 1 145 ? 17.109 2.805 1.035 1 98.94 145 SER B C 1
ATOM 2681 O O . SER B 1 145 ? 16.562 3.875 1.292 1 98.94 145 SER B O 1
ATOM 2683 N N . PHE B 1 146 ? 17.094 1.792 1.903 1 98.94 146 PHE B N 1
ATOM 2684 C CA . PHE B 1 146 ? 16.469 1.929 3.209 1 98.94 146 PHE B CA 1
ATOM 2685 C C . PHE B 1 146 ? 17.266 2.857 4.109 1 98.94 146 PHE B C 1
ATOM 2687 O O . PHE B 1 146 ? 16.703 3.58 4.934 1 98.94 146 PHE B O 1
ATOM 2694 N N . ASP B 1 147 ? 18.578 2.863 3.959 1 98.88 147 ASP B N 1
ATOM 2695 C CA . ASP B 1 147 ? 19.391 3.848 4.676 1 98.88 147 ASP B CA 1
ATOM 2696 C C . ASP B 1 147 ? 18.984 5.27 4.285 1 98.88 147 ASP B C 1
ATOM 2698 O O . ASP B 1 147 ? 18.906 6.152 5.141 1 98.88 147 ASP B O 1
ATOM 2702 N N . GLU B 1 148 ? 18.828 5.457 2.957 1 98.88 148 GLU B N 1
ATOM 2703 C CA . GLU B 1 148 ? 18.375 6.754 2.473 1 98.88 148 GLU B CA 1
ATOM 2704 C C . GLU B 1 148 ? 17.016 7.121 3.078 1 98.88 148 GLU B C 1
ATOM 2706 O O . GLU B 1 148 ? 16.812 8.258 3.492 1 98.88 148 GLU B O 1
ATOM 2711 N N . CYS B 1 149 ? 16.125 6.176 3.182 1 98.94 149 CYS B N 1
ATOM 2712 C CA . CYS B 1 149 ? 14.789 6.414 3.717 1 98.94 149 CYS B CA 1
ATOM 2713 C C . CYS B 1 149 ? 14.828 6.605 5.23 1 98.94 149 CYS B C 1
ATOM 2715 O O . CYS B 1 149 ? 14.047 7.379 5.785 1 98.94 149 CYS B O 1
ATOM 2717 N N . ASP B 1 150 ? 15.734 5.879 5.887 1 98.94 150 ASP B N 1
ATOM 2718 C CA . ASP B 1 150 ? 15.906 6.105 7.32 1 98.94 150 ASP B CA 1
ATOM 2719 C C . ASP B 1 150 ? 16.172 7.582 7.613 1 98.94 150 ASP B C 1
ATOM 2721 O O . ASP B 1 150 ? 15.578 8.156 8.523 1 98.94 150 ASP B O 1
ATOM 2725 N N . LYS B 1 151 ? 17.016 8.188 6.879 1 98.88 151 LYS B N 1
ATOM 2726 C CA . LYS B 1 151 ? 17.328 9.609 7.039 1 98.88 151 LYS B CA 1
ATOM 2727 C C . LYS B 1 151 ? 16.109 10.477 6.789 1 98.88 151 LYS B C 1
ATOM 2729 O O . LYS B 1 151 ? 15.812 11.383 7.566 1 98.88 151 LYS B O 1
ATOM 2734 N N . ALA B 1 152 ? 15.391 10.195 5.711 1 98.94 152 ALA B N 1
ATOM 2735 C CA . ALA B 1 152 ? 14.227 10.992 5.328 1 98.94 152 ALA B CA 1
ATOM 2736 C C . ALA B 1 152 ? 13.133 10.914 6.387 1 98.94 152 ALA B C 1
ATOM 2738 O O . ALA B 1 152 ? 12.547 11.938 6.758 1 98.94 152 ALA B O 1
ATOM 2739 N N . PHE B 1 153 ? 12.82 9.719 6.883 1 98.94 153 PHE B N 1
ATOM 2740 C CA . PHE B 1 153 ? 11.75 9.516 7.852 1 98.94 153 PHE B CA 1
ATOM 2741 C C . PHE B 1 153 ? 12.141 10.07 9.219 1 98.94 153 PHE B C 1
ATOM 2743 O O . PHE B 1 153 ? 11.289 10.555 9.961 1 98.94 153 PHE B O 1
ATOM 2750 N N . ALA B 1 154 ? 13.469 9.984 9.547 1 98.81 154 ALA B N 1
ATOM 2751 C CA . ALA B 1 154 ? 13.953 10.562 10.805 1 98.81 154 ALA B CA 1
ATOM 2752 C C . ALA B 1 154 ? 13.766 12.078 10.81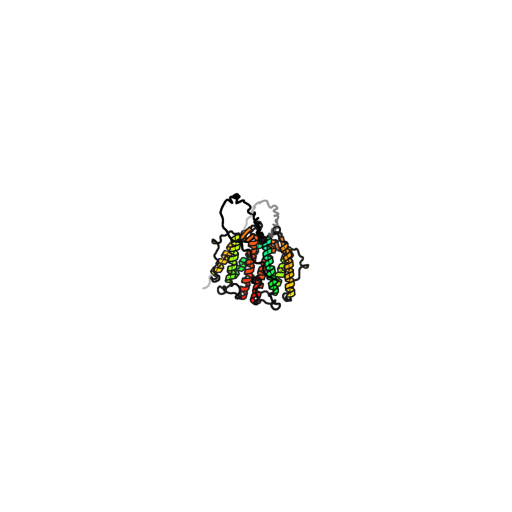2 1 98.81 154 ALA B C 1
ATOM 2754 O O . ALA B 1 154 ? 13.586 12.68 11.875 1 98.81 154 ALA B O 1
ATOM 2755 N N . ALA B 1 155 ? 13.758 12.719 9.672 1 98.75 155 ALA B N 1
ATOM 2756 C CA . ALA B 1 155 ? 13.664 14.172 9.562 1 98.75 155 ALA B CA 1
ATOM 2757 C C . ALA B 1 155 ? 12.203 14.625 9.555 1 98.75 155 ALA B C 1
ATOM 2759 O O . ALA B 1 155 ? 11.922 15.82 9.633 1 98.75 155 ALA B O 1
ATOM 2760 N N . LEU B 1 156 ? 11.242 13.727 9.438 1 98.75 156 LEU B N 1
ATOM 2761 C CA . LEU B 1 156 ? 9.82 14.047 9.414 1 98.75 156 LEU B CA 1
ATOM 2762 C C . LEU B 1 156 ? 9.336 14.461 10.797 1 98.75 156 LEU B C 1
ATOM 2764 O O . LEU B 1 156 ? 9.539 13.734 11.773 1 98.75 156 LEU B O 1
ATOM 2768 N N . THR B 1 157 ? 8.734 15.633 10.906 1 98.38 157 THR B N 1
ATOM 2769 C CA . THR B 1 157 ? 8.117 16.125 12.133 1 98.38 157 THR B CA 1
ATOM 2770 C C . THR B 1 157 ? 6.715 16.672 11.852 1 98.38 157 THR B C 1
ATOM 2772 O O . THR B 1 157 ? 6.348 16.891 10.695 1 98.38 157 THR B O 1
ATOM 2775 N N . ASP B 1 158 ? 5.988 16.875 12.938 1 97.56 158 ASP B N 1
ATOM 2776 C CA . ASP B 1 158 ? 4.637 17.406 12.773 1 97.56 158 ASP B CA 1
ATOM 2777 C C . ASP B 1 158 ? 4.664 18.844 12.266 1 97.56 158 ASP B C 1
ATOM 2779 O O . ASP B 1 158 ? 3.652 19.359 11.789 1 97.56 158 ASP B O 1
ATOM 2783 N N . THR B 1 159 ? 5.773 19.5 12.258 1 97.31 159 THR B N 1
ATOM 2784 C CA . THR B 1 159 ? 5.836 20.906 11.906 1 97.31 159 THR B CA 1
ATOM 2785 C C . THR B 1 159 ? 6.305 21.078 10.461 1 97.31 159 THR B C 1
ATOM 2787 O O . THR B 1 159 ? 6.223 22.172 9.906 1 97.31 159 THR B O 1
ATOM 2790 N N . ASN B 1 160 ? 6.781 20 9.797 1 98.12 160 ASN B N 1
ATOM 2791 C CA . ASN B 1 160 ? 7.289 20.172 8.438 1 98.12 160 ASN B CA 1
ATOM 2792 C C . ASN B 1 160 ? 6.516 19.328 7.434 1 98.12 160 ASN B C 1
ATOM 2794 O O . ASN B 1 160 ? 7.012 19.047 6.34 1 98.12 160 ASN B O 1
ATOM 2798 N N . LEU B 1 161 ? 5.309 18.891 7.742 1 98.5 161 LEU B N 1
ATOM 2799 C CA . LEU B 1 161 ? 4.484 18 6.93 1 98.5 161 LEU B CA 1
ATOM 2800 C C . LEU B 1 161 ? 4.266 18.578 5.535 1 98.5 161 LEU B C 1
ATOM 2802 O O . LEU B 1 161 ? 4.23 17.844 4.547 1 98.5 161 LEU B O 1
ATOM 2806 N N . THR B 1 162 ? 4.199 19.922 5.449 1 98.06 162 THR B N 1
ATOM 2807 C CA . THR B 1 162 ? 3.691 20.531 4.227 1 98.06 162 THR B CA 1
ATOM 2808 C C . THR B 1 162 ? 4.832 21.109 3.402 1 98.06 162 THR B C 1
ATOM 2810 O O . THR B 1 162 ? 4.598 21.766 2.379 1 98.06 162 THR B O 1
ATOM 2813 N N . GLU B 1 163 ? 6.035 20.906 3.896 1 98 163 GLU B N 1
ATOM 2814 C CA . GLU B 1 163 ? 7.168 21.297 3.061 1 98 163 GLU B CA 1
ATOM 2815 C C . GLU B 1 163 ? 7.078 20.656 1.677 1 98 163 GLU B C 1
ATOM 2817 O O . GLU B 1 163 ? 6.754 19.484 1.552 1 98 163 GLU B O 1
ATOM 2822 N N . MET B 1 164 ? 7.41 21.469 0.644 1 97.5 164 MET B N 1
ATOM 2823 C CA . MET B 1 164 ? 7.246 21 -0.728 1 97.5 164 MET B CA 1
ATOM 2824 C C . MET B 1 164 ? 8.594 20.641 -1.346 1 97.5 164 MET B C 1
ATOM 2826 O O . MET B 1 164 ? 9.602 21.281 -1.062 1 97.5 164 MET B O 1
ATOM 2830 N N . PHE B 1 165 ? 8.547 19.609 -2.197 1 97.44 165 PHE B N 1
ATOM 2831 C CA . PHE B 1 165 ? 9.719 19.109 -2.91 1 97.44 165 PHE B CA 1
ATOM 2832 C C . PHE B 1 165 ? 9.422 18.953 -4.395 1 97.44 165 PHE B C 1
ATOM 2834 O O . PHE B 1 165 ? 8.297 18.609 -4.777 1 97.44 165 PHE B O 1
ATOM 2841 N N . ASP B 1 166 ? 10.422 19.156 -5.172 1 93.19 166 ASP B N 1
ATOM 2842 C CA . ASP B 1 166 ? 10.328 18.875 -6.602 1 93.19 166 ASP B CA 1
ATOM 2843 C C . ASP B 1 166 ? 10.727 17.422 -6.906 1 93.19 166 ASP B C 1
ATOM 2845 O O . ASP B 1 166 ? 11.75 16.953 -6.426 1 93.19 166 ASP B O 1
ATOM 2849 N N . LEU B 1 167 ? 9.914 16.766 -7.648 1 93.94 167 LEU B N 1
ATOM 2850 C CA . LEU B 1 167 ? 10.188 15.445 -8.203 1 93.94 167 LEU B CA 1
ATOM 2851 C C . LEU B 1 167 ? 9.961 15.438 -9.719 1 93.94 167 LEU B C 1
ATOM 2853 O O . LEU B 1 167 ? 8.891 15.039 -10.188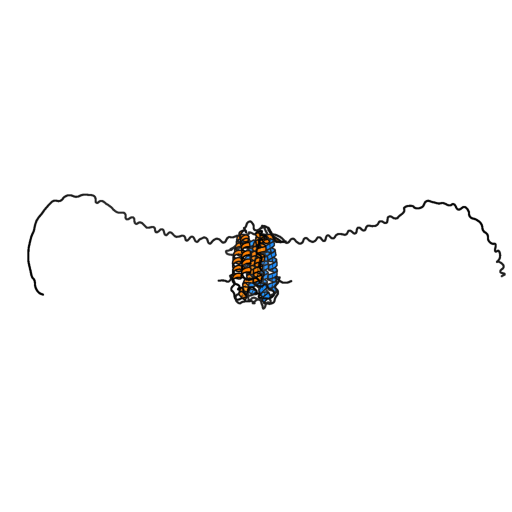 1 93.94 167 LEU B O 1
ATOM 2857 N N . GLY B 1 168 ? 11.031 15.758 -10.422 1 88.81 168 GLY B N 1
ATOM 2858 C CA . GLY B 1 168 ? 10.828 16.047 -11.828 1 88.81 168 GLY B CA 1
ATOM 2859 C C . GLY B 1 168 ? 9.82 17.156 -12.078 1 88.81 168 GLY B C 1
ATOM 2860 O O . GLY B 1 168 ? 9.969 18.266 -11.547 1 88.81 168 GLY B O 1
ATOM 2861 N N . GLN B 1 169 ? 8.711 16.734 -12.75 1 87.62 169 GLN B N 1
ATOM 2862 C CA . GLN B 1 169 ? 7.68 17.719 -13.062 1 87.62 169 GLN B CA 1
ATOM 2863 C C . GLN B 1 169 ? 6.629 17.797 -11.961 1 87.62 169 GLN B C 1
ATOM 2865 O O . GLN B 1 169 ? 5.758 18.656 -11.977 1 87.62 169 GLN B O 1
ATOM 2870 N N . ALA B 1 170 ? 6.801 16.922 -11.055 1 90.44 170 ALA B N 1
ATOM 2871 C CA . ALA B 1 170 ? 5.816 16.875 -9.977 1 90.44 170 ALA B CA 1
ATOM 2872 C C . ALA B 1 170 ? 6.316 17.625 -8.742 1 90.44 170 ALA B C 1
ATOM 2874 O O . ALA B 1 170 ? 7.523 17.75 -8.531 1 90.44 170 ALA B O 1
ATOM 2875 N N . LYS B 1 171 ? 5.336 18.172 -8.07 1 94.88 171 LYS B N 1
ATOM 2876 C CA . LYS B 1 171 ? 5.59 18.719 -6.742 1 94.88 171 LYS B CA 1
ATOM 2877 C C . LYS B 1 171 ? 4.863 17.906 -5.672 1 94.88 171 LYS B C 1
ATOM 2879 O O . LYS B 1 171 ? 3.689 17.562 -5.832 1 94.88 171 LYS B O 1
ATOM 2884 N N . ARG B 1 172 ? 5.648 17.656 -4.59 1 97.5 172 ARG B N 1
ATOM 2885 C CA . ARG B 1 172 ? 5.082 16.828 -3.529 1 97.5 172 ARG B CA 1
ATOM 2886 C C . ARG B 1 172 ? 5.375 17.422 -2.156 1 97.5 172 ARG B C 1
ATOM 2888 O O . ARG B 1 172 ? 6.445 17.984 -1.936 1 97.5 172 ARG B O 1
ATOM 2895 N N . SER B 1 173 ? 4.418 17.281 -1.3 1 98.44 173 SER B N 1
ATOM 2896 C CA . SER B 1 173 ? 4.652 17.641 0.095 1 98.44 173 SER B CA 1
ATOM 2897 C C . SER B 1 173 ? 5.488 16.578 0.805 1 98.44 173 SER B C 1
ATOM 2899 O O . SER B 1 173 ? 5.566 15.438 0.35 1 98.44 173 SER B O 1
ATOM 2901 N N . ARG B 1 174 ? 6.102 16.984 1.922 1 98.62 174 ARG B N 1
ATOM 2902 C CA . ARG B 1 174 ? 6.883 16.016 2.691 1 98.62 174 ARG B CA 1
ATOM 2903 C C . ARG B 1 174 ? 6.016 14.859 3.158 1 98.62 174 ARG B C 1
ATOM 2905 O O . ARG B 1 174 ? 6.406 13.695 3.033 1 98.62 174 ARG B O 1
ATOM 2912 N N . VAL B 1 175 ? 4.844 15.133 3.699 1 98.75 175 VAL B N 1
ATOM 2913 C CA . VAL B 1 175 ? 3.969 14.07 4.184 1 98.75 175 VAL B CA 1
ATOM 2914 C C . VAL B 1 175 ? 3.506 13.211 3.014 1 98.75 175 VAL B C 1
ATOM 2916 O O . VAL B 1 175 ? 3.354 11.992 3.154 1 98.75 175 VAL B O 1
ATOM 2919 N N . GLY B 1 176 ? 3.299 13.797 1.883 1 98.38 176 GLY B N 1
ATOM 2920 C CA . GLY B 1 176 ? 2.967 13.047 0.685 1 98.38 176 GLY B CA 1
ATOM 2921 C C . GLY B 1 176 ? 4.09 12.133 0.224 1 98.38 176 GLY B C 1
ATOM 2922 O O . GLY B 1 176 ? 3.846 10.992 -0.184 1 98.38 176 GLY B O 1
ATOM 2923 N N . LEU B 1 177 ? 5.289 12.609 0.29 1 98.5 177 LEU B N 1
ATOM 2924 C CA . LEU B 1 177 ? 6.441 11.797 -0.069 1 98.5 177 LEU B CA 1
ATOM 2925 C C . LEU B 1 177 ? 6.57 10.594 0.866 1 98.5 177 LEU B C 1
ATOM 2927 O O . LEU B 1 177 ? 6.754 9.469 0.411 1 98.5 177 LEU B O 1
ATOM 2931 N N . MET B 1 178 ? 6.465 10.859 2.115 1 98.88 178 MET B N 1
ATOM 2932 C CA . MET B 1 178 ? 6.676 9.812 3.111 1 98.88 178 MET B CA 1
ATOM 2933 C C . MET B 1 178 ? 5.582 8.75 3.023 1 98.88 178 MET B C 1
ATOM 2935 O O . MET B 1 178 ? 5.875 7.562 2.854 1 98.88 178 MET B O 1
ATOM 2939 N N . TRP B 1 179 ? 4.375 9.195 3.021 1 98.88 179 TRP B N 1
ATOM 2940 C CA . TRP B 1 179 ? 3.273 8.242 2.971 1 98.88 179 TRP B CA 1
ATOM 2941 C C . TRP B 1 179 ? 3.184 7.586 1.595 1 98.88 179 TRP B C 1
ATOM 2943 O O . TRP B 1 179 ? 2.809 6.414 1.48 1 98.88 179 TRP B O 1
ATOM 2953 N N . GLY B 1 180 ? 3.502 8.359 0.58 1 98.62 180 GLY B N 1
ATOM 2954 C CA . GLY B 1 180 ? 3.584 7.738 -0.731 1 98.62 180 GLY B CA 1
ATOM 2955 C C . GLY B 1 180 ? 4.594 6.609 -0.793 1 98.62 180 GLY B C 1
ATOM 2956 O O . GLY B 1 180 ? 4.332 5.57 -1.403 1 98.62 180 GLY B O 1
ATOM 2957 N N . THR B 1 181 ? 5.719 6.816 -0.184 1 98.94 181 THR B N 1
ATOM 2958 C CA . THR B 1 181 ? 6.742 5.781 -0.099 1 98.94 181 THR B CA 1
ATOM 2959 C C . THR B 1 181 ? 6.227 4.574 0.682 1 98.94 181 THR B C 1
ATOM 2961 O O . THR B 1 181 ? 6.387 3.432 0.248 1 98.94 181 THR B O 1
ATOM 2964 N N . VAL B 1 182 ? 5.543 4.824 1.801 1 98.94 182 VAL B N 1
ATOM 2965 C CA . VAL B 1 182 ? 4.961 3.754 2.605 1 98.94 182 VAL B CA 1
ATOM 2966 C C . VAL B 1 182 ? 3.938 2.98 1.777 1 98.94 182 VAL B C 1
ATOM 2968 O O . VAL B 1 182 ? 3.941 1.748 1.769 1 98.94 182 VAL B O 1
ATOM 2971 N N . SER B 1 183 ? 3.102 3.697 1.085 1 98.88 183 SER B N 1
ATOM 2972 C CA . SER B 1 183 ? 2.068 3.066 0.271 1 98.88 183 SER B CA 1
ATOM 2973 C C . SER B 1 183 ? 2.678 2.215 -0.836 1 98.88 183 SER B C 1
ATOM 2975 O O . SER B 1 183 ? 2.283 1.062 -1.029 1 98.88 183 SER B O 1
ATOM 2977 N N . HIS B 1 184 ? 3.629 2.754 -1.544 1 98.88 184 HIS B N 1
ATOM 2978 C CA . HIS B 1 184 ? 4.32 2.027 -2.604 1 98.88 184 HIS B CA 1
ATOM 2979 C C . HIS B 1 184 ? 4.996 0.772 -2.061 1 98.88 184 HIS B C 1
ATOM 2981 O O . HIS B 1 184 ? 4.848 -0.312 -2.631 1 98.88 184 HIS B O 1
ATOM 2987 N N . ASP B 1 185 ? 5.723 0.962 -1.001 1 98.94 185 ASP B N 1
ATOM 2988 C CA . ASP B 1 185 ? 6.469 -0.159 -0.44 1 98.94 185 ASP B CA 1
ATOM 2989 C C . ASP B 1 185 ? 5.527 -1.238 0.087 1 98.94 185 ASP B C 1
ATOM 2991 O O . ASP B 1 185 ? 5.84 -2.43 0.025 1 98.94 185 ASP B O 1
ATOM 2995 N N . ASN B 1 186 ? 4.426 -0.817 0.644 1 98.88 186 ASN B N 1
ATOM 2996 C CA . ASN B 1 186 ? 3.447 -1.788 1.124 1 98.88 186 ASN B CA 1
ATOM 2997 C C . ASN B 1 186 ? 2.832 -2.578 -0.026 1 98.88 186 ASN B C 1
ATOM 2999 O O . ASN B 1 186 ? 2.58 -3.777 0.105 1 98.88 186 ASN B O 1
ATOM 3003 N N . GLU B 1 187 ? 2.559 -1.918 -1.118 1 98.81 187 GLU B N 1
ATOM 3004 C CA . GLU B 1 187 ? 2.125 -2.6 -2.334 1 98.81 187 GLU B CA 1
ATOM 3005 C C . GLU B 1 187 ? 3.137 -3.656 -2.766 1 98.81 187 GLU B C 1
ATOM 3007 O O . GLU B 1 187 ? 2.77 -4.801 -3.037 1 98.81 187 GLU B O 1
ATOM 3012 N N . GLN B 1 188 ? 4.367 -3.299 -2.779 1 98.94 188 GLN B N 1
ATOM 3013 C CA . GLN B 1 188 ? 5.398 -4.219 -3.252 1 98.94 188 GLN B CA 1
ATOM 3014 C C . GLN B 1 188 ? 5.641 -5.34 -2.24 1 98.94 188 GLN B C 1
ATOM 3016 O O . GLN B 1 188 ? 5.941 -6.473 -2.621 1 98.94 188 GLN B O 1
ATOM 3021 N N . TYR B 1 189 ? 5.477 -5.008 -0.995 1 98.94 189 TYR B N 1
ATOM 3022 C CA . TYR B 1 189 ? 5.598 -6.07 -0.002 1 98.94 189 TYR B CA 1
ATOM 3023 C C . TYR B 1 189 ? 4.527 -7.137 -0.21 1 98.94 189 TYR B C 1
ATOM 3025 O O . TYR B 1 189 ? 4.797 -8.328 -0.057 1 98.94 189 TYR B O 1
ATOM 3033 N N . ALA B 1 190 ? 3.314 -6.73 -0.472 1 98.75 190 ALA B N 1
ATOM 3034 C CA . ALA B 1 190 ? 2.27 -7.715 -0.743 1 98.75 190 ALA B CA 1
ATOM 3035 C C . ALA B 1 190 ? 2.68 -8.648 -1.877 1 98.75 190 ALA B C 1
ATOM 3037 O O . ALA B 1 190 ? 2.451 -9.859 -1.805 1 98.75 190 ALA B O 1
ATOM 3038 N N . THR B 1 191 ? 3.289 -8.109 -2.895 1 98.81 191 THR B N 1
ATOM 3039 C CA . THR B 1 191 ? 3.771 -8.898 -4.023 1 98.81 191 THR B CA 1
ATOM 3040 C C . THR B 1 191 ? 4.871 -9.859 -3.582 1 98.81 191 THR B C 1
ATOM 3042 O O . THR B 1 191 ? 4.809 -11.055 -3.865 1 98.81 191 THR B O 1
ATOM 3045 N N . LEU B 1 192 ? 5.801 -9.344 -2.812 1 98.88 192 LEU B N 1
ATOM 3046 C CA . LEU B 1 192 ? 6.898 -10.172 -2.324 1 98.88 192 LEU B CA 1
ATOM 3047 C C . LEU B 1 192 ? 6.371 -11.297 -1.441 1 98.88 192 LEU B C 1
ATOM 3049 O O . LEU B 1 192 ? 6.812 -12.445 -1.559 1 98.88 192 LEU B O 1
ATOM 3053 N N . ALA B 1 193 ? 5.441 -10.984 -0.596 1 98.69 193 ALA B N 1
ATOM 3054 C CA . ALA B 1 193 ? 4.871 -11.961 0.325 1 98.69 193 ALA B CA 1
ATOM 3055 C C . ALA B 1 193 ? 4.176 -13.086 -0.435 1 98.69 193 ALA B C 1
ATOM 3057 O O . ALA B 1 193 ? 4.32 -14.258 -0.089 1 98.69 193 ALA B O 1
ATOM 3058 N N . LEU B 1 194 ? 3.479 -12.719 -1.455 1 98.5 194 LEU B N 1
ATOM 3059 C CA . LEU B 1 194 ? 2.789 -13.742 -2.232 1 98.5 194 LEU B CA 1
ATOM 3060 C C . LEU B 1 194 ? 3.785 -14.602 -3 1 98.5 194 LEU B C 1
ATOM 3062 O O . LEU B 1 194 ? 3.602 -15.82 -3.115 1 98.5 194 LEU B O 1
ATOM 3066 N N . TYR B 1 195 ? 4.863 -13.984 -3.537 1 98.81 195 TYR B N 1
ATOM 3067 C CA . TYR B 1 195 ? 5.902 -14.766 -4.203 1 98.81 195 TYR B CA 1
ATOM 3068 C C . TYR B 1 195 ? 6.516 -15.773 -3.244 1 98.81 195 TYR B C 1
ATOM 3070 O O . TYR B 1 195 ? 6.73 -16.938 -3.611 1 98.81 195 TYR B O 1
ATOM 3078 N N . LEU B 1 196 ? 6.785 -15.328 -2.016 1 98.69 196 LEU B N 1
ATOM 3079 C CA . LEU B 1 196 ? 7.312 -16.234 -1.008 1 98.69 196 LEU B CA 1
ATOM 3080 C C . LEU B 1 196 ? 6.355 -17.406 -0.777 1 98.69 196 LEU B C 1
ATOM 3082 O O . LEU B 1 196 ? 6.777 -18.562 -0.767 1 98.69 196 LEU B O 1
ATOM 3086 N N . ARG B 1 197 ? 5.117 -17.172 -0.703 1 98.25 197 ARG B N 1
ATOM 3087 C CA . ARG B 1 197 ? 4.125 -18.219 -0.478 1 98.25 197 ARG B CA 1
ATOM 3088 C C . ARG B 1 197 ? 4.086 -19.203 -1.646 1 98.25 197 ARG B C 1
ATOM 3090 O O . ARG B 1 197 ? 3.975 -20.406 -1.446 1 98.25 197 ARG B O 1
ATOM 3097 N N . LEU B 1 198 ? 4.148 -18.625 -2.844 1 98.25 198 LEU B N 1
ATOM 3098 C CA . LEU B 1 198 ? 4.094 -19.453 -4.035 1 98.25 198 LEU B CA 1
ATOM 3099 C C . LEU B 1 198 ? 5.324 -20.359 -4.121 1 98.25 198 LEU B C 1
ATOM 3101 O O . LEU B 1 198 ? 5.309 -21.375 -4.832 1 98.25 198 LEU B O 1
ATOM 3105 N N . LYS B 1 199 ? 6.383 -20.016 -3.387 1 98.25 199 LYS B N 1
ATOM 3106 C CA . LYS B 1 199 ? 7.586 -20.844 -3.297 1 98.25 199 LYS B CA 1
ATOM 3107 C C . LYS B 1 199 ? 7.578 -21.688 -2.025 1 98.25 199 LYS B C 1
ATOM 3109 O O . LYS B 1 199 ? 8.594 -22.281 -1.667 1 98.25 199 LYS B O 1
ATOM 3114 N N . GLY B 1 200 ? 6.461 -21.688 -1.272 1 97.19 200 GLY B N 1
ATOM 3115 C CA . GLY B 1 200 ? 6.312 -22.5 -0.077 1 97.19 200 GLY B CA 1
ATOM 3116 C C . GLY B 1 200 ? 6.977 -21.891 1.145 1 97.19 200 GLY B C 1
ATOM 3117 O O . GLY B 1 200 ? 7.266 -22.594 2.115 1 97.19 200 GLY B O 1
ATOM 3118 N N . LEU B 1 201 ? 7.289 -20.609 1.063 1 98 201 LEU B N 1
ATOM 3119 C CA . LEU B 1 201 ? 7.953 -19.906 2.156 1 98 201 LEU B CA 1
ATOM 3120 C C . LEU B 1 201 ? 6.965 -19.031 2.92 1 98 201 LEU B C 1
ATOM 3122 O O . LEU B 1 201 ? 6.012 -18.5 2.338 1 98 201 LEU B O 1
ATOM 3126 N N . VAL B 1 202 ? 7.211 -18.828 4.238 1 97.19 202 VAL B N 1
ATOM 3127 C CA . VAL B 1 202 ? 6.344 -18.016 5.094 1 97.19 202 VAL B CA 1
ATOM 3128 C C . VAL B 1 202 ? 6.812 -16.562 5.074 1 97.19 202 VAL B C 1
ATOM 3130 O O . VAL B 1 202 ? 7.949 -16.266 5.445 1 97.19 202 VAL B O 1
ATOM 3133 N N . PRO B 1 203 ? 5.945 -15.688 4.641 1 98.06 203 PRO B N 1
ATOM 3134 C CA . PRO B 1 203 ? 6.352 -14.281 4.668 1 98.06 203 PRO B CA 1
ATOM 3135 C C . PRO B 1 203 ? 6.574 -13.758 6.086 1 98.06 203 PRO B C 1
ATOM 3137 O O . PRO B 1 203 ? 5.961 -14.25 7.035 1 98.06 203 PRO B O 1
ATOM 3140 N N . PRO B 1 204 ? 7.336 -12.688 6.227 1 97.56 204 PRO B N 1
ATOM 3141 C CA . PRO B 1 204 ? 7.695 -12.148 7.539 1 97.56 204 PRO B CA 1
ATOM 3142 C C . PRO B 1 204 ? 6.477 -11.695 8.344 1 97.56 204 PRO B C 1
ATOM 3144 O O . PRO B 1 204 ? 6.441 -11.859 9.562 1 97.56 204 PRO B O 1
ATOM 3147 N N . SER B 1 205 ? 5.516 -11.164 7.727 1 93.44 205 SER B N 1
ATOM 3148 C CA . SER B 1 205 ? 4.352 -10.648 8.438 1 93.44 205 SER B CA 1
ATOM 3149 C C . SER B 1 205 ? 3.516 -11.781 9.023 1 93.44 205 SER B C 1
ATOM 3151 O O . SER B 1 205 ? 2.609 -11.539 9.82 1 93.44 205 SER B O 1
ATOM 3153 N N . SER B 1 206 ? 3.807 -12.922 8.617 1 88.62 206 SER B N 1
ATOM 3154 C CA . SER B 1 206 ? 3.047 -14.078 9.078 1 88.62 206 SER B CA 1
ATOM 3155 C C . SER B 1 206 ? 3.863 -14.922 10.055 1 88.62 206 SER B C 1
ATOM 3157 O O . SER B 1 206 ? 3.438 -16.016 10.445 1 88.62 206 SER B O 1
ATOM 3159 N N . GLU B 1 207 ? 4.98 -14.445 10.258 1 79.06 207 GLU B N 1
ATOM 3160 C CA . GLU B 1 207 ? 5.809 -15.188 11.211 1 79.06 207 GLU B CA 1
ATOM 3161 C C . GLU B 1 207 ? 5.27 -15.055 12.633 1 79.06 207 GLU B C 1
ATOM 3163 O O . GLU B 1 207 ? 4.797 -13.984 13.023 1 79.06 207 GLU B O 1
ATOM 3168 N N . LYS B 1 208 ? 4.883 -16.109 13.133 1 61.19 208 LYS B N 1
ATOM 3169 C CA . LYS B 1 208 ? 4.445 -16.219 14.523 1 61.19 208 LYS B CA 1
ATOM 3170 C C . LYS B 1 208 ? 5.633 -16.156 15.477 1 61.19 208 LYS B C 1
ATOM 3172 O O . LYS B 1 208 ? 6.75 -16.531 15.117 1 61.19 208 LYS B O 1
#

Sequence (416 aa):
MESCWRFVRHFLLAIRYSNACRLVLMFEVRMMRLVRVACVALAVSGVAFGQAPVASVATGPAAEAQRSYAGLKDNILKSADRMPAESYSFKPTPEVRTFARVVNHVTEAQLRTCGAANHTAPSAQVKVPAETADKAAIVEALTASFDECDKAFAALTDTNLTEMFDLGQAKRSRVGLMWGTVSHDNEQYATLALYLRLKGLVPPSSEKMESCWRFVRHFLLAIRYSNACRLVLMFEVRMMRLVRVACVALAVSGVAFGQAPVASVATGPAAEAQRSYAGLKDNILKSADRMPAESYSFKPTPEVRTFARVVNHVTEAQLRTCGAANHTAPSAQVKVPAETADKAAIVEALTASFDECDKAFAALTDTNLTEMFDLGQAKRSRVGLMWGTVSHDNEQYATLALYLRLKGLVPPSSEK

Nearest PDB structures (foldseek):
  6iz2-assembly1_A  TM=7.953E-01  e=5.561E-05  Deinococcus radiodurans R1 = ATCC 13939 = DSM 20539
  3di5-assembly1_A  TM=7.312E-01  e=3.878E-05  Bacillus cereus ATCC 10987
  2qe9-assembly1_B  TM=7.551E-01  e=1.268E-04  Bacillus subtilis
  2nsf-assembly1_A  TM=7.903E-01  e=9.608E-03  Corynebacterium glutamicum
  2nsg-assembly1_A  TM=7.918E-01  e=1.012E-02  Corynebacterium glutamicum

Secondary structure (DSSP, 8-state):
-----------------------------------------------------------SHHHHHHHHHHHHHHHHHHHHHHS-GGGTT--SSTTS--HHHHHHHHHHHHHHHHHHHHT--GGGSPPPPPTTS-HHHHHHHHHHHHHHHHHHHHT--TTSTT-EEEETTEEEEHHHHHHHHHHHHHHHHHHHHHHHHHTTPPPGGG--/-----------------------------------------------------------SHHHHHHHHHHHHHHHHHHHHHHS-GGGTT--SSTTS--HHHHHHHHHHHHHHHHHHHHT--GGGSPPPPPTTS-HHHHHHHHHHHHHHHHHHHHT--TTSTT-EEEETTEEEEHHHHHHHHHHHHHHHHHHHHHHHHHTTPPPGGG--

pLDDT: mean 78.24, std 31.83, range [14.93, 98.94]

Solvent-accessible surface area (backbone atoms only — not comparable to full-atom values): 25329 Å² total; per-residue (Å²): 142,84,80,80,81,73,69,90,73,86,85,82,91,82,86,88,85,79,80,85,74,74,91,78,76,95,74,84,80,83,68,80,78,80,75,76,71,74,70,72,71,70,72,71,70,67,70,71,72,66,71,66,70,73,74,73,74,70,71,45,50,35,41,50,49,44,52,55,39,54,57,47,53,54,38,47,54,50,44,64,66,67,52,52,69,89,51,34,74,41,50,96,47,93,89,52,68,26,48,32,41,50,50,46,49,49,26,53,53,34,44,54,48,23,22,49,71,61,66,49,54,76,87,77,47,84,73,79,66,62,64,82,52,58,58,68,58,50,50,49,39,37,51,51,24,50,54,43,34,50,56,36,53,68,68,53,38,79,86,48,37,71,44,75,43,70,55,87,94,42,70,39,15,42,46,37,44,53,43,48,50,42,20,52,49,38,19,50,39,40,48,51,36,50,52,32,44,78,71,75,39,80,35,59,89,69,61,126,141,92,79,94,81,89,90,84,89,92,82,88,89,84,85,82,91,84,86,81,85,84,83,82,90,86,86,72,78,86,76,79,75,77,77,72,77,75,72,74,72,74,72,72,71,68,71,71,73,67,69,67,70,74,75,71,73,72,71,45,50,32,41,50,48,44,50,55,39,52,56,46,53,52,36,47,54,48,44,64,65,67,53,52,70,90,49,32,74,41,50,95,48,93,90,51,69,26,47,32,44,50,51,47,49,49,26,52,52,34,45,54,48,23,22,48,70,61,66,50,53,76,88,76,48,82,73,78,65,62,63,82,51,58,57,69,59,51,50,50,39,36,51,51,23,49,53,45,34,50,55,34,52,69,68,53,38,79,86,49,39,72,45,74,43,72,55,88,94,41,68,39,15,43,47,39,44,54,42,47,50,43,20,52,47,39,19,50,39,40,48,52,36,50,53,33,44,77,70,75,37,83,33,57,89,70,59,124

Foldseek 3Di:
DDDPPD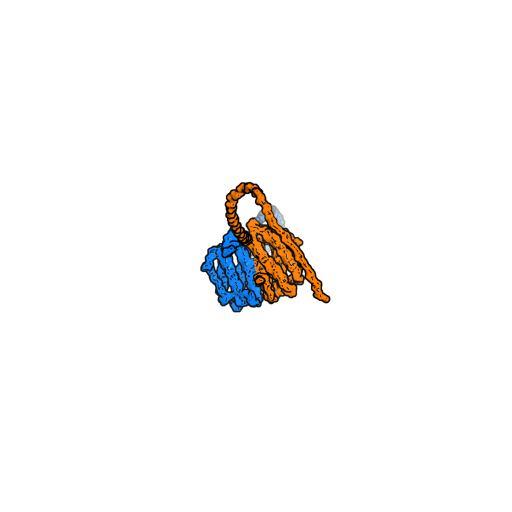DDDDDDDDDDDDDCPDDDDDDDDDPDDPPPPPPPPPPPPPPPPPPPPPPPQDDDLLSVLLVLLVVLLVQLLVLLVQDDQVQQQDDPDPPDHGNLVLLLVLLVLLCQLLCQLVVPDPVNADDQDDSPDTSVSSSVSSVRSVVSVVVLSVPDDNVQQAPWTDRDPDIDGSSRSSVVSSVSSVVSSVVSQVSCVVVVHHGPVRDD/DDDDDDDDDDDDDDDDDDDDDDDDDDDDDDPVPPPPPPPPPPPPPPPPPPPPPPPPQDDDLLSVLLVLLVVLLVQLLVLLVQDDQVQQQPDPDPPDHGVLVLLLVLLVLLCQLLCQLVVPDPVRADDQDDSPDTSVSSSVSSVRSVVSVVVLSVPDDNVQQQPWTDRDPDIDGSSRSSVVSSVSSVVSSVVSQVSCVVVVHHGPVRDD

Organism: NCBI:txid570835

Radius of gyration: 52.5 Å; Cα contacts (8 Å, |Δi|>4): 453; chains: 2; bounding box: 96×138×239 Å

InterPro domains:
  IPR024775 Hercynine oxygenase, DinB-like domain [PF12867] (74-187)
  IPR034660 DinB/YfiT-like putative metalloenzymes [G3DSA:1.20.120.450] (62-200)
  IPR034660 DinB/YfiT-like putative metalloenzymes [SSF109854] (69-205)